Protein AF-A0A0F8XFV9-F1 (afdb_monomer)

Organism: NCBI:txid412755

Radius of gyration: 28.54 Å; Cα contacts (8 Å, |Δi|>4): 605; chains: 1; bounding box: 65×85×70 Å

InterPro domains:
  IPR011545 DEAD/DEAH-box helicase domain [PF00270] (96-246)
  IPR014001 Helicase superfamily 1/2, ATP-binding domain [PS51192] (91-261)
  IPR014001 Helicase superfamily 1/2, ATP-binding domain [SM00487] (78-267)
  IPR027417 P-loop containing nucleoside triphosphate hydrolase [G3DSA:3.40.50.300] (64-262)
  IPR027417 P-loop containing nucleoside triphosphate hydrolase [SSF52540] (88-254)
  IPR050474 Helicase Hel308/SKI2-like [PTHR47961] (89-260)

Mean predicted aligned error: 10.06 Å

pLDDT: mean 88.74, std 10.05, range [51.97, 98.56]

Solvent-accessible surface area (backbone atoms only — not comparable to full-atom values): 20349 Å² total; per-residue (Å²): 112,43,68,57,25,49,50,46,26,64,75,25,45,58,48,80,48,60,75,48,95,94,51,82,65,52,68,53,51,85,32,57,66,62,20,50,52,20,51,50,51,24,54,48,45,55,54,48,55,76,28,22,42,62,71,59,77,62,39,74,84,36,56,56,71,63,40,48,53,50,27,50,57,46,30,76,82,47,44,61,53,52,72,64,56,52,51,39,49,76,73,39,54,53,31,74,48,32,23,33,17,35,18,37,36,86,82,42,44,64,69,56,55,48,52,53,42,50,50,47,36,47,59,57,75,23,22,33,41,36,29,24,80,40,75,75,46,15,56,50,50,26,52,54,47,33,72,75,36,79,91,50,52,57,42,52,51,54,56,73,54,50,76,75,70,57,69,65,92,63,70,49,51,32,36,21,21,30,40,61,32,49,37,50,46,55,67,77,48,34,73,63,34,59,59,32,38,33,40,38,30,43,56,46,60,48,50,55,58,91,47,93,83,36,59,65,12,52,39,35,46,50,19,55,62,50,44,43,68,44,22,57,77,33,23,45,37,37,31,21,58,80,47,84,58,24,60,62,52,6,53,52,51,14,61,68,59,46,16,70,86,67,71,26,43,42,42,55,41,64,56,79,63,54,88,68,90,80,81,51,65,48,85,43,67,57,66,70,61,52,50,52,49,50,50,53,47,50,55,49,59,76,68,54,92,60,92,49,72,52,68,74,59,38,75,70,32,68,44,62,48,27,33,42,29,38,81,45,100,60,95,81,71,90,57,67,90,46,46,46,80,42,78,64,53,100,57,69,42,62,28,35,58,42,78,83,67,42,83,41,75,36,62,70,60,49,51,50,54,51,55,63,73,74,106

Nearest PDB structures (foldseek):
  2zj5-assembly1_A  TM=8.598E-01  e=3.419E-09  Pyrococcus furiosus
  2zj8-assembly1_A  TM=8.642E-01  e=1.985E-08  Pyrococcus furiosus
  2zj2-assembly1_A  TM=8.504E-01  e=4.782E-08  Pyrococcus furiosus
  2p6r-assembly1_A  TM=7.385E-01  e=5.701E-08  Archaeoglobus fulgidus
  2p6u-assembly1_A  TM=5.710E-01  e=7.520E-07  Archaeoglobus fulgidus

Structure (mmCIF, N/CA/C/O backbone):
data_AF-A0A0F8XFV9-F1
#
_entry.id   AF-A0A0F8XFV9-F1
#
l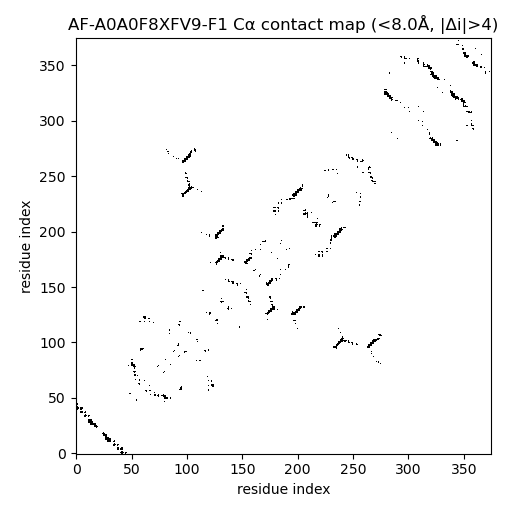oop_
_atom_site.group_PDB
_atom_site.id
_atom_site.type_symbol
_atom_site.label_atom_id
_atom_site.label_alt_id
_atom_site.label_comp_id
_atom_site.label_asym_id
_atom_site.label_entity_id
_atom_site.label_seq_id
_atom_site.pdbx_PDB_ins_code
_atom_site.Cartn_x
_atom_site.Cartn_y
_atom_site.Cartn_z
_atom_site.occupancy
_atom_site.B_iso_or_equiv
_atom_site.auth_seq_id
_atom_site.auth_comp_id
_atom_site.auth_asym_id
_atom_site.auth_atom_id
_atom_site.pdbx_PDB_model_num
ATOM 1 N N . PRO A 1 1 ? -28.429 -18.541 -4.336 1.00 69.19 1 PRO A N 1
ATOM 2 C CA . PRO A 1 1 ? -27.726 -18.817 -5.620 1.00 69.19 1 PRO A CA 1
ATOM 3 C C . PRO A 1 1 ? -27.102 -20.223 -5.708 1.00 69.19 1 PRO A C 1
ATOM 5 O O . PRO A 1 1 ? -27.442 -20.955 -6.628 1.00 69.19 1 PRO A O 1
ATOM 8 N N . ALA A 1 2 ? -26.278 -20.650 -4.738 1.00 77.56 2 ALA A N 1
ATOM 9 C CA . ALA A 1 2 ? -25.612 -21.966 -4.770 1.00 77.56 2 ALA A CA 1
ATOM 10 C C . ALA A 1 2 ? -26.584 -23.160 -4.891 1.00 77.56 2 ALA A C 1
ATOM 12 O O . ALA A 1 2 ? -26.312 -24.110 -5.618 1.00 77.56 2 ALA A O 1
ATOM 13 N N . ALA A 1 3 ? -27.753 -23.090 -4.242 1.00 81.31 3 ALA A N 1
ATOM 14 C CA . ALA A 1 3 ? -28.789 -24.123 -4.335 1.00 81.31 3 ALA A CA 1
ATOM 15 C C . ALA A 1 3 ? -29.339 -24.311 -5.764 1.00 81.31 3 ALA A C 1
ATOM 17 O O . ALA A 1 3 ? -29.614 -25.439 -6.164 1.00 81.31 3 ALA A O 1
ATOM 18 N N . ILE A 1 4 ? -29.442 -23.228 -6.546 1.00 83.75 4 ILE A N 1
ATOM 19 C CA . ILE A 1 4 ? -29.896 -23.269 -7.944 1.00 83.75 4 ILE A CA 1
ATOM 20 C C . ILE A 1 4 ? -28.859 -24.006 -8.793 1.00 83.75 4 ILE A C 1
ATOM 22 O O . ILE A 1 4 ? -29.198 -24.965 -9.482 1.00 83.75 4 ILE A O 1
ATOM 26 N N . PHE A 1 5 ? -27.583 -23.625 -8.683 1.00 86.38 5 PHE A N 1
ATOM 27 C CA . PHE A 1 5 ? -26.496 -24.285 -9.411 1.00 86.38 5 PHE A CA 1
ATOM 28 C C . PHE A 1 5 ? -26.353 -25.757 -9.021 1.00 86.38 5 PHE A C 1
ATOM 30 O O . PHE A 1 5 ? -26.203 -26.612 -9.888 1.00 86.38 5 PHE A O 1
ATOM 37 N N . ARG A 1 6 ? -26.520 -26.089 -7.737 1.00 84.94 6 ARG A N 1
ATOM 38 C CA . ARG A 1 6 ? -26.573 -27.480 -7.272 1.00 84.94 6 ARG A CA 1
ATOM 39 C C . ARG A 1 6 ? -27.735 -28.260 -7.895 1.00 84.94 6 ARG A C 1
ATOM 41 O O . ARG A 1 6 ? -27.560 -29.425 -8.240 1.00 84.94 6 ARG A O 1
ATOM 48 N N . GLY A 1 7 ? -28.907 -27.640 -8.043 1.00 82.81 7 GLY A N 1
ATOM 49 C CA . GLY A 1 7 ? -30.067 -28.235 -8.714 1.00 82.81 7 GLY A CA 1
ATOM 50 C C . GLY A 1 7 ? -29.807 -28.524 -10.195 1.00 82.81 7 GLY A C 1
ATOM 51 O O . GLY A 1 7 ? -30.062 -29.637 -10.659 1.00 82.81 7 GLY A O 1
ATOM 52 N N . VAL A 1 8 ? -29.208 -27.568 -10.911 1.00 83.19 8 VAL A N 1
ATOM 53 C CA . VAL A 1 8 ? -28.798 -27.742 -12.317 1.00 83.19 8 VAL A CA 1
ATOM 54 C C . VAL A 1 8 ? -27.737 -28.837 -12.443 1.00 83.19 8 VAL A C 1
ATOM 56 O O . VAL A 1 8 ? -27.891 -29.741 -13.256 1.00 83.19 8 VAL A O 1
ATOM 59 N N . ALA A 1 9 ? -26.709 -28.826 -11.589 1.00 83.94 9 ALA A N 1
ATOM 60 C CA . ALA A 1 9 ? -25.667 -29.849 -11.588 1.00 83.94 9 ALA A CA 1
ATOM 61 C C . ALA A 1 9 ? -26.219 -31.247 -11.280 1.00 83.94 9 ALA A C 1
ATOM 63 O O . ALA A 1 9 ? -25.714 -32.220 -11.820 1.00 83.94 9 ALA A O 1
ATOM 64 N N . ARG A 1 10 ? -27.243 -31.373 -10.425 1.00 84.00 10 ARG A N 1
ATOM 65 C CA . ARG A 1 10 ? -27.921 -32.657 -10.174 1.00 84.00 10 ARG A CA 1
ATOM 66 C C . ARG A 1 10 ? -28.714 -33.138 -11.387 1.00 84.00 10 ARG A C 1
ATOM 68 O O . ARG A 1 10 ? -28.672 -34.325 -11.673 1.00 84.00 10 ARG A O 1
ATOM 75 N N . SER A 1 11 ? -29.390 -32.226 -12.079 1.00 81.88 11 SER A N 1
ATOM 76 C CA . SER A 1 11 ? -30.239 -32.540 -13.238 1.00 81.88 11 SER A CA 1
ATOM 77 C C . SER A 1 11 ? -29.431 -32.841 -14.504 1.00 81.88 11 SER A C 1
ATOM 79 O O . SER A 1 11 ? -29.886 -33.582 -15.360 1.00 81.88 11 SER A O 1
ATOM 81 N N . ALA A 1 12 ? -28.230 -32.270 -14.618 1.00 80.12 12 ALA A N 1
ATOM 82 C CA . ALA A 1 12 ? -27.309 -32.470 -15.736 1.00 80.12 12 ALA A CA 1
ATOM 83 C C . ALA A 1 12 ? -26.250 -33.556 -15.462 1.00 80.12 12 ALA A C 1
ATOM 85 O O . ALA A 1 12 ? -25.261 -33.635 -16.193 1.00 80.12 12 ALA A O 1
ATOM 86 N N . ARG A 1 13 ? -26.395 -34.343 -14.382 1.00 74.88 13 ARG A N 1
ATOM 87 C CA . ARG A 1 13 ? -25.441 -35.414 -14.057 1.00 74.88 13 ARG A CA 1
ATOM 88 C C . ARG A 1 13 ? -25.299 -36.369 -15.246 1.00 74.88 13 ARG A C 1
ATOM 90 O O . ARG A 1 13 ? -26.282 -36.593 -15.943 1.00 74.88 13 ARG A O 1
ATOM 97 N N . PRO A 1 14 ? -24.100 -36.932 -15.474 1.00 68.00 14 PRO A N 1
ATOM 98 C CA . PRO A 1 14 ? -23.983 -38.080 -16.358 1.00 68.00 14 PRO A CA 1
ATOM 99 C C . PRO A 1 14 ? -24.934 -39.168 -15.864 1.00 68.00 14 PRO A C 1
ATOM 101 O O . PRO A 1 14 ? -24.924 -39.469 -14.668 1.00 68.00 14 PRO A O 1
ATOM 104 N N . ASP A 1 15 ? -25.766 -39.6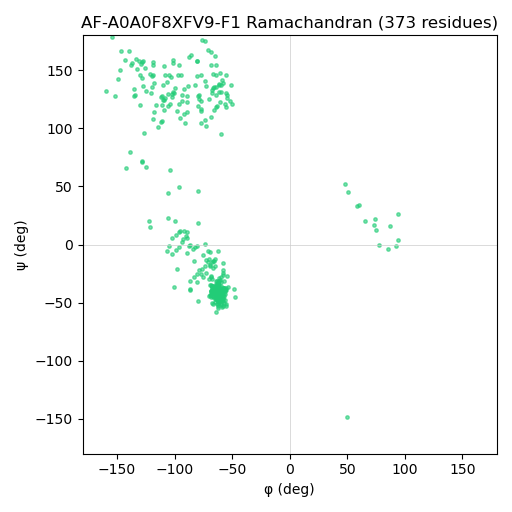92 -16.761 1.00 64.25 15 ASP A N 1
ATOM 105 C CA . ASP A 1 15 ? -26.638 -40.818 -16.445 1.00 64.25 15 ASP A CA 1
ATOM 106 C C . ASP A 1 15 ? -25.769 -42.049 -16.127 1.00 64.25 15 ASP A C 1
ATOM 108 O O . ASP A 1 15 ? -24.613 -42.140 -16.569 1.00 64.25 15 ASP A O 1
ATOM 112 N N . ASP A 1 16 ? -26.303 -42.983 -15.332 1.00 56.09 16 ASP A N 1
ATOM 113 C CA . ASP A 1 16 ? -25.632 -44.254 -15.047 1.00 56.09 16 ASP A CA 1
ATOM 114 C C . ASP A 1 16 ? -25.212 -44.921 -16.367 1.00 56.09 16 ASP A C 1
ATOM 116 O O . ASP A 1 16 ? -25.943 -44.889 -17.360 1.00 56.09 16 ASP A O 1
ATOM 120 N N . ALA A 1 17 ? -23.997 -45.474 -16.400 1.00 57.06 17 ALA A N 1
ATOM 121 C CA . ALA A 1 17 ? -23.392 -45.982 -17.625 1.00 57.06 17 ALA A CA 1
ATOM 122 C C . ALA A 1 17 ? -24.335 -46.959 -18.344 1.00 57.06 17 ALA A C 1
ATOM 124 O O . ALA A 1 17 ? -24.746 -47.971 -17.775 1.00 57.06 17 ALA A O 1
ATOM 125 N N . ILE A 1 18 ? -24.653 -46.676 -19.610 1.00 54.78 18 ILE A N 1
ATOM 126 C CA . ILE A 1 18 ? -25.425 -47.608 -20.429 1.00 54.78 18 ILE A CA 1
ATOM 127 C C . ILE A 1 18 ? -24.523 -48.816 -20.691 1.00 54.78 18 ILE A C 1
ATOM 129 O O . ILE A 1 18 ? -23.522 -48.721 -21.403 1.00 54.78 18 ILE A O 1
ATOM 133 N N . ALA A 1 19 ? -24.858 -49.951 -20.080 1.00 54.22 19 ALA A N 1
ATOM 134 C CA . ALA A 1 19 ? -24.210 -51.219 -20.366 1.00 54.22 19 ALA A CA 1
ATOM 135 C C . ALA A 1 19 ? -24.676 -51.700 -21.746 1.00 54.22 19 ALA A C 1
ATOM 137 O O . ALA A 1 19 ? -25.791 -52.194 -21.902 1.00 54.22 19 ALA A O 1
ATOM 138 N N . ILE A 1 20 ? -23.829 -51.523 -22.756 1.00 59.47 20 ILE A N 1
ATOM 139 C CA . ILE A 1 20 ? -23.999 -52.161 -24.061 1.00 59.47 20 ILE A CA 1
ATOM 140 C C . ILE A 1 20 ? -23.267 -53.504 -23.983 1.00 59.47 20 ILE A C 1
ATOM 142 O O . ILE A 1 20 ? -22.076 -53.530 -23.669 1.00 59.47 20 ILE A O 1
ATOM 146 N N . GLU A 1 21 ? -23.969 -54.616 -24.226 1.00 54.16 21 GLU A N 1
ATOM 147 C CA . GLU A 1 21 ? -23.374 -55.962 -24.217 1.00 54.16 21 GLU A CA 1
ATOM 148 C C . GLU A 1 21 ? -22.112 -56.005 -25.095 1.00 54.16 21 GLU A C 1
ATOM 150 O O . GLU A 1 21 ? -22.151 -55.702 -26.286 1.00 54.16 21 GLU A O 1
ATOM 155 N N . GLY A 1 22 ? -20.974 -56.360 -24.489 1.00 64.56 22 GLY A N 1
ATOM 156 C CA . GLY A 1 22 ? -19.680 -56.468 -25.170 1.00 64.56 22 GLY A CA 1
ATOM 157 C C . GLY A 1 22 ? -18.798 -55.211 -25.161 1.00 64.56 22 GLY A C 1
ATOM 158 O O . GLY A 1 22 ? -17.674 -55.282 -25.655 1.00 64.56 22 GLY A O 1
ATOM 159 N N . LEU A 1 23 ? -19.240 -54.088 -24.580 1.00 61.56 23 LEU A N 1
ATOM 160 C CA . LEU A 1 23 ? -18.431 -52.869 -24.418 1.00 61.56 23 LEU A CA 1
ATOM 161 C C . LEU A 1 23 ? -18.250 -52.505 -22.939 1.00 61.56 23 LEU A C 1
ATOM 163 O O . LEU A 1 23 ? -19.144 -52.694 -22.116 1.00 61.56 23 LEU A O 1
ATOM 167 N N . THR A 1 24 ? -17.087 -51.946 -22.589 1.00 63.59 24 THR A N 1
ATOM 168 C CA . THR A 1 24 ? -16.879 -51.348 -21.263 1.00 63.59 24 THR A CA 1
ATOM 169 C C . THR A 1 24 ? -17.890 -50.216 -21.049 1.00 63.59 24 THR A C 1
ATOM 171 O O . THR A 1 24 ? -18.002 -49.365 -21.937 1.00 63.59 24 THR A O 1
ATOM 174 N N . PRO A 1 25 ? -18.597 -50.168 -19.903 1.00 59.59 25 PRO A N 1
ATOM 175 C CA . PRO A 1 25 ? -19.593 -49.139 -19.636 1.00 59.59 25 PRO A CA 1
ATOM 176 C C . PRO A 1 25 ? -18.970 -47.748 -19.779 1.00 59.59 25 PRO A C 1
ATOM 178 O O . PRO A 1 25 ? -18.030 -47.403 -19.062 1.00 59.59 25 PRO A O 1
ATOM 181 N N . MET A 1 26 ? -19.483 -46.955 -20.716 1.00 58.06 26 MET A N 1
ATOM 182 C CA . MET A 1 26 ? -19.053 -45.575 -20.926 1.00 58.06 26 MET A CA 1
ATOM 183 C C . MET A 1 26 ? -20.127 -44.652 -20.343 1.00 58.06 26 MET A C 1
ATOM 185 O O . MET A 1 26 ? -21.282 -44.741 -20.764 1.00 58.06 26 MET A O 1
ATOM 189 N N . PRO A 1 27 ? -19.797 -43.783 -19.372 1.00 60.28 27 PRO A N 1
ATOM 190 C CA . PRO A 1 27 ? -20.751 -42.807 -18.866 1.00 60.28 27 PRO A CA 1
ATOM 191 C C . PRO A 1 27 ? -21.122 -41.844 -19.997 1.00 60.28 27 PRO A C 1
ATOM 193 O O . PRO A 1 27 ? -20.265 -41.141 -20.537 1.00 60.28 27 PRO A O 1
ATOM 196 N N . ILE A 1 28 ? -22.402 -41.813 -20.365 1.00 59.47 28 ILE A N 1
ATOM 197 C CA . ILE A 1 28 ? -22.919 -40.864 -21.349 1.00 59.47 28 ILE A CA 1
ATOM 198 C C . ILE A 1 28 ? -23.374 -39.635 -20.569 1.00 59.47 28 ILE A C 1
ATOM 200 O O . ILE A 1 28 ? -24.391 -39.635 -19.881 1.00 59.47 28 ILE A O 1
ATOM 204 N N . ALA A 1 29 ? -22.577 -38.570 -20.633 1.00 61.50 29 ALA A N 1
ATOM 205 C CA . ALA A 1 29 ? -22.999 -37.281 -20.115 1.00 61.50 29 ALA A CA 1
ATOM 206 C C . ALA A 1 29 ? -23.973 -36.645 -21.113 1.00 61.50 29 ALA A C 1
ATOM 208 O O . ALA A 1 29 ? -23.545 -36.141 -22.148 1.00 61.50 29 ALA A O 1
ATOM 209 N N . SER A 1 30 ? -25.270 -36.651 -20.798 1.00 67.75 30 SER A N 1
ATOM 210 C CA . SER A 1 30 ? -26.310 -36.019 -21.623 1.00 67.75 30 SER A CA 1
ATOM 211 C C . SER A 1 30 ? -26.122 -34.492 -21.720 1.00 67.75 30 SER A C 1
ATOM 213 O O . SER A 1 30 ? -26.404 -33.890 -22.753 1.00 67.75 30 SER A O 1
ATOM 215 N N . PHE A 1 31 ? -25.567 -33.856 -20.674 1.00 78.62 31 PHE A N 1
ATOM 216 C CA . PHE A 1 31 ? -25.351 -32.400 -20.609 1.00 78.62 31 PHE A CA 1
ATOM 217 C C . PHE A 1 31 ? -24.023 -32.003 -19.921 1.00 78.62 31 PHE A C 1
ATOM 219 O O . PHE A 1 31 ? -24.033 -31.352 -18.870 1.00 78.62 31 PHE A O 1
ATOM 226 N N . PRO A 1 32 ? -22.851 -32.327 -20.501 1.00 80.50 32 PRO A N 1
ATOM 227 C CA . PRO A 1 32 ? -21.555 -32.131 -19.845 1.00 80.50 32 PRO A CA 1
ATOM 228 C C . PRO A 1 32 ? -21.215 -30.649 -19.627 1.00 80.50 32 PRO A C 1
ATOM 230 O O . PRO A 1 32 ? -20.671 -30.287 -18.585 1.00 80.50 32 PRO A O 1
ATOM 233 N N . GLY A 1 33 ? -21.578 -29.774 -20.572 1.00 85.38 33 GLY A N 1
ATOM 234 C CA . GLY A 1 33 ? -21.359 -28.327 -20.468 1.00 85.38 33 GLY A CA 1
ATOM 235 C C . GLY A 1 33 ? -22.144 -27.686 -19.314 1.00 85.38 33 GLY A C 1
ATOM 236 O O . GLY A 1 33 ? -21.525 -27.112 -18.415 1.00 85.38 33 GLY A O 1
ATOM 237 N N . PRO A 1 34 ? -23.487 -27.811 -19.284 1.00 87.56 34 PRO A N 1
ATOM 238 C CA . PRO A 1 34 ? -24.309 -27.319 -18.178 1.00 87.56 34 PRO A CA 1
ATOM 239 C C . PRO A 1 34 ? -23.907 -27.895 -16.819 1.00 87.56 34 PRO A C 1
ATOM 241 O O . PRO A 1 34 ? -23.850 -27.151 -15.841 1.00 87.56 34 PRO A O 1
ATOM 244 N N . PHE A 1 35 ? -23.567 -29.187 -16.755 1.00 85.62 35 PHE A N 1
ATOM 245 C CA . PHE A 1 35 ? -23.057 -29.817 -15.537 1.00 85.62 35 PHE A CA 1
ATOM 246 C C . PHE A 1 35 ? -21.770 -29.151 -15.043 1.00 85.62 35 PHE A C 1
ATOM 248 O O . PHE A 1 35 ? -21.681 -28.746 -13.880 1.00 85.62 35 PHE A O 1
ATOM 255 N N . HIS A 1 36 ? -20.785 -29.003 -15.932 1.00 86.06 36 HIS A N 1
ATOM 256 C CA . HIS A 1 36 ? -19.498 -28.407 -15.599 1.00 86.06 36 HIS A CA 1
ATOM 257 C C . HIS A 1 36 ? -19.654 -26.952 -15.146 1.00 86.06 36 HIS A C 1
ATOM 259 O O . HIS A 1 36 ? -19.175 -26.586 -14.072 1.00 86.06 36 HIS A O 1
ATOM 265 N N . LEU A 1 37 ? -20.398 -26.142 -15.905 1.00 89.81 37 LEU A N 1
ATOM 266 C CA . LEU A 1 37 ? -20.664 -24.747 -15.562 1.00 89.81 37 LEU A CA 1
ATOM 267 C C . LEU A 1 37 ? -21.393 -24.623 -14.219 1.00 89.81 37 LEU A C 1
ATOM 269 O O . LEU A 1 37 ? -21.003 -23.813 -13.383 1.00 89.81 37 LEU A O 1
ATOM 273 N N . ALA A 1 38 ? -22.417 -25.441 -13.976 1.00 88.31 38 ALA A N 1
ATOM 274 C CA . ALA A 1 38 ? -23.154 -25.418 -12.719 1.00 88.31 38 ALA A CA 1
ATOM 275 C C . ALA A 1 38 ? -22.262 -25.781 -11.519 1.00 88.31 38 ALA A C 1
ATOM 277 O O . ALA A 1 38 ? -22.348 -25.134 -10.477 1.00 88.31 38 ALA A O 1
ATOM 278 N N . ARG A 1 39 ? -21.348 -26.749 -11.663 1.00 88.69 39 ARG A N 1
ATOM 279 C CA . ARG A 1 39 ? -20.368 -27.086 -10.611 1.00 88.69 39 ARG A CA 1
ATOM 280 C C . ARG A 1 39 ? -19.340 -25.978 -10.382 1.00 88.69 39 ARG A C 1
ATOM 282 O O . ARG A 1 39 ? -18.979 -25.722 -9.229 1.00 88.69 39 ARG A O 1
ATOM 289 N N . LEU A 1 40 ? -18.900 -25.300 -11.443 1.00 90.31 40 LEU A N 1
ATOM 290 C CA . LEU A 1 40 ? -18.028 -24.130 -11.324 1.00 90.31 40 LEU A CA 1
ATOM 291 C C . LEU A 1 40 ? -18.739 -22.980 -10.606 1.00 90.31 40 LEU A C 1
ATOM 293 O O . LEU A 1 40 ? -18.182 -22.420 -9.668 1.00 90.31 40 LEU A O 1
ATOM 297 N N . LEU A 1 41 ? -19.979 -22.665 -10.988 1.00 90.69 41 LEU A N 1
ATOM 298 C CA . LEU A 1 41 ? -20.768 -21.591 -10.378 1.00 90.69 41 LEU A CA 1
ATOM 299 C C . LEU A 1 41 ? -21.166 -21.904 -8.932 1.00 90.69 41 LEU A C 1
ATOM 301 O O . LEU A 1 41 ? -21.176 -21.000 -8.096 1.00 90.69 41 LEU A O 1
ATOM 305 N N . GLU A 1 42 ? -21.460 -23.166 -8.611 1.00 88.56 42 GLU A N 1
ATOM 306 C CA . GLU A 1 42 ? -21.685 -23.612 -7.233 1.00 88.56 42 GLU A CA 1
ATOM 307 C C . GLU A 1 42 ? -20.443 -23.340 -6.372 1.00 88.56 42 GLU A C 1
ATOM 309 O O . GLU A 1 42 ? -20.541 -22.638 -5.365 1.00 88.56 42 GLU A O 1
ATOM 314 N N . THR A 1 43 ? -19.276 -23.825 -6.810 1.00 87.31 43 THR A N 1
ATOM 315 C CA . THR A 1 43 ? -17.996 -23.630 -6.108 1.00 87.31 43 THR A CA 1
ATOM 316 C C . THR A 1 43 ? -17.638 -22.146 -5.996 1.00 87.31 43 THR A C 1
ATOM 318 O O . THR A 1 43 ? -17.283 -21.673 -4.917 1.00 87.31 43 THR A O 1
ATOM 321 N N . ALA A 1 44 ? -17.787 -21.390 -7.088 1.00 88.00 44 ALA A N 1
ATOM 322 C CA . ALA A 1 44 ? -17.515 -19.958 -7.116 1.00 88.00 44 ALA A CA 1
ATOM 323 C C . ALA A 1 44 ? -18.430 -19.193 -6.155 1.00 88.00 44 ALA A C 1
ATOM 325 O O . ALA A 1 44 ? -17.959 -18.317 -5.442 1.00 88.00 44 ALA A O 1
ATOM 326 N N . THR A 1 45 ? -19.718 -19.542 -6.076 1.00 87.31 45 THR A N 1
ATOM 327 C CA . THR A 1 45 ? -20.650 -18.881 -5.150 1.00 87.31 45 THR A CA 1
ATOM 328 C C . THR A 1 45 ? -20.215 -19.067 -3.699 1.00 87.31 45 THR A C 1
ATOM 330 O O . THR A 1 45 ? -20.216 -18.099 -2.943 1.00 87.31 45 THR A O 1
ATOM 333 N N . SER A 1 46 ? -19.835 -20.285 -3.306 1.00 84.56 46 SER A N 1
ATOM 334 C CA . SER A 1 46 ? -19.345 -20.550 -1.949 1.00 84.56 46 SER A CA 1
ATOM 335 C C . SER A 1 46 ? -18.067 -19.765 -1.647 1.00 84.56 46 SER A C 1
ATOM 337 O O . SER A 1 46 ? -18.016 -19.051 -0.649 1.00 84.56 46 SER A O 1
ATOM 339 N N . ALA A 1 47 ? -17.082 -19.810 -2.548 1.00 86.19 47 ALA A N 1
ATOM 340 C CA . ALA A 1 47 ? -15.816 -19.101 -2.368 1.00 86.19 47 ALA A CA 1
ATOM 341 C C . ALA A 1 47 ? -15.989 -17.570 -2.320 1.00 86.19 47 ALA A C 1
ATOM 343 O O . ALA A 1 47 ? -15.353 -16.893 -1.517 1.00 86.19 47 ALA A O 1
ATOM 344 N N . LEU A 1 48 ? -16.870 -17.010 -3.155 1.00 89.00 48 LEU A N 1
ATOM 345 C CA . LEU A 1 48 ? -17.147 -15.572 -3.183 1.00 89.00 48 LEU A CA 1
ATOM 346 C C . LEU A 1 48 ? -17.859 -15.091 -1.916 1.00 89.00 48 LEU A C 1
ATOM 348 O O . LEU A 1 48 ? -17.592 -13.981 -1.462 1.00 89.00 48 LEU A O 1
ATOM 352 N N . LEU A 1 49 ? -18.737 -15.911 -1.331 1.00 87.75 49 LEU A N 1
ATOM 353 C CA . LEU A 1 49 ? -19.363 -15.593 -0.047 1.00 87.75 49 LEU A CA 1
ATOM 354 C C . LEU A 1 49 ? -18.329 -15.580 1.080 1.00 87.75 49 LEU A C 1
ATOM 356 O O . LEU A 1 49 ? -18.303 -14.634 1.861 1.00 87.75 49 LEU A O 1
ATOM 360 N N . GLU A 1 50 ? -17.441 -16.569 1.143 1.00 87.44 50 GLU A N 1
ATOM 361 C CA . GLU A 1 50 ? -16.354 -16.585 2.133 1.00 87.44 50 GLU A CA 1
ATOM 362 C C . GLU A 1 50 ? -15.389 -15.404 1.968 1.00 87.44 50 GLU A C 1
ATOM 364 O O . GLU A 1 50 ? -14.866 -14.879 2.949 1.00 87.44 50 GLU A O 1
ATOM 369 N N . ALA A 1 51 ? -15.176 -14.956 0.730 1.00 92.25 51 ALA A N 1
ATOM 370 C CA . ALA A 1 51 ? -14.328 -13.814 0.419 1.00 92.25 51 ALA A CA 1
ATOM 371 C C . ALA A 1 51 ? -15.032 -12.455 0.548 1.00 92.25 51 ALA A C 1
ATOM 373 O O . ALA A 1 51 ? -14.393 -11.421 0.337 1.00 92.25 51 ALA A O 1
ATOM 374 N N . ALA A 1 52 ? -16.332 -12.420 0.842 1.00 94.50 52 ALA A N 1
ATOM 375 C CA . ALA A 1 52 ? -17.089 -11.178 0.863 1.00 94.50 52 ALA A CA 1
ATOM 376 C C . ALA A 1 52 ? -16.634 -10.271 2.015 1.00 94.50 52 ALA A C 1
ATOM 378 O O . ALA A 1 52 ? -16.599 -10.682 3.173 1.00 94.50 52 ALA A O 1
ATOM 379 N N . VAL A 1 53 ? -16.353 -9.001 1.712 1.00 94.94 53 VAL A N 1
ATOM 380 C CA . VAL A 1 53 ? -15.874 -8.029 2.713 1.00 94.94 53 VAL A CA 1
ATOM 381 C C . VAL A 1 53 ? -16.883 -7.807 3.848 1.00 94.94 53 VAL A C 1
ATOM 383 O O . VAL A 1 53 ? -16.503 -7.534 4.980 1.00 94.94 53 VAL A O 1
ATOM 386 N N . ILE A 1 54 ? -18.176 -7.976 3.562 1.00 94.62 54 ILE A N 1
ATOM 387 C CA . ILE A 1 54 ? -19.262 -7.850 4.543 1.00 94.62 54 ILE A CA 1
ATOM 388 C C . ILE A 1 54 ? -19.286 -8.975 5.583 1.00 94.62 54 ILE A C 1
ATOM 390 O O . ILE A 1 54 ? -19.922 -8.809 6.616 1.00 94.62 54 ILE A O 1
ATOM 394 N N . ASN A 1 55 ? -18.611 -10.096 5.314 1.00 93.44 55 ASN A N 1
ATOM 395 C CA . ASN A 1 55 ? -18.556 -11.252 6.209 1.00 93.44 55 ASN A CA 1
ATOM 396 C C . ASN A 1 55 ? -17.340 -11.210 7.146 1.00 93.44 55 ASN A C 1
ATOM 398 O O . ASN A 1 55 ? -17.090 -12.165 7.877 1.00 93.44 55 ASN A O 1
ATOM 402 N N . ILE A 1 56 ? -16.561 -10.125 7.118 1.00 94.25 56 ILE A N 1
ATOM 403 C CA . ILE A 1 56 ? -15.454 -9.924 8.049 1.00 94.25 56 ILE A CA 1
ATOM 404 C C . ILE A 1 56 ? -16.034 -9.490 9.390 1.00 94.25 56 ILE A C 1
ATOM 406 O O . ILE A 1 56 ? -16.709 -8.462 9.470 1.00 94.25 56 ILE A O 1
ATOM 410 N N . ASN A 1 57 ? -15.723 -10.243 10.439 1.00 94.44 57 ASN A N 1
ATOM 411 C CA . ASN A 1 57 ? -16.117 -9.889 11.796 1.00 94.44 57 ASN A CA 1
ATOM 412 C C . ASN A 1 57 ? -15.450 -8.572 12.238 1.00 94.44 57 ASN A C 1
ATOM 414 O O . ASN A 1 57 ? -14.315 -8.301 11.831 1.00 94.44 57 ASN A O 1
ATOM 418 N N . PRO A 1 58 ? -16.132 -7.746 13.050 1.00 96.38 58 PRO A N 1
ATOM 419 C CA . PRO A 1 58 ? -15.509 -6.575 13.654 1.00 96.38 58 PRO A CA 1
ATOM 420 C C . PRO A 1 58 ? -14.341 -7.008 14.556 1.00 96.38 58 PRO A C 1
ATOM 422 O O . PRO A 1 58 ? -14.509 -7.978 15.297 1.00 96.38 58 PRO A O 1
ATOM 425 N N . PRO A 1 59 ? -13.192 -6.309 14.511 1.00 96.31 59 PRO A N 1
ATOM 426 C CA . PRO A 1 59 ? -12.106 -6.546 15.457 1.00 96.31 59 PRO A CA 1
ATOM 427 C C . PRO A 1 59 ? -12.477 -6.039 16.857 1.00 96.31 59 PRO A C 1
ATOM 429 O O . PRO A 1 59 ? -13.433 -5.268 17.028 1.00 96.31 59 PRO A O 1
ATOM 432 N N . ASP A 1 60 ? -11.693 -6.429 17.858 1.00 95.06 60 ASP A N 1
ATOM 433 C CA . ASP A 1 60 ? -11.972 -6.093 19.251 1.00 95.06 60 ASP A CA 1
ATOM 434 C C . ASP A 1 60 ? -12.022 -4.573 19.499 1.00 95.06 60 ASP A C 1
ATOM 436 O O . ASP A 1 60 ? -11.209 -3.780 19.012 1.00 95.06 60 ASP A O 1
ATOM 440 N N . GLY A 1 61 ? -13.017 -4.148 20.282 1.00 93.38 61 GLY A N 1
ATOM 441 C CA . GLY A 1 61 ? -13.257 -2.740 20.609 1.00 93.38 61 GLY A CA 1
ATOM 442 C C . GLY A 1 61 ? -13.939 -1.920 19.507 1.00 93.38 61 GLY A C 1
ATOM 443 O O . GLY A 1 61 ? -14.201 -0.737 19.724 1.00 93.38 61 GLY A O 1
ATOM 444 N N . VAL A 1 62 ? -14.263 -2.511 18.351 1.00 96.56 62 VAL A N 1
ATOM 445 C CA . VAL A 1 62 ? -15.031 -1.843 17.289 1.00 96.56 62 VAL A CA 1
ATOM 446 C C . VAL A 1 62 ? -16.536 -2.137 17.421 1.00 96.56 62 VAL A C 1
ATOM 448 O O . VAL A 1 62 ? -16.932 -3.303 17.449 1.00 96.56 62 VAL A O 1
ATOM 451 N N . PRO A 1 63 ? -17.418 -1.114 17.414 1.00 96.00 63 PRO A N 1
ATOM 452 C CA . PRO A 1 63 ? -18.866 -1.323 17.387 1.00 96.00 63 PRO A CA 1
ATOM 453 C C . PRO A 1 63 ? -19.320 -2.081 16.132 1.00 96.00 63 PRO A C 1
ATOM 455 O O . PRO A 1 63 ? -19.082 -1.645 14.999 1.00 96.00 63 PRO A O 1
ATOM 458 N N . ALA A 1 64 ? -19.998 -3.215 16.331 1.00 96.12 64 ALA A N 1
ATOM 459 C CA . ALA A 1 64 ? -20.384 -4.115 15.249 1.00 96.12 64 ALA A CA 1
ATOM 460 C C . ALA A 1 64 ? -21.287 -3.436 14.207 1.00 96.12 64 ALA A C 1
ATOM 462 O O . ALA A 1 64 ? -21.080 -3.603 13.008 1.00 96.12 64 ALA A O 1
ATOM 463 N N . ASP A 1 65 ? -22.267 -2.642 14.628 1.00 96.12 65 ASP A N 1
ATOM 464 C CA . ASP A 1 65 ? -23.176 -1.909 13.741 1.00 96.12 65 ASP A CA 1
ATOM 465 C C . ASP A 1 65 ? -22.416 -0.971 12.786 1.00 96.12 65 ASP A C 1
ATOM 467 O O . ASP A 1 65 ? -22.602 -1.024 11.563 1.00 96.12 65 ASP A O 1
ATOM 471 N N . ARG A 1 66 ? -21.485 -0.173 13.325 1.00 95.56 66 ARG A N 1
ATOM 472 C CA . ARG A 1 66 ? -20.673 0.765 12.537 1.00 95.56 66 ARG A CA 1
ATOM 473 C C . ARG A 1 66 ? -19.682 0.044 11.625 1.00 95.56 66 ARG A C 1
ATOM 475 O O . ARG A 1 66 ? -19.436 0.502 10.502 1.00 95.56 66 ARG A O 1
ATOM 482 N N . TRP A 1 67 ? -19.136 -1.087 12.077 1.00 96.56 67 TRP A N 1
ATOM 483 C CA . TRP A 1 67 ? -18.262 -1.935 11.267 1.00 96.56 67 TRP A CA 1
ATOM 484 C C . TRP A 1 67 ? -18.986 -2.491 10.047 1.00 96.56 67 TRP A C 1
ATOM 486 O O . TRP A 1 67 ? -18.555 -2.246 8.919 1.00 96.56 67 TRP A O 1
ATOM 496 N N . HIS A 1 68 ? -20.122 -3.167 10.243 1.00 95.94 68 HIS A N 1
ATOM 497 C CA . HIS A 1 68 ? -20.883 -3.752 9.138 1.00 95.94 68 HIS A CA 1
ATOM 498 C C . HIS A 1 68 ? -21.372 -2.676 8.161 1.00 95.94 68 HIS A C 1
ATOM 500 O O . HIS A 1 68 ? -21.320 -2.882 6.947 1.00 95.94 68 HIS A O 1
ATOM 506 N N . HIS A 1 69 ? -21.763 -1.494 8.654 1.00 95.00 69 HIS A N 1
ATOM 507 C CA . HIS A 1 69 ? -22.098 -0.360 7.789 1.00 95.00 69 HIS A CA 1
ATOM 508 C C . HIS A 1 69 ? -20.899 0.093 6.934 1.00 95.00 69 HIS A C 1
ATOM 510 O O . HIS A 1 69 ? -21.030 0.317 5.726 1.00 95.00 69 HIS A O 1
ATOM 516 N N . SER A 1 70 ? -19.709 0.179 7.537 1.00 93.88 70 SER A N 1
ATOM 517 C CA . SER A 1 70 ? -18.471 0.524 6.830 1.00 93.88 70 SER A CA 1
ATOM 518 C C . SER A 1 70 ? -18.101 -0.533 5.786 1.00 93.88 70 SER A C 1
ATOM 520 O O . SER A 1 70 ? -17.837 -0.183 4.633 1.00 93.88 70 SER A O 1
ATOM 522 N N . MET A 1 71 ? -18.159 -1.821 6.140 1.00 95.81 71 MET A N 1
ATOM 523 C CA . MET A 1 71 ? -17.886 -2.924 5.212 1.00 95.81 71 MET A CA 1
ATOM 524 C C . MET A 1 71 ? -18.896 -2.963 4.059 1.00 95.81 71 MET A C 1
ATOM 526 O O . MET A 1 71 ? -18.498 -3.151 2.910 1.00 95.81 71 MET A O 1
ATOM 530 N N . ALA A 1 72 ? -20.180 -2.690 4.312 1.00 94.19 72 ALA A N 1
ATOM 531 C CA . ALA A 1 72 ? -21.199 -2.580 3.264 1.00 94.19 72 ALA A CA 1
ATOM 532 C C . ALA A 1 72 ? -20.903 -1.434 2.280 1.00 94.19 72 ALA A C 1
ATOM 534 O O . ALA A 1 72 ? -21.142 -1.561 1.077 1.00 94.19 72 ALA A O 1
ATOM 535 N N . ARG A 1 73 ? -20.337 -0.318 2.759 1.00 91.88 73 ARG A N 1
ATOM 536 C CA . ARG A 1 73 ? -19.887 0.779 1.891 1.00 91.88 73 ARG A CA 1
ATOM 537 C C . ARG A 1 73 ? -18.680 0.375 1.046 1.00 91.88 73 ARG A C 1
ATOM 539 O O . ARG A 1 73 ? -18.675 0.662 -0.151 1.00 91.88 73 ARG A O 1
ATOM 546 N N . ILE A 1 74 ? -17.695 -0.311 1.635 1.00 92.44 74 ILE A N 1
ATOM 547 C CA . ILE A 1 74 ? -16.541 -0.853 0.895 1.00 92.44 74 ILE A CA 1
ATOM 548 C C . ILE A 1 74 ? -17.023 -1.828 -0.184 1.00 92.44 74 ILE A C 1
ATOM 550 O O . ILE A 1 74 ? -16.574 -1.742 -1.329 1.00 92.44 74 ILE A O 1
ATOM 554 N N . ALA A 1 75 ? -17.998 -2.681 0.144 1.00 93.69 75 ALA A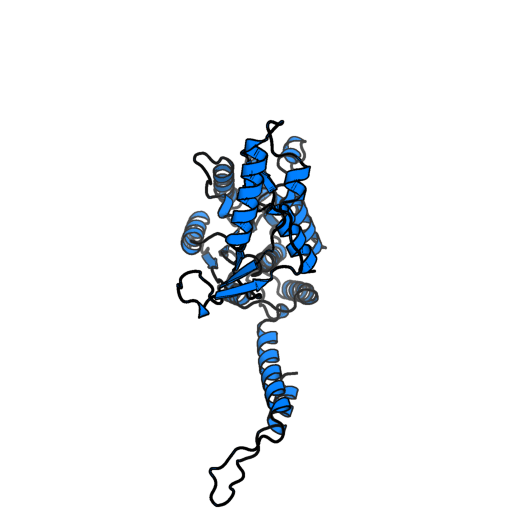 N 1
ATOM 555 C CA . ALA A 1 75 ? -18.529 -3.701 -0.753 1.00 93.69 75 ALA A CA 1
ATOM 556 C C . ALA A 1 75 ? -19.101 -3.141 -2.064 1.00 93.69 75 ALA A C 1
ATOM 558 O O . ALA A 1 75 ? -19.066 -3.831 -3.080 1.00 93.69 75 ALA A O 1
ATOM 559 N N . LYS A 1 76 ? -19.561 -1.880 -2.080 1.00 91.69 76 LYS A N 1
ATOM 560 C CA . LYS A 1 76 ? -20.055 -1.213 -3.299 1.00 91.69 76 LYS A CA 1
ATOM 561 C C . LYS A 1 76 ? -18.984 -1.069 -4.380 1.00 91.69 76 LYS A C 1
ATOM 563 O O . LYS A 1 76 ? -19.307 -1.120 -5.560 1.00 91.69 76 LYS A O 1
ATOM 568 N N . LYS A 1 77 ? -17.725 -0.856 -3.985 1.00 89.19 77 LYS A N 1
ATOM 569 C CA . LYS A 1 77 ? -16.584 -0.754 -4.912 1.00 89.19 77 LYS A CA 1
ATOM 570 C C . LYS A 1 77 ? -15.779 -2.050 -4.964 1.00 89.19 77 LYS A C 1
ATOM 572 O O . LYS A 1 77 ? -15.267 -2.417 -6.015 1.00 89.19 77 LYS A O 1
ATOM 577 N N . ARG A 1 78 ? -15.646 -2.729 -3.823 1.00 90.38 78 ARG A N 1
ATOM 578 C CA . ARG A 1 78 ? -14.784 -3.896 -3.636 1.00 90.38 78 ARG A CA 1
ATOM 579 C C . ARG A 1 78 ? -15.505 -4.952 -2.790 1.00 90.38 78 ARG A C 1
ATOM 581 O O . ARG A 1 78 ? -15.265 -5.033 -1.587 1.00 90.38 78 ARG A O 1
ATOM 588 N N . PRO A 1 79 ? -16.408 -5.742 -3.400 1.00 92.38 79 PRO A N 1
ATOM 589 C CA . PRO A 1 79 ? -17.230 -6.718 -2.681 1.00 92.38 79 PRO A CA 1
ATOM 590 C C . PRO A 1 79 ? -16.427 -7.892 -2.119 1.00 92.38 79 PRO A C 1
ATOM 592 O O . PRO A 1 79 ? -16.822 -8.456 -1.102 1.00 92.38 79 PRO A O 1
ATOM 595 N N . TYR A 1 80 ? -15.300 -8.235 -2.746 1.00 93.38 80 TYR A N 1
ATOM 596 C CA . TYR A 1 80 ? -14.503 -9.407 -2.394 1.00 93.38 80 TYR A CA 1
ATOM 597 C C . TYR A 1 80 ? -13.086 -9.029 -1.968 1.00 93.38 80 TYR A C 1
ATOM 599 O O . TYR A 1 80 ? -12.474 -8.093 -2.498 1.00 93.38 80 TYR A O 1
ATOM 607 N N . LEU A 1 81 ? -12.563 -9.793 -1.019 1.00 94.12 81 LEU A N 1
ATOM 608 C CA . LEU A 1 81 ? -11.171 -9.793 -0.618 1.00 94.12 81 LEU A CA 1
ATOM 609 C C . LEU A 1 81 ? -10.400 -10.909 -1.318 1.00 94.12 81 LEU A C 1
ATOM 611 O O . LEU A 1 81 ? -10.947 -11.932 -1.715 1.00 94.12 81 LEU A O 1
ATOM 615 N N . TRP A 1 82 ? -9.098 -10.700 -1.454 1.00 92.81 82 TRP A N 1
ATOM 616 C CA . TRP A 1 82 ? -8.182 -11.703 -1.959 1.00 92.81 82 TRP A CA 1
ATOM 617 C C . TRP A 1 82 ? -7.704 -12.626 -0.843 1.00 92.81 82 TRP A C 1
ATOM 619 O O . TRP A 1 82 ? -7.828 -12.313 0.343 1.00 92.81 82 TRP A O 1
ATOM 629 N N . THR A 1 83 ? -7.155 -13.774 -1.232 1.00 91.69 83 THR A N 1
ATOM 630 C CA . THR A 1 83 ? -6.718 -14.822 -0.303 1.00 91.69 83 THR A CA 1
ATOM 631 C C . THR A 1 83 ? -5.679 -14.316 0.691 1.00 91.69 83 THR A C 1
ATOM 633 O O . THR A 1 83 ? -5.797 -14.610 1.877 1.00 91.69 83 THR A O 1
ATOM 636 N N . ASN A 1 84 ? -4.735 -13.485 0.243 1.00 93.06 84 ASN A N 1
ATOM 637 C CA . ASN A 1 84 ? -3.729 -12.856 1.099 1.00 93.06 84 ASN A CA 1
ATOM 638 C C . ASN A 1 84 ? -4.351 -11.893 2.131 1.00 93.06 84 ASN A C 1
ATOM 640 O O . ASN A 1 84 ? -3.926 -11.865 3.283 1.00 93.06 84 ASN A O 1
ATOM 644 N N . HIS A 1 85 ? -5.396 -11.139 1.763 1.00 94.94 85 HIS A N 1
ATOM 645 C CA . HIS A 1 85 ? -6.118 -10.281 2.710 1.00 94.94 85 HIS A CA 1
ATOM 646 C C . HIS A 1 85 ? -6.855 -11.114 3.768 1.00 94.94 85 HIS A C 1
ATOM 648 O O . HIS A 1 85 ? -6.796 -10.798 4.952 1.00 94.94 85 HIS A O 1
ATOM 654 N N . LEU A 1 86 ? -7.539 -12.186 3.352 1.00 94.31 86 LEU A N 1
ATOM 655 C CA . LEU A 1 86 ? -8.251 -13.078 4.272 1.00 94.31 86 LEU A CA 1
ATOM 656 C C . LEU A 1 86 ? -7.282 -13.789 5.221 1.00 94.31 86 LEU A C 1
ATOM 658 O O . LEU A 1 86 ? -7.571 -13.897 6.408 1.00 94.31 86 LEU A O 1
ATOM 662 N N . ALA A 1 87 ? -6.134 -14.243 4.715 1.00 94.56 87 ALA A N 1
ATOM 663 C CA . ALA A 1 87 ? -5.080 -14.836 5.531 1.00 94.56 87 ALA A CA 1
ATOM 664 C C . ALA A 1 87 ? -4.556 -13.842 6.578 1.00 94.56 87 ALA A C 1
ATOM 666 O O . ALA A 1 87 ? -4.488 -14.191 7.755 1.00 94.56 87 ALA A O 1
ATOM 667 N N . ALA A 1 88 ? -4.290 -12.591 6.182 1.00 95.88 88 ALA A N 1
ATOM 668 C CA . ALA A 1 88 ? -3.887 -11.533 7.106 1.00 95.88 88 ALA A CA 1
ATOM 669 C C . ALA A 1 88 ? -4.937 -11.296 8.205 1.00 95.88 88 ALA A C 1
ATOM 671 O O . ALA A 1 88 ? -4.604 -11.272 9.388 1.00 95.88 88 ALA A O 1
ATOM 672 N N . ILE A 1 89 ? -6.216 -11.179 7.830 1.00 95.88 89 ILE A N 1
ATOM 673 C CA . ILE A 1 89 ? -7.319 -10.972 8.781 1.00 95.88 89 ILE A CA 1
ATOM 674 C C . ILE A 1 89 ? -7.431 -12.145 9.760 1.00 95.88 89 ILE A C 1
ATOM 676 O O . ILE A 1 89 ? -7.512 -11.915 10.962 1.00 95.88 89 ILE A O 1
ATOM 680 N N . ARG A 1 90 ? -7.376 -13.395 9.277 1.00 94.69 90 ARG A N 1
ATOM 681 C CA . ARG A 1 90 ? -7.383 -14.591 10.143 1.00 94.69 90 ARG A CA 1
ATOM 682 C C . ARG A 1 90 ? -6.180 -14.635 11.087 1.00 94.69 90 ARG A C 1
ATOM 684 O O . ARG A 1 90 ? -6.307 -15.151 12.190 1.00 94.69 90 ARG A O 1
ATOM 691 N N . GLY A 1 91 ? -5.041 -14.087 10.666 1.00 94.50 91 GLY A N 1
ATOM 692 C CA . GLY A 1 91 ? -3.848 -13.909 11.498 1.00 94.50 91 GLY A CA 1
ATOM 693 C C . GLY A 1 91 ? -3.964 -12.792 12.542 1.00 94.50 91 GLY A C 1
ATOM 694 O O . GLY A 1 91 ? -3.013 -12.558 13.281 1.00 94.50 91 GLY A O 1
ATOM 695 N N . GLY A 1 92 ? -5.105 -12.099 12.618 1.00 95.75 92 GLY A N 1
ATOM 696 C CA . GLY A 1 92 ? -5.347 -11.026 13.579 1.00 95.75 92 GLY A CA 1
ATOM 697 C C . GLY A 1 92 ? -4.881 -9.648 13.115 1.00 95.75 92 GLY A C 1
ATOM 698 O O . GLY A 1 92 ? -4.790 -8.746 13.937 1.00 95.75 92 GLY A O 1
ATOM 699 N N . TYR A 1 93 ? -4.614 -9.447 11.817 1.00 97.00 93 TYR A N 1
ATOM 700 C CA . TYR A 1 93 ? -4.147 -8.164 11.265 1.00 97.00 93 TYR A CA 1
ATOM 701 C C . TYR A 1 93 ? -4.981 -6.952 11.719 1.00 97.00 93 TYR A C 1
ATOM 703 O O . TYR A 1 93 ? -4.436 -5.877 11.966 1.00 97.00 93 TYR A O 1
ATOM 711 N N . LEU A 1 94 ? -6.303 -7.115 11.828 1.00 97.31 94 LEU A N 1
ATOM 712 C CA . LEU A 1 94 ? -7.222 -6.038 12.203 1.00 97.31 94 LEU A CA 1
ATOM 713 C C . LEU A 1 94 ? -7.328 -5.815 13.712 1.00 97.31 94 LEU A C 1
ATOM 715 O O . LEU A 1 94 ? -7.826 -4.763 14.110 1.00 97.31 94 LEU A O 1
ATOM 719 N N . GLU A 1 95 ? -6.843 -6.750 14.527 1.00 96.88 95 GLU A N 1
ATOM 720 C CA . GLU A 1 95 ? -6.982 -6.664 15.976 1.00 96.88 95 GLU A CA 1
ATOM 721 C C . GLU A 1 95 ? -6.177 -5.495 16.550 1.00 96.88 95 GLU A C 1
ATOM 723 O O . GLU A 1 95 ? -5.110 -5.149 16.018 1.00 96.88 95 GLU A O 1
ATOM 728 N N . PRO A 1 96 ? -6.675 -4.865 17.625 1.00 95.12 96 PRO A N 1
ATOM 729 C CA . PRO A 1 96 ? -5.929 -3.844 18.344 1.00 95.12 96 PRO A CA 1
ATOM 730 C C . PRO A 1 96 ? -4.618 -4.413 18.903 1.00 95.12 96 PRO A C 1
ATOM 732 O O . PRO A 1 96 ? -4.538 -5.590 19.256 1.00 95.12 96 PRO A O 1
ATOM 735 N N . GLY A 1 97 ? -3.574 -3.585 18.983 1.00 95.31 97 GLY A N 1
ATOM 736 C CA . GLY A 1 97 ? -2.278 -4.016 19.513 1.00 95.31 97 GLY A CA 1
ATOM 737 C C . GLY A 1 97 ? -1.511 -4.937 18.563 1.00 95.31 97 GLY A C 1
ATOM 738 O O . GLY A 1 97 ? -0.594 -5.632 19.000 1.00 95.31 97 GLY A O 1
ATOM 739 N N . THR A 1 98 ? -1.895 -4.980 17.282 1.00 96.81 98 THR A N 1
ATOM 740 C CA . THR A 1 98 ? -1.257 -5.829 16.268 1.00 96.81 98 THR A CA 1
ATOM 741 C C . THR A 1 98 ? -0.565 -4.961 15.219 1.00 96.81 98 THR A C 1
ATOM 743 O O . THR A 1 98 ? -1.206 -4.427 14.308 1.00 96.81 98 THR A O 1
ATOM 746 N N . SER A 1 99 ? 0.757 -4.844 15.353 1.00 97.44 99 SER A N 1
ATOM 747 C CA . SER A 1 99 ? 1.663 -4.255 14.360 1.00 97.44 99 SER A CA 1
ATOM 748 C C . SER A 1 99 ? 1.987 -5.266 13.258 1.00 97.44 99 SER A C 1
ATOM 750 O O . SER A 1 99 ? 1.805 -6.472 13.430 1.00 97.44 99 SER A O 1
ATOM 752 N N . CYS A 1 100 ? 2.399 -4.805 12.080 1.00 97.06 100 CYS A N 1
ATOM 753 C CA . CYS A 1 100 ? 2.563 -5.670 10.914 1.00 97.06 100 CYS A CA 1
ATOM 754 C C . CYS A 1 100 ? 3.667 -5.187 9.974 1.00 97.06 100 CYS A C 1
ATOM 756 O O . CYS A 1 100 ? 3.756 -3.997 9.666 1.00 97.06 100 CYS A O 1
ATOM 758 N N . ALA A 1 101 ? 4.407 -6.139 9.409 1.00 97.19 101 ALA A N 1
ATOM 759 C CA . ALA A 1 101 ? 5.288 -5.918 8.266 1.00 97.19 101 ALA A CA 1
ATOM 760 C C . ALA A 1 101 ? 4.695 -6.594 7.020 1.00 97.19 101 ALA A C 1
ATOM 762 O O . ALA A 1 101 ? 4.551 -7.816 6.977 1.00 97.19 101 ALA A O 1
ATOM 763 N N . VAL A 1 102 ? 4.326 -5.808 6.008 1.00 96.00 102 VAL A N 1
ATOM 764 C CA . VAL A 1 102 ? 3.600 -6.270 4.815 1.00 96.00 102 VAL A CA 1
ATOM 765 C C . VAL A 1 102 ? 4.493 -6.213 3.579 1.00 96.00 102 VAL A C 1
ATOM 767 O O . VAL A 1 102 ? 4.726 -5.147 3.006 1.00 96.00 102 VAL A O 1
ATOM 770 N N . GLY A 1 103 ? 4.923 -7.393 3.137 1.00 94.12 103 GLY A N 1
ATOM 771 C CA . GLY A 1 103 ? 5.762 -7.645 1.963 1.00 94.12 103 GLY A CA 1
ATOM 772 C C . GLY A 1 103 ? 5.000 -7.924 0.663 1.00 94.12 103 GLY A C 1
ATOM 773 O O . GLY A 1 103 ? 5.592 -8.397 -0.304 1.00 94.12 103 GLY A O 1
ATOM 774 N N . PHE A 1 104 ? 3.683 -7.694 0.613 1.00 92.56 104 PHE A N 1
ATOM 775 C CA . PHE A 1 104 ? 2.877 -8.055 -0.560 1.00 92.56 104 PHE A CA 1
ATOM 776 C C . PHE A 1 104 ? 3.383 -7.374 -1.847 1.00 92.56 104 PHE A C 1
ATOM 778 O O . PHE A 1 104 ? 3.665 -6.166 -1.840 1.00 92.56 104 PHE A O 1
ATOM 785 N N . PRO A 1 105 ? 3.417 -8.076 -2.997 1.00 87.88 105 PRO A N 1
ATOM 786 C CA . PRO A 1 105 ? 3.894 -7.494 -4.247 1.00 87.88 105 PRO A CA 1
ATOM 787 C C . PRO A 1 105 ? 3.002 -6.341 -4.739 1.00 87.88 105 PRO A C 1
ATOM 789 O O . PRO A 1 105 ? 1.863 -6.133 -4.304 1.00 87.88 105 PRO A O 1
ATOM 792 N N . THR A 1 106 ? 3.520 -5.513 -5.647 1.00 86.88 106 THR A N 1
ATOM 793 C CA . THR A 1 106 ? 2.723 -4.442 -6.270 1.00 86.88 106 THR A CA 1
ATOM 794 C C . THR A 1 106 ? 1.549 -5.042 -7.042 1.00 86.88 106 THR A C 1
ATOM 796 O O . THR A 1 106 ? 1.711 -6.004 -7.789 1.00 86.88 106 THR A O 1
ATOM 799 N N . GLY A 1 107 ? 0.350 -4.498 -6.819 1.00 85.38 107 GLY A N 1
ATOM 800 C CA . GLY A 1 107 ? -0.897 -5.041 -7.365 1.00 85.38 107 GLY A CA 1
ATOM 801 C C . GLY A 1 107 ? -1.545 -6.157 -6.536 1.00 85.38 107 GLY A C 1
ATOM 802 O O . GLY A 1 107 ? -2.658 -6.549 -6.863 1.00 85.38 107 GLY A O 1
ATOM 803 N N . ALA A 1 108 ? -0.922 -6.622 -5.445 1.00 88.50 108 ALA A N 1
ATOM 804 C CA . ALA A 1 108 ? -1.508 -7.607 -4.522 1.00 88.50 108 ALA A CA 1
ATOM 805 C C . ALA A 1 108 ? -2.330 -6.991 -3.376 1.00 88.50 108 ALA A C 1
ATOM 807 O O . ALA A 1 108 ? -2.752 -7.698 -2.471 1.00 88.50 108 ALA A O 1
ATOM 808 N N . GLY A 1 109 ? -2.615 -5.684 -3.436 1.00 89.50 109 GLY A N 1
ATOM 809 C CA . GLY A 1 109 ? -3.686 -5.092 -2.629 1.00 89.50 109 GLY A CA 1
ATOM 810 C C . GLY A 1 109 ? -3.242 -4.500 -1.293 1.00 89.50 109 GLY A C 1
ATOM 811 O O . GLY A 1 109 ? -4.058 -4.348 -0.394 1.00 89.50 109 GLY A O 1
ATOM 812 N N . LYS A 1 110 ? -1.983 -4.064 -1.163 1.00 92.75 110 LYS A N 1
ATOM 813 C CA . LYS A 1 110 ? -1.496 -3.338 0.030 1.00 92.75 110 LYS A CA 1
ATOM 814 C C . LYS A 1 110 ? -2.433 -2.206 0.478 1.00 92.75 110 LYS A C 1
ATOM 816 O O . LYS A 1 110 ? -2.795 -2.141 1.647 1.00 92.75 110 LYS A O 1
ATOM 821 N N . SER A 1 111 ? -2.918 -1.388 -0.460 1.00 91.75 111 SER A N 1
ATOM 822 C CA . SER A 1 111 ? -3.862 -0.295 -0.174 1.00 91.75 111 SER A CA 1
ATOM 823 C C . SER A 1 111 ? -5.197 -0.789 0.394 1.00 91.75 111 SER A C 1
ATOM 825 O O . SER A 1 111 ? -5.812 -0.114 1.210 1.00 91.75 111 SER A O 1
ATOM 827 N N . THR A 1 112 ? -5.648 -1.982 -0.008 1.00 92.94 112 THR A N 1
ATOM 828 C CA . THR A 1 112 ? -6.850 -2.618 0.545 1.00 92.94 112 THR A CA 1
ATOM 829 C C . THR A 1 112 ? -6.656 -2.968 2.015 1.00 92.94 112 THR A C 1
ATOM 831 O O . THR A 1 112 ? -7.516 -2.647 2.834 1.00 92.94 112 THR A O 1
ATOM 834 N N . THR A 1 113 ? -5.542 -3.623 2.330 1.00 94.62 113 THR A N 1
ATOM 835 C CA . THR A 1 113 ? -5.186 -4.029 3.691 1.00 94.62 113 THR A CA 1
ATOM 836 C C . THR A 1 113 ? -5.036 -2.800 4.590 1.00 94.62 113 THR A C 1
ATOM 838 O O . THR A 1 113 ? -5.673 -2.734 5.640 1.00 94.62 113 THR A O 1
ATOM 841 N N . ALA A 1 114 ? -4.344 -1.763 4.104 1.00 96.38 114 ALA A N 1
ATOM 842 C CA . ALA A 1 114 ? -4.235 -0.471 4.776 1.00 96.38 114 ALA A CA 1
ATOM 843 C C . ALA A 1 114 ? -5.611 0.140 5.091 1.00 96.38 114 ALA A C 1
ATOM 845 O O . ALA A 1 114 ? -5.901 0.428 6.246 1.00 96.38 114 ALA A O 1
ATOM 846 N N . GLN A 1 115 ? -6.500 0.271 4.099 1.00 95.81 115 GLN A N 1
ATOM 847 C CA . GLN A 1 115 ? -7.840 0.841 4.304 1.00 95.81 115 GLN A CA 1
ATOM 848 C C . GLN A 1 115 ? -8.666 0.084 5.353 1.00 95.81 115 GLN A C 1
ATOM 850 O O . GLN A 1 115 ? -9.395 0.716 6.115 1.00 95.81 115 GLN A O 1
ATOM 855 N N . LEU A 1 116 ? -8.566 -1.249 5.414 1.00 96.56 116 LEU A N 1
ATOM 856 C CA . LEU A 1 116 ? -9.274 -2.038 6.428 1.00 96.56 116 LEU A CA 1
ATOM 857 C C . LEU A 1 116 ? -8.742 -1.755 7.842 1.00 96.56 116 LEU A C 1
ATOM 859 O O . LEU A 1 116 ? -9.543 -1.593 8.762 1.00 96.56 116 LEU A O 1
ATOM 863 N N . LYS A 1 117 ? -7.420 -1.623 8.013 1.00 97.88 117 LYS A N 1
ATOM 864 C CA . LYS A 1 117 ? -6.822 -1.252 9.307 1.00 97.88 117 LYS A CA 1
ATOM 865 C C . LYS A 1 117 ? -7.159 0.187 9.705 1.00 97.88 117 LYS A C 1
ATOM 867 O O . LYS A 1 117 ? -7.488 0.424 10.862 1.00 97.88 117 LYS A O 1
ATOM 872 N N . ILE A 1 118 ? -7.170 1.123 8.748 1.00 98.00 118 ILE A N 1
ATOM 873 C CA . ILE A 1 118 ? -7.631 2.508 8.970 1.00 98.00 118 ILE A CA 1
ATOM 874 C C . ILE A 1 118 ? -9.081 2.505 9.465 1.00 98.00 118 ILE A C 1
ATOM 876 O O . ILE A 1 118 ? -9.393 3.166 10.448 1.00 98.00 118 ILE A O 1
ATOM 880 N N . HIS A 1 119 ? -9.963 1.724 8.833 1.00 96.62 119 HIS A N 1
ATOM 881 C CA . HIS A 1 119 ? -11.345 1.574 9.291 1.00 96.62 119 HIS A CA 1
ATOM 882 C C . HIS A 1 119 ? -11.435 1.068 10.735 1.00 96.62 119 HIS A C 1
ATOM 884 O O . HIS A 1 119 ? -12.215 1.614 11.512 1.00 96.62 119 HIS A O 1
ATOM 890 N N . ALA A 1 120 ? -10.641 0.057 11.098 1.00 97.25 120 ALA A N 1
ATOM 891 C CA . ALA A 1 120 ? -10.609 -0.470 12.461 1.00 97.25 120 ALA A CA 1
ATOM 892 C C . ALA A 1 120 ? -10.149 0.590 13.481 1.00 97.25 120 ALA A C 1
ATOM 894 O O . ALA A 1 120 ? -10.767 0.725 14.535 1.00 97.25 120 ALA A O 1
ATOM 895 N N . ALA A 1 121 ? -9.121 1.380 13.154 1.00 97.81 121 ALA A N 1
ATOM 896 C CA . ALA A 1 121 ? -8.625 2.453 14.018 1.00 97.81 121 ALA A CA 1
ATOM 897 C C . ALA A 1 121 ? -9.647 3.591 14.187 1.00 97.81 121 ALA A C 1
ATOM 899 O O . ALA A 1 121 ? -10.015 3.930 15.312 1.00 97.81 121 ALA A O 1
ATOM 900 N N . LEU A 1 122 ? -10.185 4.119 13.082 1.00 97.56 122 LEU A N 1
ATOM 901 C CA . LEU A 1 122 ? -11.152 5.223 13.117 1.00 97.56 122 LEU A CA 1
ATOM 902 C C . LEU A 1 122 ? -12.435 4.852 13.869 1.00 97.56 122 LEU A C 1
ATOM 904 O O . LEU A 1 122 ? -12.996 5.672 14.589 1.00 97.56 122 LEU A O 1
ATOM 908 N N . LEU A 1 123 ? -12.908 3.608 13.740 1.00 96.75 123 LEU A N 1
ATOM 909 C CA . LEU A 1 123 ? -14.110 3.151 14.445 1.00 96.75 123 LEU A CA 1
ATOM 910 C C . LEU A 1 123 ? -13.897 2.939 15.952 1.00 96.75 123 LEU A C 1
ATOM 912 O O . LEU A 1 123 ? -14.883 2.843 16.685 1.00 96.75 123 LEU A O 1
ATOM 916 N N . ARG A 1 124 ? -12.640 2.919 16.410 1.00 96.31 124 ARG A N 1
ATOM 917 C CA . ARG A 1 124 ? -12.250 3.004 17.827 1.00 96.31 124 ARG A CA 1
ATOM 918 C C . ARG A 1 124 ? -12.039 4.452 18.293 1.00 96.31 124 ARG A C 1
ATOM 920 O O . ARG A 1 124 ? -11.616 4.658 19.424 1.00 96.31 124 ARG A O 1
ATOM 927 N N . ASN A 1 125 ? -12.363 5.435 17.448 1.00 95.75 125 ASN A N 1
ATOM 928 C CA . ASN A 1 125 ? -12.121 6.866 17.654 1.00 95.75 125 ASN A CA 1
ATOM 929 C C . ASN A 1 125 ? -10.630 7.212 17.811 1.00 95.75 125 ASN A C 1
ATOM 931 O O . ASN A 1 125 ? -10.283 8.111 18.568 1.00 95.75 125 ASN A O 1
ATOM 935 N N . LEU A 1 126 ? -9.753 6.486 17.112 1.00 97.12 126 LEU A N 1
ATOM 936 C CA . LEU A 1 126 ? -8.317 6.759 17.086 1.00 97.12 126 LEU A CA 1
ATOM 937 C C . LEU A 1 126 ? -7.932 7.451 15.780 1.00 97.12 126 LEU A C 1
ATOM 939 O O . LEU A 1 126 ? -8.456 7.107 14.715 1.00 97.12 126 LEU A O 1
ATOM 943 N N . LYS A 1 127 ? -6.976 8.378 15.857 1.00 97.31 127 LYS A N 1
ATOM 944 C CA . LYS A 1 127 ? -6.429 9.080 14.690 1.00 97.31 127 LYS A CA 1
ATOM 945 C C . LYS A 1 127 ? -5.386 8.219 13.977 1.00 97.31 127 LYS A C 1
ATOM 947 O O . LYS A 1 127 ? -4.798 7.301 14.561 1.00 97.31 127 LYS A O 1
ATOM 952 N N . VAL A 1 128 ? -5.159 8.511 12.699 1.00 98.38 128 VAL A N 1
ATOM 953 C CA . VAL A 1 128 ? -4.251 7.758 11.828 1.00 98.38 128 VAL A CA 1
ATOM 954 C C . VAL A 1 128 ? -3.215 8.682 11.207 1.00 98.38 128 VAL A C 1
ATOM 956 O O . VAL A 1 128 ? -3.559 9.692 10.595 1.00 98.38 128 VAL A O 1
ATOM 959 N N . VAL A 1 129 ? -1.947 8.283 11.272 1.00 98.12 129 VAL A N 1
ATOM 960 C CA . VAL A 1 129 ? -0.869 8.909 10.499 1.00 98.12 129 VAL A CA 1
ATOM 961 C C . VAL A 1 129 ? -0.469 7.976 9.360 1.00 98.12 129 VAL A C 1
ATOM 963 O O . VAL A 1 129 ? -0.226 6.787 9.561 1.00 98.12 129 VAL A O 1
ATOM 966 N N . PHE A 1 130 ? -0.411 8.509 8.143 1.00 98.44 130 PHE A N 1
ATOM 967 C CA . PHE A 1 130 ? 0.002 7.787 6.946 1.00 98.44 130 PHE A CA 1
ATOM 968 C C . PHE A 1 130 ? 1.258 8.439 6.363 1.00 98.44 130 PHE A C 1
ATOM 970 O O . PHE A 1 130 ? 1.217 9.567 5.871 1.00 98.44 130 PHE A O 1
ATOM 977 N N . LEU A 1 131 ? 2.374 7.719 6.381 1.00 97.81 131 LEU A N 1
ATOM 978 C CA . LEU A 1 131 ? 3.629 8.166 5.798 1.00 97.81 131 LEU A CA 1
ATOM 979 C C . LEU A 1 131 ? 3.693 7.742 4.334 1.00 97.81 131 LEU A C 1
ATOM 981 O O . LEU A 1 131 ? 3.755 6.552 4.021 1.00 97.81 131 LEU A O 1
ATOM 985 N N . ALA A 1 132 ? 3.677 8.728 3.444 1.00 96.06 132 ALA A N 1
ATOM 986 C CA . ALA A 1 132 ? 3.928 8.546 2.024 1.00 96.06 132 ALA A CA 1
ATOM 987 C C . ALA A 1 132 ? 5.410 8.822 1.724 1.00 96.06 132 ALA A C 1
ATOM 989 O O . ALA A 1 132 ? 6.011 9.711 2.330 1.00 96.06 132 ALA A O 1
ATOM 990 N N . PRO A 1 133 ? 6.023 8.117 0.760 1.00 92.19 133 PRO A N 1
ATOM 991 C CA . PRO A 1 133 ? 7.458 8.226 0.540 1.00 92.19 133 PRO A CA 1
ATOM 992 C C . PRO A 1 133 ? 7.873 9.602 0.008 1.00 92.19 133 PRO A C 1
ATOM 994 O O . PRO A 1 133 ? 8.948 10.073 0.351 1.00 92.19 133 PRO A O 1
ATOM 997 N N . THR A 1 134 ? 7.079 10.253 -0.845 1.00 90.81 134 THR A N 1
ATOM 998 C CA . THR A 1 134 ? 7.440 11.532 -1.486 1.00 90.81 134 THR A CA 1
ATOM 999 C C . THR A 1 134 ? 6.325 12.561 -1.348 1.00 90.81 134 THR A C 1
ATOM 1001 O O . THR A 1 134 ? 5.158 12.193 -1.236 1.00 90.81 134 THR A O 1
ATOM 1004 N N . HIS A 1 135 ? 6.654 13.853 -1.452 1.00 89.12 135 HIS A N 1
ATOM 1005 C CA . HIS A 1 135 ? 5.657 14.934 -1.428 1.00 89.12 135 HIS A CA 1
ATOM 1006 C C . HIS A 1 135 ? 4.568 14.779 -2.497 1.00 89.12 135 HIS A C 1
ATOM 1008 O O . HIS A 1 135 ? 3.394 14.990 -2.215 1.00 89.12 135 HIS A O 1
ATOM 1014 N N . ALA A 1 136 ? 4.927 14.340 -3.708 1.00 88.94 136 ALA A N 1
ATOM 1015 C CA . ALA A 1 136 ? 3.944 14.078 -4.760 1.00 88.94 136 ALA A CA 1
ATOM 1016 C C . ALA A 1 136 ? 2.953 12.968 -4.363 1.00 88.94 136 ALA A C 1
ATOM 1018 O O . ALA A 1 136 ? 1.763 13.041 -4.680 1.00 88.94 136 ALA A O 1
ATOM 1019 N N . LEU A 1 137 ? 3.437 11.952 -3.642 1.00 92.94 137 LEU A N 1
ATOM 1020 C CA . LEU A 1 137 ? 2.606 10.852 -3.168 1.00 92.94 137 LEU A CA 1
ATOM 1021 C C . LEU A 1 137 ? 1.781 11.221 -1.931 1.00 92.94 137 LEU A C 1
ATOM 1023 O O . LEU A 1 137 ? 0.729 10.615 -1.744 1.00 92.94 137 LEU A O 1
ATOM 1027 N N . VAL A 1 138 ? 2.170 12.233 -1.146 1.00 94.62 138 VAL A N 1
ATOM 1028 C CA . VAL A 1 138 ? 1.329 12.775 -0.060 1.00 94.62 138 VAL A CA 1
ATOM 1029 C C . VAL A 1 138 ? -0.009 13.262 -0.616 1.00 94.62 138 VAL A C 1
ATOM 1031 O O . VAL A 1 138 ? -1.062 12.796 -0.180 1.00 94.62 138 VAL A O 1
ATOM 1034 N N . ASP A 1 139 ? 0.007 14.127 -1.633 1.00 91.75 139 ASP A N 1
ATOM 1035 C CA . ASP A 1 139 ? -1.228 14.687 -2.203 1.00 91.75 139 ASP A CA 1
ATOM 1036 C C . ASP A 1 139 ? -2.075 13.637 -2.915 1.00 91.75 139 ASP A C 1
ATOM 1038 O O . ASP A 1 139 ? -3.308 13.688 -2.889 1.00 91.75 139 ASP A O 1
ATOM 1042 N N . GLN A 1 140 ? -1.427 12.689 -3.594 1.00 94.06 140 GLN A N 1
ATOM 1043 C CA . GLN A 1 140 ? -2.121 11.565 -4.213 1.00 94.06 140 GLN A CA 1
ATOM 1044 C C . GLN A 1 140 ? -2.819 10.709 -3.149 1.00 94.06 140 GLN A C 1
ATOM 1046 O O . GLN A 1 140 ? -4.027 10.500 -3.228 1.00 94.06 140 GLN A O 1
ATOM 1051 N N . THR A 1 14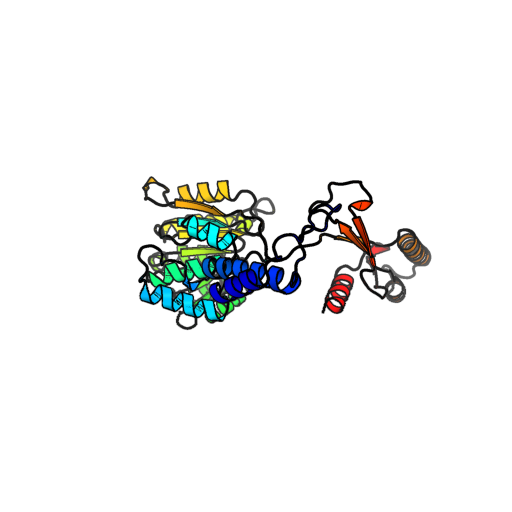1 ? -2.090 10.306 -2.111 1.00 96.06 141 THR A N 1
ATOM 1052 C CA . THR A 1 141 ? -2.603 9.444 -1.042 1.00 96.06 141 THR A CA 1
ATOM 1053 C C . THR A 1 141 ? -3.704 10.137 -0.245 1.00 96.06 141 THR A C 1
ATOM 1055 O O . THR A 1 141 ? -4.740 9.536 0.028 1.00 96.06 141 THR A O 1
ATOM 1058 N N . ALA A 1 142 ? -3.546 11.424 0.072 1.00 95.38 142 ALA A N 1
ATOM 1059 C CA . ALA A 1 142 ? -4.575 12.200 0.756 1.00 95.38 142 ALA A CA 1
ATOM 1060 C C . ALA A 1 142 ? -5.861 12.305 -0.079 1.00 95.38 142 ALA A C 1
ATOM 1062 O O . ALA A 1 142 ? -6.958 12.190 0.465 1.00 95.38 142 ALA A O 1
ATOM 1063 N N . ARG A 1 143 ? -5.762 12.487 -1.405 1.00 95.31 143 ARG A N 1
ATOM 1064 C CA . ARG A 1 143 ? -6.935 12.462 -2.300 1.00 95.31 143 ARG A CA 1
ATOM 1065 C C . ARG A 1 143 ? -7.610 11.091 -2.318 1.00 95.31 143 ARG A C 1
ATOM 1067 O O . ARG A 1 143 ? -8.833 11.026 -2.185 1.00 95.31 143 ARG A O 1
ATOM 1074 N N . ASP A 1 144 ? -6.833 10.019 -2.418 1.00 94.75 144 ASP A N 1
ATOM 1075 C CA . ASP A 1 144 ? -7.358 8.650 -2.438 1.00 94.75 144 ASP A CA 1
ATOM 1076 C C . ASP A 1 144 ? -8.047 8.288 -1.112 1.00 94.75 144 ASP A C 1
ATOM 1078 O O . ASP A 1 144 ? -9.137 7.707 -1.105 1.00 94.75 144 ASP A O 1
ATOM 1082 N N . LEU A 1 145 ? -7.463 8.695 0.020 1.00 96.38 145 LEU A N 1
ATOM 1083 C CA . LEU A 1 145 ? -8.045 8.495 1.347 1.00 96.38 145 LEU A CA 1
ATOM 1084 C C . LEU A 1 145 ? -9.303 9.348 1.555 1.00 96.38 145 LEU A C 1
ATOM 1086 O O . LEU A 1 145 ? -10.294 8.810 2.039 1.00 96.38 145 LEU A O 1
ATOM 1090 N N . ARG A 1 146 ? -9.359 10.607 1.099 1.00 96.00 146 ARG A N 1
ATOM 1091 C CA . ARG A 1 146 ? -10.616 11.396 1.109 1.00 96.00 146 ARG A CA 1
ATOM 1092 C C . ARG A 1 146 ? -11.738 10.697 0.346 1.00 96.00 146 ARG A C 1
ATOM 1094 O O . ARG A 1 146 ? -12.875 10.651 0.807 1.00 96.00 146 ARG A O 1
ATOM 1101 N N . ALA A 1 147 ? -11.422 10.111 -0.808 1.00 93.31 147 ALA A N 1
ATOM 1102 C CA . ALA A 1 147 ? -12.400 9.383 -1.612 1.00 93.31 147 ALA A CA 1
ATOM 1103 C C . ALA A 1 147 ? -12.854 8.060 -0.961 1.00 93.31 147 ALA A C 1
ATOM 1105 O O . ALA A 1 147 ? -13.982 7.610 -1.196 1.00 93.31 147 ALA A O 1
ATOM 1106 N N . ALA A 1 148 ? -11.991 7.418 -0.169 1.00 92.25 148 ALA A N 1
ATOM 1107 C CA . ALA A 1 148 ? -12.315 6.209 0.589 1.00 92.25 148 ALA A CA 1
ATOM 1108 C C . ALA A 1 148 ? -13.075 6.511 1.899 1.00 92.25 148 ALA A C 1
ATOM 1110 O O . ALA A 1 148 ? -13.952 5.738 2.301 1.00 92.25 148 ALA A O 1
ATOM 1111 N N . PHE A 1 149 ? -12.791 7.657 2.521 1.00 94.38 149 PHE A N 1
ATOM 1112 C CA . PHE A 1 149 ? -13.310 8.098 3.815 1.00 94.38 149 PHE A CA 1
ATOM 1113 C C . PHE A 1 149 ? -13.984 9.486 3.711 1.00 94.38 149 PHE A C 1
ATOM 1115 O O . PHE A 1 149 ? -13.510 10.451 4.298 1.00 94.38 149 PHE A O 1
ATOM 1122 N N . PRO A 1 150 ? -15.119 9.615 2.994 1.00 89.81 150 PRO A N 1
ATOM 1123 C CA . PRO A 1 150 ? -15.748 10.914 2.707 1.00 89.81 150 PRO A CA 1
ATOM 1124 C C . PRO A 1 150 ? -16.285 11.680 3.927 1.00 89.81 150 PRO A C 1
ATOM 1126 O O . PRO A 1 150 ? -16.516 12.876 3.828 1.00 89.81 150 PRO A O 1
ATOM 1129 N N . ASN A 1 151 ? -16.492 11.005 5.061 1.00 90.12 151 ASN A N 1
ATOM 1130 C CA . ASN A 1 151 ? -17.017 11.606 6.296 1.00 90.12 151 ASN A CA 1
ATOM 1131 C C . ASN A 1 151 ? -15.915 11.773 7.356 1.00 90.12 151 ASN A C 1
ATOM 1133 O O . ASN A 1 151 ? -16.203 11.761 8.547 1.00 90.12 151 ASN A O 1
ATOM 1137 N N . THR A 1 152 ? -14.659 11.818 6.924 1.00 93.69 152 THR A N 1
ATOM 1138 C CA . THR A 1 152 ? -13.478 11.810 7.786 1.00 93.69 152 THR A CA 1
ATOM 1139 C C . THR A 1 152 ? -12.606 12.993 7.398 1.00 93.69 152 THR A C 1
ATOM 1141 O O . THR A 1 152 ? -12.426 13.270 6.207 1.00 93.69 152 THR A O 1
ATOM 1144 N N . ASN A 1 153 ? -12.075 13.706 8.385 1.00 94.38 153 ASN A N 1
ATOM 1145 C CA . ASN A 1 153 ? -11.159 14.806 8.135 1.00 94.38 153 ASN A CA 1
ATOM 1146 C C . ASN A 1 153 ? -9.800 14.238 7.699 1.00 94.38 153 ASN A C 1
ATOM 1148 O O . ASN A 1 153 ? -9.067 13.665 8.501 1.00 94.38 153 ASN A O 1
ATOM 1152 N N . VAL A 1 154 ? -9.476 14.370 6.411 1.00 95.25 154 VAL A N 1
ATOM 1153 C CA . VAL A 1 154 ? -8.212 13.891 5.840 1.00 95.25 154 VAL A CA 1
ATOM 1154 C C . VAL A 1 154 ? -7.397 15.071 5.323 1.00 95.25 154 VAL A C 1
ATOM 1156 O O . VAL A 1 154 ? -7.812 15.771 4.386 1.00 95.25 154 VAL A O 1
ATOM 1159 N N . LYS A 1 155 ? -6.191 15.250 5.863 1.00 92.81 155 LYS A N 1
ATOM 1160 C CA . LYS A 1 155 ? -5.245 16.285 5.426 1.00 92.81 155 LYS A CA 1
ATOM 1161 C C . LYS A 1 155 ? -3.965 15.642 4.893 1.00 92.81 155 LYS A C 1
ATOM 1163 O O . LYS A 1 155 ? -3.488 14.661 5.446 1.00 92.81 155 LYS A O 1
ATOM 1168 N N . GLY A 1 156 ? -3.437 16.189 3.802 1.00 89.81 156 GLY A N 1
ATOM 1169 C CA . GLY A 1 156 ? -2.059 15.950 3.376 1.00 89.81 156 GLY A CA 1
ATOM 1170 C C . GLY A 1 156 ? -1.228 17.145 3.818 1.00 89.81 156 GLY A C 1
ATOM 1171 O O . GLY A 1 156 ? -1.713 18.264 3.664 1.00 89.81 156 GLY A O 1
ATOM 1172 N N . GLN A 1 157 ? -0.057 16.913 4.402 1.00 82.69 157 GLN A N 1
ATOM 1173 C CA . GLN A 1 157 ? 0.811 17.971 4.907 1.00 82.69 157 GLN A CA 1
ATOM 1174 C C . GLN A 1 157 ? 2.264 17.720 4.512 1.00 82.69 157 GLN A C 1
ATOM 1176 O O . GLN A 1 157 ? 2.782 16.602 4.629 1.00 82.69 157 GLN A O 1
ATOM 1181 N N . ARG A 1 158 ? 2.923 18.769 4.024 1.00 79.44 158 ARG A N 1
ATOM 1182 C CA . ARG A 1 158 ? 4.339 18.743 3.627 1.00 79.44 158 ARG A CA 1
ATOM 1183 C C . ARG A 1 158 ? 5.208 19.379 4.709 1.00 79.44 158 ARG A C 1
ATOM 1185 O O . ARG A 1 158 ? 4.725 20.199 5.474 1.00 79.44 158 ARG A O 1
ATOM 1192 N N . ALA A 1 159 ? 6.494 19.022 4.751 1.00 70.38 159 ALA A N 1
ATOM 1193 C CA . ALA A 1 159 ? 7.446 19.566 5.726 1.00 70.38 159 ALA A CA 1
ATOM 1194 C C . ALA A 1 159 ? 7.519 21.108 5.679 1.00 70.38 159 ALA A C 1
ATOM 1196 O O . ALA A 1 159 ? 7.481 21.756 6.717 1.00 70.38 159 ALA A O 1
ATOM 1197 N N . GLU A 1 160 ? 7.530 21.679 4.472 1.00 67.25 160 GLU A N 1
ATOM 1198 C CA . GLU A 1 160 ? 7.585 23.127 4.212 1.00 67.25 160 GLU A CA 1
ATOM 1199 C C . GLU A 1 160 ? 6.384 23.887 4.813 1.00 67.25 160 GLU A C 1
ATOM 1201 O O . GLU A 1 160 ? 6.522 25.019 5.259 1.00 67.25 160 GLU A O 1
ATOM 1206 N N . GLU A 1 161 ? 5.213 23.249 4.910 1.00 64.25 161 GLU A N 1
ATOM 1207 C CA . GLU A 1 161 ? 3.992 23.869 5.451 1.00 64.25 161 GLU A CA 1
ATOM 1208 C C . GLU A 1 161 ? 4.044 24.038 6.980 1.00 64.25 161 GLU A C 1
ATOM 1210 O O . GLU A 1 161 ? 3.295 24.837 7.546 1.00 64.25 161 GLU A O 1
ATOM 1215 N N . PHE A 1 162 ? 4.926 23.305 7.672 1.00 64.38 162 PHE A N 1
ATOM 1216 C CA . PHE A 1 162 ? 5.111 23.468 9.114 1.00 64.38 162 PHE A CA 1
ATOM 1217 C C . PHE A 1 162 ? 5.930 24.719 9.467 1.00 64.38 162 PHE A C 1
ATOM 1219 O O . PHE A 1 162 ? 5.748 25.267 10.554 1.00 64.38 162 PHE A O 1
ATOM 1226 N N . GLU A 1 163 ? 6.789 25.200 8.561 1.00 55.66 163 GLU A N 1
ATOM 1227 C CA . GLU A 1 163 ? 7.590 26.417 8.772 1.00 55.66 163 GLU A CA 1
ATOM 1228 C C . GLU A 1 163 ? 6.736 27.696 8.690 1.00 55.66 163 GLU A C 1
ATOM 1230 O O . GLU A 1 163 ? 7.056 28.698 9.327 1.00 55.66 163 GLU A O 1
ATOM 1235 N N . GLU A 1 164 ? 5.595 27.653 7.994 1.00 55.66 164 GLU A N 1
ATOM 1236 C CA . GLU A 1 164 ? 4.658 28.780 7.848 1.00 55.66 164 GLU A CA 1
ATOM 1237 C C . GLU A 1 164 ? 3.725 28.978 9.067 1.00 55.66 164 GLU A C 1
ATOM 1239 O O . GLU A 1 164 ? 2.689 29.636 8.973 1.00 55.66 164 GLU A O 1
ATOM 1244 N N . GLY A 1 165 ? 4.067 28.415 10.233 1.00 51.97 165 GLY A N 1
ATOM 1245 C CA . GLY A 1 165 ? 3.316 28.604 11.482 1.00 51.97 165 GLY A CA 1
ATOM 1246 C C . GLY A 1 165 ? 1.991 27.837 11.562 1.00 51.97 165 GLY A C 1
ATOM 1247 O O . GLY A 1 165 ? 1.200 28.085 12.468 1.00 51.97 165 GLY A O 1
ATOM 1248 N N . THR A 1 166 ? 1.739 26.889 10.652 1.00 55.03 166 THR A N 1
ATOM 1249 C CA . THR A 1 166 ? 0.514 26.065 10.638 1.00 55.03 166 THR A CA 1
ATOM 1250 C C . THR A 1 166 ? 0.697 24.708 11.321 1.00 55.03 166 THR A C 1
ATOM 1252 O O . THR A 1 166 ? 0.333 23.653 10.788 1.00 55.03 166 THR A O 1
ATOM 1255 N N . LEU A 1 167 ? 1.245 24.715 12.538 1.00 55.84 167 LEU A N 1
ATOM 1256 C CA . LEU A 1 167 ? 1.073 23.564 13.422 1.00 55.84 167 LEU A CA 1
ATOM 1257 C C . LEU A 1 167 ? -0.424 23.453 13.712 1.00 55.84 167 LEU A C 1
ATOM 1259 O O . LEU A 1 167 ? -1.059 24.399 14.167 1.00 55.84 167 LEU A O 1
ATOM 1263 N N . LEU A 1 168 ? -1.009 22.324 13.327 1.00 60.44 168 LEU A N 1
ATOM 1264 C CA . LEU A 1 168 ? -2.414 22.059 13.585 1.00 60.44 168 LEU A CA 1
ATOM 1265 C C . LEU A 1 168 ? -2.587 21.952 15.102 1.00 60.44 168 LEU A C 1
ATOM 1267 O O . LEU A 1 168 ? -2.049 21.021 15.691 1.00 60.44 168 LEU A O 1
ATOM 1271 N N . GLU A 1 169 ? -3.344 22.872 15.707 1.00 61.56 169 GLU A N 1
ATOM 1272 C CA . GLU A 1 169 ? -3.730 22.790 17.128 1.00 61.56 169 GLU A CA 1
ATOM 1273 C C . GLU A 1 169 ? -4.415 21.449 17.446 1.00 61.56 169 GLU A C 1
ATOM 1275 O O . GLU A 1 169 ? -4.316 20.940 18.557 1.00 61.56 169 GLU A O 1
ATOM 1280 N N . GLU A 1 170 ? -5.061 20.841 16.443 1.00 74.12 170 GLU A N 1
ATOM 1281 C CA . GLU A 1 170 ? -5.615 19.497 16.522 1.00 74.12 170 GLU A CA 1
ATOM 1282 C C . GLU A 1 170 ? -5.300 18.673 15.258 1.00 74.12 170 GLU A C 1
ATOM 1284 O O . GLU A 1 170 ? -5.595 19.086 14.131 1.00 74.12 170 GLU A O 1
ATOM 1289 N N . LEU A 1 171 ? -4.743 17.467 15.434 1.00 85.44 171 LEU A N 1
ATOM 1290 C CA . LEU A 1 171 ? -4.539 16.527 14.327 1.00 85.44 171 LEU A CA 1
ATOM 1291 C C . LEU A 1 171 ? -5.882 16.128 13.681 1.00 85.44 171 LEU A C 1
ATOM 1293 O O . LEU A 1 171 ? -6.837 15.828 14.402 1.00 85.44 171 LEU A O 1
ATOM 1297 N N . PRO A 1 172 ? -5.962 16.042 12.341 1.00 92.62 172 PRO A N 1
ATOM 1298 C CA . PRO A 1 172 ? -7.130 15.504 11.651 1.00 92.62 172 PRO A CA 1
ATOM 1299 C C . PRO A 1 172 ? -7.260 13.994 11.906 1.00 92.62 172 PRO A C 1
ATOM 1301 O O . PRO A 1 172 ? -6.303 13.341 12.323 1.00 92.62 172 PRO A O 1
ATOM 1304 N N . ASP A 1 173 ? -8.423 13.419 11.594 1.00 96.31 173 ASP A N 1
ATOM 1305 C CA . ASP A 1 173 ? -8.673 11.978 11.747 1.00 96.31 173 ASP A CA 1
ATOM 1306 C C . ASP A 1 173 ? -7.651 11.123 10.980 1.00 96.31 173 ASP A C 1
ATOM 1308 O O . ASP A 1 173 ? -7.211 10.076 11.459 1.00 96.31 173 ASP A O 1
ATOM 1312 N N . ILE A 1 174 ? -7.275 11.570 9.775 1.00 97.75 174 ILE A N 1
ATOM 1313 C CA . ILE A 1 174 ? -6.194 10.985 8.982 1.00 97.75 174 ILE A CA 1
ATOM 1314 C C . ILE A 1 174 ? -5.244 12.090 8.524 1.00 97.75 174 ILE A C 1
ATOM 1316 O O . ILE A 1 174 ? -5.626 12.979 7.755 1.00 97.75 174 ILE A O 1
ATOM 1320 N N . LEU A 1 175 ? -3.980 11.986 8.922 1.00 96.19 175 LEU A N 1
ATOM 1321 C CA . LEU A 1 175 ? -2.919 12.876 8.472 1.00 96.19 175 LEU A CA 1
ATOM 1322 C C . LEU A 1 175 ? -1.938 12.131 7.569 1.00 96.19 175 LEU A C 1
ATOM 1324 O O . LEU A 1 175 ? -1.314 11.156 7.979 1.00 96.19 175 LEU A O 1
ATOM 1328 N N . VAL A 1 176 ? -1.794 12.601 6.334 1.00 97.31 176 VAL A N 1
ATOM 1329 C CA . VAL A 1 176 ? -0.836 12.073 5.361 1.00 97.31 176 VAL A CA 1
ATOM 1330 C C . VAL A 1 176 ? 0.363 13.006 5.283 1.00 97.31 176 VAL A C 1
ATOM 1332 O O . VAL A 1 176 ? 0.187 14.197 5.043 1.00 97.31 176 VAL A O 1
ATOM 1335 N N . MET A 1 177 ? 1.576 12.491 5.439 1.00 95.44 177 MET A N 1
ATOM 1336 C CA . MET A 1 177 ? 2.798 13.302 5.368 1.00 95.44 177 MET A CA 1
ATOM 1337 C C . MET A 1 177 ? 4.011 12.461 4.960 1.00 95.44 177 MET A C 1
ATOM 1339 O O . MET A 1 177 ? 3.879 11.259 4.744 1.00 95.44 177 MET A O 1
ATOM 1343 N N . THR A 1 178 ? 5.188 13.070 4.819 1.00 95.94 178 THR A N 1
ATOM 1344 C CA . THR A 1 178 ? 6.440 12.317 4.626 1.00 95.94 178 THR A CA 1
ATOM 1345 C C . THR A 1 178 ? 7.069 11.931 5.973 1.00 95.94 178 THR A C 1
ATOM 1347 O O . THR A 1 178 ? 6.725 12.533 6.996 1.00 95.94 178 THR A O 1
ATOM 1350 N N . PRO A 1 179 ? 7.990 10.947 6.024 1.00 95.62 179 PRO A N 1
ATOM 1351 C CA . PRO A 1 179 ? 8.678 10.588 7.266 1.00 95.62 179 PRO A CA 1
ATOM 1352 C C . PRO A 1 179 ? 9.423 11.765 7.909 1.00 95.62 179 PRO A C 1
ATOM 1354 O O . PRO A 1 179 ? 9.401 11.918 9.124 1.00 95.62 179 PRO A O 1
ATOM 1357 N N . GLU A 1 180 ? 10.031 12.637 7.106 1.00 93.69 180 GLU A N 1
ATOM 1358 C CA . GLU A 1 180 ? 10.773 13.810 7.578 1.00 93.69 180 GLU A CA 1
ATOM 1359 C C . GLU A 1 180 ? 9.834 14.844 8.214 1.00 93.69 180 GLU A C 1
ATOM 1361 O O . GLU A 1 180 ? 10.125 15.384 9.281 1.00 93.69 180 GLU A O 1
ATOM 1366 N N . ALA A 1 181 ? 8.668 15.068 7.598 1.00 92.00 181 ALA A N 1
ATOM 1367 C CA . ALA A 1 181 ? 7.621 15.923 8.147 1.00 92.00 181 ALA A CA 1
ATOM 1368 C C . ALA A 1 181 ? 7.078 15.374 9.478 1.00 92.00 181 ALA A C 1
ATOM 1370 O O . ALA A 1 181 ? 6.884 16.131 10.426 1.00 92.00 181 ALA A O 1
ATOM 1371 N N . CYS A 1 182 ? 6.894 14.054 9.580 1.00 94.38 182 CYS A N 1
ATOM 1372 C CA . CYS A 1 182 ? 6.448 13.403 10.814 1.00 94.38 182 CYS A CA 1
ATOM 1373 C C . CYS A 1 182 ? 7.501 13.477 11.916 1.00 94.38 182 CYS A C 1
ATOM 1375 O O . CYS A 1 182 ? 7.179 13.738 13.079 1.00 94.38 182 CYS A O 1
ATOM 1377 N N . LEU A 1 183 ? 8.768 13.276 11.556 1.00 94.06 183 LEU A N 1
ATOM 1378 C CA . LEU A 1 183 ? 9.882 13.436 12.477 1.00 94.06 183 LEU A CA 1
ATOM 1379 C C . LEU A 1 183 ? 9.910 14.862 13.033 1.00 94.06 183 LEU A C 1
ATOM 1381 O O . LEU A 1 183 ? 9.999 15.025 14.245 1.00 94.06 183 LEU A O 1
ATOM 1385 N N . TYR A 1 184 ? 9.770 15.876 12.181 1.00 91.44 184 TYR A N 1
ATOM 1386 C CA . TYR A 1 184 ? 9.711 17.273 12.607 1.00 91.44 184 TYR A CA 1
ATOM 1387 C C . TYR A 1 184 ? 8.497 17.559 13.508 1.00 91.44 184 TYR A C 1
ATOM 1389 O O . TYR A 1 184 ? 8.663 18.028 14.634 1.00 91.44 184 TYR A O 1
ATOM 1397 N N . ALA A 1 185 ? 7.287 17.202 13.066 1.00 89.81 185 ALA A N 1
ATOM 1398 C CA . ALA A 1 185 ? 6.048 17.455 13.804 1.00 89.81 185 ALA A CA 1
ATOM 1399 C C . ALA A 1 185 ? 6.054 16.810 15.201 1.00 89.81 185 ALA A C 1
ATOM 1401 O O . ALA A 1 185 ? 5.720 17.462 16.184 1.00 89.81 185 ALA A O 1
ATOM 1402 N N . SER A 1 186 ? 6.520 15.562 15.309 1.00 90.81 186 SER A N 1
ATOM 1403 C CA . SER A 1 186 ? 6.624 14.840 16.590 1.00 90.81 186 SER A CA 1
ATOM 1404 C C . SER A 1 186 ? 7.714 15.372 17.536 1.00 90.81 186 SER A C 1
ATOM 1406 O O . SER A 1 186 ? 7.769 14.979 18.709 1.00 90.81 186 SER A O 1
ATOM 1408 N N . HIS A 1 187 ? 8.617 16.229 17.048 1.00 89.56 187 HIS A N 1
ATOM 1409 C CA . HIS A 1 187 ? 9.569 16.955 17.890 1.00 89.56 187 HIS A CA 1
ATOM 1410 C C . HIS A 1 187 ? 8.983 18.254 18.425 1.00 89.56 187 HIS A C 1
ATOM 1412 O O . HIS A 1 187 ? 9.247 18.577 19.581 1.00 89.56 187 HIS A O 1
ATOM 1418 N N . ILE A 1 188 ? 8.219 18.973 17.604 1.00 87.25 188 ILE A N 1
ATOM 1419 C CA . ILE A 1 188 ? 7.664 20.267 17.996 1.00 87.25 188 ILE A CA 1
ATOM 1420 C C . ILE A 1 188 ? 6.426 20.110 18.873 1.00 87.25 188 ILE A C 1
ATOM 1422 O O . ILE A 1 188 ? 6.371 20.727 19.930 1.00 87.25 188 ILE A O 1
ATOM 1426 N N . GLU A 1 189 ? 5.478 19.267 18.467 1.00 85.94 189 GLU A N 1
ATOM 1427 C CA . GLU A 1 189 ? 4.186 19.105 19.140 1.00 85.94 189 GLU A CA 1
ATOM 1428 C C . GLU A 1 189 ? 3.931 17.616 19.436 1.00 85.94 189 GLU A C 1
ATOM 1430 O O . GLU A 1 189 ? 3.146 16.958 18.747 1.00 85.94 189 GLU A O 1
ATOM 1435 N N . PRO A 1 190 ? 4.651 17.020 20.409 1.00 89.25 190 PRO A N 1
ATOM 1436 C CA . PRO A 1 190 ? 4.505 15.602 20.732 1.00 89.25 190 PRO A CA 1
ATOM 1437 C C . PRO A 1 190 ? 3.109 15.264 21.272 1.00 89.25 190 PRO A C 1
ATOM 1439 O O . PRO A 1 190 ? 2.593 14.192 20.958 1.00 89.25 190 PRO A O 1
ATOM 1442 N N . ASP A 1 191 ? 2.488 16.175 22.027 1.00 88.94 191 ASP A N 1
ATOM 1443 C CA . ASP A 1 191 ? 1.191 15.950 22.677 1.00 88.94 191 ASP A CA 1
ATOM 1444 C C . ASP A 1 191 ? 0.049 15.838 21.658 1.00 88.94 191 ASP A C 1
ATOM 1446 O O . ASP A 1 191 ? -0.905 15.089 21.872 1.00 88.94 191 ASP A O 1
ATOM 1450 N N . GLY A 1 192 ? 0.191 16.473 20.489 1.00 87.50 192 GLY A N 1
ATOM 1451 C CA . GLY A 1 192 ? -0.755 16.333 19.382 1.00 87.50 192 GLY A CA 1
ATOM 1452 C C . GLY A 1 192 ? -0.935 14.885 18.908 1.00 87.50 192 GLY A C 1
ATOM 1453 O O . GLY A 1 192 ? -1.992 14.550 18.379 1.00 87.50 192 GLY A O 1
ATOM 1454 N N . PHE A 1 193 ? 0.054 14.007 19.128 1.00 92.31 193 PHE A N 1
ATOM 1455 C CA . PHE A 1 193 ? 0.021 12.599 18.715 1.00 92.31 193 PHE A CA 1
ATOM 1456 C C . PHE A 1 193 ? -0.628 11.653 19.740 1.00 92.31 193 PHE A C 1
ATOM 1458 O O . PHE A 1 193 ? -0.737 10.459 19.453 1.00 92.31 193 PHE A O 1
ATOM 1465 N N . ALA A 1 194 ? -1.083 12.146 20.897 1.00 90.31 194 ALA A N 1
ATOM 1466 C CA . ALA A 1 194 ? -1.599 11.305 21.984 1.00 90.31 194 ALA A CA 1
ATOM 1467 C C . ALA A 1 194 ? -2.781 10.403 21.568 1.00 90.31 194 ALA A C 1
ATOM 1469 O O . ALA A 1 194 ? -2.842 9.243 21.973 1.00 90.31 194 ALA A O 1
ATOM 1470 N N . ASP A 1 195 ? -3.673 10.902 20.705 1.00 93.06 195 ASP A N 1
ATOM 1471 C CA . ASP A 1 195 ? -4.857 10.169 20.222 1.00 93.06 195 ASP A CA 1
ATOM 1472 C C . ASP A 1 195 ? -4.592 9.332 18.955 1.00 93.06 195 ASP A C 1
ATOM 1474 O O . ASP A 1 195 ? -5.515 8.769 18.349 1.00 93.06 195 ASP A O 1
ATOM 1478 N N . VAL A 1 196 ? -3.338 9.262 18.496 1.00 97.06 196 VAL A N 1
ATOM 1479 C CA . VAL A 1 196 ? -2.978 8.483 17.310 1.00 97.06 196 VAL A CA 1
ATOM 1480 C C . VAL A 1 196 ? -2.862 7.010 17.686 1.00 97.06 196 VAL A C 1
ATOM 1482 O O . VAL A 1 196 ? -2.027 6.615 18.493 1.00 97.06 196 VAL A O 1
ATOM 1485 N N . GLY A 1 197 ? -3.687 6.174 17.055 1.00 97.38 197 GLY A N 1
ATOM 1486 C CA . GLY A 1 197 ? -3.718 4.729 17.301 1.00 97.38 197 GLY A CA 1
ATOM 1487 C C . GLY A 1 197 ? -3.113 3.877 16.189 1.00 97.38 197 GLY A C 1
ATOM 1488 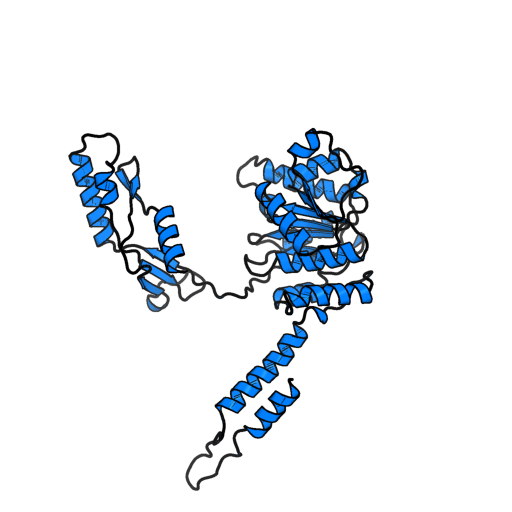O O . GLY A 1 197 ? -3.038 2.656 16.330 1.00 97.38 197 GLY A O 1
ATOM 1489 N N . LEU A 1 198 ? -2.720 4.487 15.069 1.00 98.56 198 LEU A N 1
ATOM 1490 C CA . LEU A 1 198 ? -2.199 3.769 13.910 1.00 98.56 198 LEU A CA 1
ATOM 1491 C C . LEU A 1 198 ? -1.222 4.635 13.111 1.00 98.56 198 LEU A C 1
ATOM 1493 O O . LEU A 1 198 ? -1.575 5.728 12.664 1.00 98.56 198 LEU A O 1
ATOM 1497 N N . LEU A 1 199 ? -0.035 4.087 12.853 1.00 98.56 199 LEU A N 1
ATOM 1498 C CA . LEU A 1 199 ? 0.888 4.566 11.830 1.00 98.56 199 LEU A CA 1
ATOM 1499 C C . LEU A 1 199 ? 0.915 3.577 10.671 1.00 98.56 199 LEU A C 1
ATOM 1501 O O . LEU A 1 199 ? 1.211 2.396 10.860 1.00 98.56 199 LEU A O 1
ATOM 1505 N N . ILE A 1 200 ? 0.677 4.061 9.458 1.00 98.50 200 ILE A N 1
ATOM 1506 C CA . ILE A 1 200 ? 0.954 3.303 8.239 1.00 98.50 200 ILE A CA 1
ATOM 1507 C C . ILE A 1 200 ? 2.144 3.944 7.548 1.00 98.50 200 ILE A C 1
ATOM 1509 O O . ILE A 1 200 ? 2.091 5.126 7.233 1.00 98.50 200 ILE A O 1
ATOM 1513 N N . PHE A 1 201 ? 3.193 3.176 7.277 1.00 97.69 201 PHE A N 1
ATOM 1514 C CA . PHE A 1 201 ? 4.336 3.644 6.505 1.00 97.69 201 PHE A CA 1
ATOM 1515 C C . PHE A 1 201 ? 4.380 2.928 5.161 1.00 97.69 201 PHE A C 1
ATOM 1517 O O . PHE A 1 201 ? 4.744 1.753 5.085 1.00 97.69 201 PHE A O 1
ATOM 1524 N N . ASP A 1 202 ? 3.998 3.643 4.104 1.00 95.69 202 ASP A N 1
ATOM 1525 C CA . ASP A 1 202 ? 4.085 3.146 2.739 1.00 95.69 202 ASP A CA 1
ATOM 1526 C C . ASP A 1 202 ? 5.495 3.284 2.163 1.00 95.69 202 ASP A C 1
ATOM 1528 O O . ASP A 1 202 ? 6.228 4.231 2.450 1.00 95.69 202 ASP A O 1
ATOM 1532 N N . GLU A 1 203 ? 5.875 2.309 1.343 1.00 93.12 203 GLU A N 1
ATOM 1533 C CA . GLU A 1 203 ? 7.233 2.146 0.826 1.00 93.12 203 GLU A CA 1
ATOM 1534 C C . GLU A 1 203 ? 8.311 2.175 1.925 1.00 93.12 203 GLU A C 1
ATOM 1536 O O . GLU A 1 203 ? 9.382 2.766 1.779 1.00 93.12 203 GLU A O 1
ATOM 1541 N N . CYS A 1 204 ? 8.068 1.462 3.026 1.00 92.50 204 CYS A N 1
ATOM 1542 C CA . CYS A 1 204 ? 8.950 1.445 4.197 1.00 92.50 204 CYS A CA 1
ATOM 1543 C C . CYS A 1 204 ? 10.361 0.887 3.921 1.00 92.50 204 CYS A C 1
ATOM 1545 O O . CYS A 1 204 ? 11.217 0.942 4.794 1.00 92.50 204 CYS A O 1
ATOM 1547 N N . HIS A 1 205 ? 10.643 0.376 2.714 1.00 91.44 205 HIS A N 1
ATOM 1548 C CA . HIS A 1 205 ? 12.014 0.084 2.283 1.00 91.44 205 HIS A CA 1
ATOM 1549 C C . HIS A 1 205 ? 12.914 1.330 2.322 1.00 91.44 205 HIS A C 1
ATOM 1551 O O . HIS A 1 205 ? 14.132 1.192 2.281 1.00 91.44 205 HIS A O 1
ATOM 1557 N N . LEU A 1 206 ? 12.331 2.532 2.408 1.00 90.81 206 LEU A N 1
ATOM 1558 C CA . LEU A 1 206 ? 13.054 3.779 2.632 1.00 90.81 206 LEU A CA 1
ATOM 1559 C C . LEU A 1 206 ? 13.884 3.793 3.917 1.00 90.81 206 LEU A C 1
ATOM 1561 O O . LEU A 1 206 ? 14.829 4.563 3.964 1.00 90.81 206 LEU A O 1
ATOM 1565 N N . ILE A 1 207 ? 13.594 2.954 4.919 1.00 90.56 207 ILE A N 1
ATOM 1566 C CA . ILE A 1 207 ? 14.436 2.844 6.126 1.00 90.56 207 ILE A CA 1
ATOM 1567 C C . ILE A 1 207 ? 15.818 2.239 5.832 1.00 90.56 207 ILE A C 1
ATOM 1569 O O . ILE A 1 207 ? 16.714 2.320 6.667 1.00 90.56 207 ILE A O 1
ATOM 1573 N N . HIS A 1 208 ? 15.994 1.611 4.664 1.00 87.94 208 HIS A N 1
ATOM 1574 C CA . HIS A 1 208 ? 17.264 1.036 4.249 1.00 87.94 208 HIS A CA 1
ATOM 1575 C C . HIS A 1 208 ? 18.057 2.039 3.395 1.00 87.94 208 HIS A C 1
ATOM 1577 O O . HIS A 1 208 ? 17.551 2.480 2.356 1.00 87.94 208 HIS A O 1
ATOM 1583 N N . PRO A 1 209 ? 19.296 2.390 3.785 1.00 85.81 209 PRO A N 1
ATOM 1584 C CA . PRO A 1 209 ? 20.110 3.339 3.036 1.00 85.81 209 PRO A CA 1
ATOM 1585 C C . PRO A 1 209 ? 20.498 2.771 1.667 1.00 85.81 209 PRO A C 1
ATOM 1587 O O . PRO A 1 209 ? 20.927 1.623 1.560 1.00 85.81 209 PRO A O 1
ATOM 1590 N N . LYS A 1 210 ? 20.383 3.576 0.602 1.00 83.75 210 LYS A N 1
ATOM 1591 C CA . LYS A 1 210 ? 20.871 3.175 -0.738 1.00 83.75 210 LYS A CA 1
ATOM 1592 C C . LYS A 1 210 ? 22.376 3.374 -0.904 1.00 83.75 210 LYS A C 1
ATOM 1594 O O . LYS A 1 210 ? 22.998 2.728 -1.744 1.00 83.75 210 LYS A O 1
ATOM 1599 N N . THR A 1 211 ? 22.933 4.298 -0.133 1.00 82.69 211 THR A N 1
ATOM 1600 C CA . THR A 1 211 ? 24.348 4.667 -0.087 1.00 82.69 211 THR A CA 1
ATOM 1601 C C . THR A 1 211 ? 24.728 4.974 1.355 1.00 82.69 211 THR A C 1
ATOM 1603 O O . THR A 1 211 ? 23.861 5.328 2.157 1.00 82.69 211 THR A O 1
ATOM 1606 N N . ASP A 1 212 ? 26.015 4.908 1.683 1.00 78.94 212 ASP A N 1
ATOM 1607 C CA . ASP A 1 212 ? 26.491 5.331 3.000 1.00 78.94 212 ASP A CA 1
ATOM 1608 C C . ASP A 1 212 ? 26.070 6.781 3.286 1.00 78.94 212 ASP A C 1
ATOM 1610 O O . ASP A 1 212 ? 26.241 7.672 2.451 1.00 78.94 212 ASP A O 1
ATOM 1614 N N . GLY A 1 213 ? 25.477 7.007 4.460 1.00 77.69 213 GLY A N 1
ATOM 1615 C CA . GLY A 1 213 ? 24.994 8.327 4.871 1.00 77.69 213 GLY A CA 1
ATOM 1616 C C . GLY A 1 213 ? 23.710 8.800 4.179 1.00 77.69 213 GLY A C 1
ATOM 1617 O O . GLY A 1 213 ? 23.469 10.006 4.139 1.00 77.69 213 GLY A O 1
ATOM 1618 N N . ASP A 1 214 ? 22.884 7.896 3.636 1.00 89.50 214 ASP A N 1
ATOM 1619 C CA . ASP A 1 214 ? 21.557 8.240 3.104 1.00 89.50 214 ASP A CA 1
ATOM 1620 C C . ASP A 1 214 ? 20.669 8.850 4.204 1.00 89.50 214 ASP A C 1
ATOM 1622 O O . ASP A 1 214 ? 20.026 8.154 4.996 1.00 89.50 214 ASP A O 1
ATOM 1626 N N . ARG A 1 215 ? 20.652 10.186 4.251 1.00 89.00 215 ARG A N 1
ATOM 1627 C CA . ARG A 1 215 ? 19.918 10.977 5.242 1.00 89.00 215 ARG A CA 1
ATOM 1628 C C . ARG A 1 215 ? 18.444 10.591 5.303 1.00 89.00 215 ARG A C 1
ATOM 1630 O O . ARG A 1 215 ? 17.879 10.554 6.387 1.00 89.00 215 ARG A O 1
ATOM 1637 N N . ARG A 1 216 ? 17.836 10.256 4.165 1.00 90.06 216 ARG A N 1
ATOM 1638 C CA . ARG A 1 216 ? 16.415 9.911 4.102 1.00 90.06 216 ARG A CA 1
ATOM 1639 C C . ARG A 1 216 ? 16.109 8.617 4.848 1.00 90.06 216 ARG A C 1
ATOM 1641 O O . ARG A 1 216 ? 15.092 8.535 5.528 1.00 90.06 216 ARG A O 1
ATOM 1648 N N . ALA A 1 217 ? 16.998 7.632 4.756 1.00 92.50 217 ALA A N 1
ATOM 1649 C CA . ALA A 1 217 ? 16.858 6.388 5.503 1.00 92.50 217 ALA A CA 1
ATOM 1650 C C . ALA A 1 217 ? 17.025 6.597 7.010 1.00 92.50 217 ALA A C 1
ATOM 1652 O O . ALA A 1 217 ? 16.253 6.057 7.804 1.00 92.50 217 ALA A O 1
ATOM 1653 N N . ILE A 1 218 ? 17.984 7.441 7.395 1.00 93.00 218 ILE A N 1
ATOM 1654 C CA . ILE A 1 218 ? 18.209 7.820 8.793 1.00 93.00 218 ILE A CA 1
ATOM 1655 C C . ILE A 1 218 ? 16.984 8.554 9.353 1.00 93.00 218 ILE A C 1
ATOM 1657 O O . ILE A 1 218 ? 16.459 8.145 10.387 1.00 93.00 218 ILE A O 1
ATOM 1661 N N . ASP A 1 219 ? 16.490 9.580 8.657 1.00 93.44 219 ASP A N 1
ATOM 1662 C CA . ASP A 1 219 ? 15.323 10.363 9.075 1.00 93.44 219 ASP A CA 1
ATOM 1663 C C . ASP A 1 219 ? 14.069 9.473 9.172 1.00 93.44 219 ASP A C 1
ATOM 1665 O O . ASP A 1 219 ? 13.315 9.565 10.140 1.00 93.44 219 ASP A O 1
ATOM 1669 N N . ALA A 1 220 ? 13.878 8.535 8.236 1.00 94.81 220 ALA A N 1
ATOM 1670 C CA . ALA A 1 220 ? 12.775 7.574 8.278 1.00 94.81 220 ALA A CA 1
ATOM 1671 C C . ALA A 1 220 ? 12.849 6.626 9.489 1.00 94.81 220 ALA A C 1
ATOM 1673 O O . ALA A 1 220 ? 11.833 6.351 10.134 1.00 94.81 220 ALA A O 1
ATOM 1674 N N . MET A 1 221 ? 14.044 6.136 9.826 1.00 94.75 221 MET A N 1
ATOM 1675 C CA . MET A 1 221 ? 14.251 5.272 10.990 1.00 94.75 221 MET A CA 1
ATOM 1676 C C . MET A 1 221 ? 14.071 6.042 12.306 1.00 94.75 221 MET A C 1
ATOM 1678 O O . MET A 1 221 ? 13.394 5.562 13.218 1.00 94.75 221 MET A O 1
ATOM 1682 N N . LEU A 1 222 ? 14.614 7.259 12.393 1.00 95.00 222 LEU A N 1
ATOM 1683 C CA . LEU A 1 222 ? 14.418 8.146 13.541 1.00 95.00 222 LEU A CA 1
ATOM 1684 C C . LEU A 1 222 ? 12.944 8.516 13.717 1.00 95.00 222 LEU A C 1
ATOM 1686 O O . LEU A 1 222 ? 12.466 8.546 14.850 1.00 95.00 222 LEU A O 1
ATOM 1690 N N . CYS A 1 223 ? 12.217 8.738 12.618 1.00 96.06 223 CYS A N 1
ATOM 1691 C CA . CYS A 1 223 ? 10.776 8.973 12.636 1.00 96.06 223 CYS A CA 1
ATOM 1692 C C . CYS A 1 223 ? 10.045 7.828 13.338 1.00 96.06 223 CYS A C 1
ATOM 1694 O O . CYS A 1 223 ? 9.276 8.086 14.258 1.00 96.06 223 CYS A O 1
ATOM 1696 N N . LEU A 1 224 ? 10.304 6.571 12.957 1.00 96.00 224 LEU A N 1
ATOM 1697 C CA . LEU A 1 224 ? 9.660 5.408 13.579 1.00 96.00 224 LEU A CA 1
ATOM 1698 C C . LEU A 1 224 ? 9.965 5.307 15.078 1.00 96.00 224 LEU A C 1
ATOM 1700 O O . LEU A 1 224 ? 9.047 5.152 15.881 1.00 96.00 224 LEU A O 1
ATOM 1704 N N . ILE A 1 225 ? 11.236 5.444 15.462 1.00 94.69 225 ILE A N 1
ATOM 1705 C CA . ILE A 1 225 ? 11.662 5.356 16.869 1.00 94.69 225 ILE A CA 1
ATOM 1706 C C . ILE A 1 225 ? 11.067 6.497 17.704 1.00 94.69 225 ILE A C 1
ATOM 1708 O O . ILE A 1 225 ? 10.692 6.300 18.859 1.00 94.69 225 ILE A O 1
ATOM 1712 N N . ARG A 1 226 ? 10.998 7.713 17.151 1.00 95.31 226 ARG A N 1
ATOM 1713 C CA . ARG A 1 226 ? 10.378 8.858 17.827 1.00 95.31 226 ARG A CA 1
ATOM 1714 C C . ARG A 1 226 ? 8.871 8.664 17.943 1.00 95.31 226 ARG A C 1
ATOM 1716 O O . ARG A 1 226 ? 8.318 8.924 19.010 1.00 95.31 226 ARG A O 1
ATOM 1723 N N . PHE A 1 227 ? 8.232 8.187 16.880 1.00 96.06 227 PHE A N 1
ATOM 1724 C CA . PHE A 1 227 ? 6.794 7.974 16.830 1.00 96.06 227 PHE A CA 1
ATOM 1725 C C . PHE A 1 227 ? 6.323 7.026 17.938 1.00 96.06 227 PHE A C 1
ATOM 1727 O O . PHE A 1 227 ? 5.381 7.353 18.653 1.00 96.06 227 PHE A O 1
ATOM 1734 N N . THR A 1 228 ? 7.026 5.913 18.178 1.00 94.62 228 THR A N 1
ATOM 1735 C CA . THR A 1 228 ? 6.660 4.979 19.263 1.00 94.62 228 THR A CA 1
ATOM 1736 C C . THR A 1 228 ? 6.826 5.544 20.669 1.00 94.62 228 THR A C 1
ATOM 1738 O O . THR A 1 228 ? 6.303 4.972 21.622 1.00 94.62 228 THR A O 1
ATOM 1741 N N . ARG A 1 229 ? 7.529 6.670 20.829 1.00 93.50 229 ARG A N 1
ATOM 1742 C CA . ARG A 1 229 ? 7.618 7.381 22.110 1.00 93.50 229 ARG A CA 1
ATOM 1743 C C . ARG A 1 229 ? 6.468 8.361 22.311 1.00 93.50 229 ARG A C 1
ATOM 1745 O O . ARG A 1 229 ? 6.006 8.489 23.437 1.00 93.50 229 ARG A O 1
ATOM 1752 N N . VAL A 1 230 ? 6.035 9.049 21.252 1.00 94.62 230 VAL A N 1
ATOM 1753 C CA . VAL A 1 230 ? 4.939 10.036 21.329 1.00 94.62 230 VAL A CA 1
ATOM 1754 C C . VAL A 1 230 ? 3.555 9.386 21.241 1.00 94.62 230 VAL A C 1
ATOM 1756 O O . VAL A 1 230 ? 2.613 9.888 21.836 1.00 94.62 230 VAL A O 1
ATOM 1759 N N . ALA A 1 231 ? 3.444 8.239 20.566 1.00 95.44 231 ALA A N 1
ATOM 1760 C CA . ALA A 1 231 ? 2.221 7.447 20.445 1.00 95.44 231 ALA A CA 1
ATOM 1761 C C . ALA A 1 231 ? 2.494 5.975 20.834 1.00 95.44 231 ALA A C 1
ATOM 1763 O O . ALA A 1 231 ? 2.531 5.092 19.973 1.00 95.44 231 ALA A O 1
ATOM 1764 N N . PRO A 1 232 ? 2.728 5.681 22.130 1.00 93.12 232 PRO A N 1
ATOM 1765 C CA . PRO A 1 232 ? 3.184 4.363 22.591 1.00 93.12 232 PRO A CA 1
ATOM 1766 C C . PRO A 1 232 ? 2.167 3.232 22.406 1.00 93.12 232 PRO A C 1
ATOM 1768 O O . PRO A 1 232 ? 2.553 2.063 22.391 1.00 93.12 232 PRO A O 1
ATOM 1771 N N . GLU A 1 233 ? 0.885 3.566 22.260 1.00 93.56 233 GLU A N 1
ATOM 1772 C CA . GLU A 1 233 ? -0.199 2.595 22.079 1.00 93.56 233 GLU A CA 1
ATOM 1773 C C . GLU A 1 233 ? -0.577 2.375 20.605 1.00 93.56 233 GLU A C 1
ATOM 1775 O O . GLU A 1 233 ? -1.427 1.529 20.304 1.00 93.56 233 GLU A O 1
ATOM 1780 N N . ALA A 1 234 ? 0.067 3.092 19.678 1.00 96.81 234 ALA A N 1
ATOM 1781 C CA . ALA A 1 234 ? -0.226 3.007 18.257 1.00 96.81 234 ALA A CA 1
ATOM 1782 C C . ALA A 1 234 ? 0.271 1.699 17.626 1.00 96.81 234 ALA A C 1
ATOM 1784 O O . ALA A 1 234 ? 1.404 1.256 17.834 1.00 96.81 234 ALA A O 1
ATOM 1785 N N . ASP A 1 235 ? -0.571 1.100 16.786 1.00 97.50 235 ASP A N 1
ATOM 1786 C CA . ASP A 1 235 ? -0.167 -0.003 15.916 1.00 97.50 235 ASP A CA 1
ATOM 1787 C C . ASP A 1 235 ? 0.696 0.532 14.767 1.00 97.50 235 ASP A C 1
ATOM 1789 O O . ASP A 1 235 ? 0.407 1.586 14.194 1.00 97.50 235 ASP A O 1
ATOM 1793 N N . LEU A 1 236 ? 1.740 -0.208 14.394 1.00 98.19 236 LEU A N 1
ATOM 1794 C CA . LEU A 1 236 ? 2.612 0.149 13.277 1.00 98.19 236 LEU A CA 1
ATOM 1795 C C . LEU A 1 236 ? 2.396 -0.816 12.115 1.00 98.19 236 LEU A C 1
ATOM 1797 O O . LEU A 1 236 ? 2.560 -2.024 12.269 1.00 98.19 236 LEU A O 1
ATOM 1801 N N . VAL A 1 237 ? 2.071 -0.294 10.936 1.00 98.19 237 VAL A N 1
ATOM 1802 C CA . VAL A 1 237 ? 1.938 -1.081 9.706 1.00 98.19 237 VAL A CA 1
ATOM 1803 C C . VAL A 1 237 ? 2.954 -0.591 8.686 1.00 98.19 237 VAL A C 1
ATOM 1805 O O . VAL A 1 237 ? 2.800 0.480 8.103 1.00 98.19 237 VAL A O 1
ATOM 1808 N N . LEU A 1 238 ? 3.980 -1.399 8.437 1.00 97.56 238 LEU A N 1
ATOM 1809 C CA . LEU A 1 238 ? 5.005 -1.116 7.439 1.00 97.56 238 LEU A CA 1
ATOM 1810 C C . LEU A 1 238 ? 4.658 -1.824 6.127 1.00 97.56 238 LEU A C 1
ATOM 1812 O O . LEU A 1 238 ? 4.524 -3.046 6.099 1.00 97.56 238 LEU A O 1
ATOM 1816 N N . LEU A 1 239 ? 4.494 -1.073 5.040 1.00 96.06 239 LEU A N 1
ATOM 1817 C CA . LEU A 1 239 ? 4.125 -1.595 3.725 1.00 96.06 239 LEU A CA 1
ATOM 1818 C C . LEU A 1 239 ? 5.301 -1.448 2.757 1.00 96.06 239 LEU A C 1
ATOM 1820 O O . LEU A 1 239 ? 5.815 -0.350 2.556 1.00 96.06 239 LEU A O 1
ATOM 1824 N N . SER A 1 240 ? 5.711 -2.531 2.097 1.00 93.44 240 SER A N 1
ATOM 1825 C CA . SER A 1 240 ? 6.698 -2.450 1.016 1.00 93.44 240 SER A CA 1
ATOM 1826 C C . SER A 1 240 ? 6.640 -3.666 0.103 1.00 93.44 240 SER A C 1
ATOM 1828 O O . SER A 1 240 ? 6.689 -4.804 0.555 1.00 93.44 240 SER A O 1
ATOM 1830 N N . ALA A 1 241 ? 6.612 -3.437 -1.212 1.00 86.62 241 ALA A N 1
ATOM 1831 C CA . ALA A 1 241 ? 6.728 -4.524 -2.189 1.00 86.62 241 ALA A CA 1
ATOM 1832 C C . ALA A 1 241 ? 8.141 -5.132 -2.265 1.00 86.62 241 ALA A C 1
ATOM 1834 O O . ALA A 1 241 ? 8.329 -6.168 -2.900 1.00 86.62 241 ALA A O 1
ATOM 1835 N N . MET A 1 242 ? 9.140 -4.449 -1.699 1.00 79.88 242 MET A N 1
ATOM 1836 C CA . MET A 1 242 ? 10.559 -4.800 -1.821 1.00 79.88 242 MET A CA 1
ATOM 1837 C C . MET A 1 242 ? 11.133 -5.445 -0.555 1.00 79.88 242 MET A C 1
ATOM 1839 O O . MET A 1 242 ? 12.306 -5.814 -0.538 1.00 79.88 242 MET A O 1
ATOM 1843 N N . MET A 1 243 ? 10.325 -5.596 0.497 1.00 83.94 243 MET A N 1
ATOM 1844 C CA . MET A 1 243 ? 10.757 -6.211 1.749 1.00 83.94 243 MET A CA 1
ATOM 1845 C C . MET A 1 243 ? 10.817 -7.733 1.602 1.00 83.94 243 MET A C 1
ATOM 1847 O O . MET A 1 243 ? 9.800 -8.382 1.374 1.00 83.94 243 MET A O 1
ATOM 1851 N N . LYS A 1 244 ? 12.020 -8.299 1.738 1.00 83.62 244 LYS A N 1
ATOM 1852 C CA . LYS A 1 244 ? 12.245 -9.757 1.733 1.00 83.62 244 LYS A CA 1
ATOM 1853 C C . LYS A 1 244 ? 12.363 -10.347 3.139 1.00 83.62 244 LYS A C 1
ATOM 1855 O O . LYS A 1 244 ? 12.180 -11.544 3.306 1.00 83.62 244 LYS A O 1
ATOM 1860 N N . ASN A 1 245 ? 12.677 -9.514 4.125 1.00 90.94 245 ASN A N 1
ATOM 1861 C CA . ASN A 1 245 ? 12.899 -9.867 5.525 1.00 90.94 245 ASN A CA 1
ATOM 1862 C C . ASN A 1 245 ? 11.715 -9.430 6.409 1.00 90.94 245 ASN A C 1
ATOM 1864 O O . ASN A 1 245 ? 11.894 -8.862 7.479 1.00 90.94 245 ASN A O 1
ATOM 1868 N N . THR A 1 246 ? 10.485 -9.676 5.955 1.00 93.12 246 THR A N 1
ATOM 1869 C CA . THR A 1 246 ? 9.252 -9.324 6.686 1.00 93.12 246 THR A CA 1
ATOM 1870 C C . THR A 1 246 ? 9.206 -9.902 8.098 1.00 93.12 246 THR A C 1
ATOM 1872 O O . THR A 1 246 ? 8.735 -9.220 8.999 1.00 93.12 246 THR A O 1
ATOM 1875 N N . ALA A 1 247 ? 9.707 -11.126 8.299 1.00 94.75 247 ALA A N 1
ATOM 1876 C CA . ALA A 1 247 ? 9.785 -11.771 9.610 1.00 94.75 247 ALA A CA 1
ATOM 1877 C C . ALA A 1 247 ? 10.664 -10.984 10.594 1.00 94.75 247 ALA A C 1
ATOM 1879 O O . ALA A 1 247 ? 10.204 -10.653 11.678 1.00 94.75 247 ALA A O 1
ATOM 1880 N N . GLU A 1 248 ? 11.876 -10.612 10.176 1.00 95.25 248 GLU A N 1
ATOM 1881 C CA . GLU A 1 248 ? 12.818 -9.820 10.979 1.00 95.25 248 GLU A CA 1
ATOM 1882 C C . GLU A 1 248 ? 12.248 -8.432 11.304 1.00 95.25 248 GLU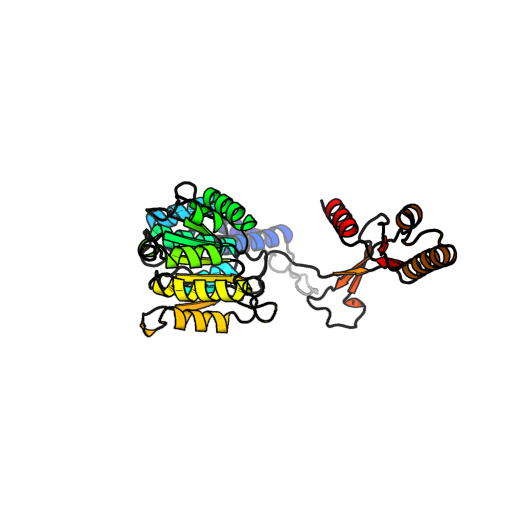 A C 1
ATOM 1884 O O . GLU A 1 248 ? 12.299 -7.975 12.442 1.00 95.25 248 GLU A O 1
ATOM 1889 N N . ILE A 1 249 ? 11.636 -7.768 10.318 1.00 95.12 249 ILE A N 1
ATOM 1890 C CA . ILE A 1 249 ? 11.010 -6.460 10.541 1.00 95.12 249 ILE A CA 1
ATOM 1891 C C . ILE A 1 249 ? 9.806 -6.580 11.483 1.00 95.12 249 ILE A C 1
ATOM 1893 O O . ILE A 1 249 ? 9.611 -5.713 12.332 1.00 95.12 249 ILE A O 1
ATOM 1897 N N . ALA A 1 250 ? 8.998 -7.636 11.363 1.00 95.50 250 ALA A N 1
ATOM 1898 C CA . ALA A 1 250 ? 7.891 -7.874 12.281 1.00 95.50 250 ALA A CA 1
ATOM 1899 C C . ALA A 1 250 ? 8.398 -8.119 13.710 1.00 95.50 250 ALA A C 1
ATOM 1901 O O . ALA A 1 250 ? 7.870 -7.513 14.639 1.00 95.50 250 ALA A O 1
ATOM 1902 N N . GLU A 1 251 ? 9.432 -8.935 13.893 1.00 95.06 251 GLU A N 1
ATOM 1903 C CA . GLU A 1 251 ? 10.060 -9.163 15.198 1.00 95.06 251 GLU A CA 1
ATOM 1904 C C . GLU A 1 251 ? 10.553 -7.846 15.819 1.00 95.06 251 GLU A C 1
ATOM 1906 O O . GLU A 1 251 ? 10.132 -7.491 16.922 1.00 95.06 251 GLU A O 1
ATOM 1911 N N . TRP A 1 252 ? 11.305 -7.048 15.055 1.00 94.50 252 TRP A N 1
ATOM 1912 C CA . TRP A 1 252 ? 11.778 -5.730 15.485 1.00 94.50 252 TRP A CA 1
ATOM 1913 C C . TRP A 1 252 ? 10.638 -4.763 15.851 1.00 94.50 252 TRP A C 1
ATOM 1915 O O . TRP A 1 252 ? 10.713 -4.058 16.856 1.00 94.50 252 TRP A O 1
ATOM 1925 N N . LEU A 1 253 ? 9.540 -4.739 15.084 1.00 95.00 253 LEU A N 1
ATOM 1926 C CA . LEU A 1 253 ? 8.345 -3.954 15.430 1.00 95.00 253 LEU A CA 1
ATOM 1927 C C . LEU A 1 253 ? 7.699 -4.426 16.740 1.00 95.00 253 LEU A C 1
ATOM 1929 O O . LEU A 1 253 ? 7.160 -3.610 17.494 1.00 95.00 253 LEU A O 1
ATOM 1933 N N . GLY A 1 254 ? 7.734 -5.733 17.004 1.00 93.44 254 GLY A N 1
ATOM 1934 C CA . GLY A 1 254 ? 7.285 -6.315 18.264 1.00 93.44 254 GLY A CA 1
ATOM 1935 C C . GLY A 1 254 ? 8.090 -5.754 19.430 1.00 93.44 254 GLY A C 1
ATOM 1936 O O . GLY A 1 254 ? 7.505 -5.182 20.349 1.00 93.44 254 GLY A O 1
ATOM 1937 N N . GLU A 1 255 ? 9.419 -5.812 19.348 1.00 92.62 255 GLU A N 1
ATOM 1938 C CA . GLU A 1 255 ? 10.318 -5.233 20.355 1.00 92.62 255 GLU A CA 1
ATOM 1939 C C . GLU A 1 255 ? 10.085 -3.726 20.537 1.00 92.62 255 GLU A C 1
ATOM 1941 O O . GLU A 1 255 ? 9.920 -3.246 21.661 1.00 92.62 255 GLU A O 1
ATOM 1946 N N . LEU A 1 256 ? 9.990 -2.982 19.431 1.00 91.75 256 LEU A N 1
ATOM 1947 C CA . LEU A 1 256 ? 9.836 -1.527 19.438 1.00 91.75 256 LEU A CA 1
ATOM 1948 C C . LEU A 1 256 ? 8.513 -1.067 20.073 1.00 91.75 256 LEU A C 1
ATOM 1950 O O . LEU A 1 256 ? 8.458 0.011 20.666 1.00 91.75 256 LEU A O 1
ATOM 1954 N N . THR A 1 257 ? 7.452 -1.867 19.958 1.00 91.06 257 THR A N 1
ATOM 1955 C CA . THR A 1 257 ? 6.128 -1.550 20.522 1.00 91.06 257 THR A CA 1
ATOM 1956 C C . THR A 1 257 ? 5.897 -2.145 21.915 1.00 91.06 257 THR A C 1
ATOM 1958 O O . THR A 1 257 ? 4.843 -1.926 22.506 1.00 91.06 257 THR A O 1
ATOM 1961 N N . GLY A 1 258 ? 6.884 -2.839 22.492 1.00 81.38 258 GLY A N 1
ATOM 1962 C CA . GLY A 1 258 ? 6.815 -3.423 23.838 1.00 81.38 258 GLY A CA 1
ATOM 1963 C C . GLY A 1 258 ? 6.355 -4.884 23.894 1.00 81.38 258 GLY A C 1
ATOM 1964 O O . GLY A 1 258 ? 6.233 -5.426 24.992 1.00 81.38 258 GLY A O 1
ATOM 1965 N N . GLY A 1 259 ? 6.136 -5.517 22.738 1.00 81.88 259 GLY A N 1
ATOM 1966 C CA . GLY A 1 259 ? 5.962 -6.962 22.562 1.00 81.88 259 GLY A CA 1
ATOM 1967 C C . GLY A 1 259 ? 4.950 -7.626 23.498 1.00 81.88 259 GLY A C 1
ATOM 1968 O O . GLY A 1 259 ? 3.975 -7.013 23.944 1.00 81.88 259 GLY A O 1
ATOM 1969 N N . GLU A 1 260 ? 5.215 -8.893 23.833 1.00 71.81 260 GLU A N 1
ATOM 1970 C CA . GLU A 1 260 ? 4.370 -9.690 24.733 1.00 71.81 260 GLU A CA 1
ATOM 1971 C C . GLU A 1 260 ? 4.243 -9.074 26.133 1.00 71.81 260 GLU A C 1
ATOM 1973 O O . GLU A 1 260 ? 3.200 -9.224 26.767 1.00 71.81 260 GLU A O 1
ATOM 1978 N N . LEU A 1 261 ? 5.248 -8.317 26.597 1.00 78.12 261 LEU A N 1
ATOM 1979 C CA . LEU A 1 261 ? 5.211 -7.637 27.899 1.00 78.12 261 LEU A CA 1
ATOM 1980 C C . LEU A 1 261 ? 4.045 -6.645 28.004 1.00 78.12 261 LEU A C 1
ATOM 1982 O O . LEU A 1 261 ? 3.485 -6.471 29.085 1.00 78.12 261 LEU A O 1
ATOM 1986 N N . LYS A 1 262 ? 3.662 -6.015 26.887 1.00 84.12 262 LYS A N 1
ATOM 1987 C CA . LYS A 1 262 ? 2.478 -5.147 26.787 1.00 84.12 262 LYS A CA 1
ATOM 1988 C C . LYS A 1 262 ? 1.258 -5.850 26.176 1.00 84.12 262 LYS A C 1
ATOM 1990 O O . LYS A 1 262 ? 0.272 -5.191 25.861 1.00 84.12 262 LYS A O 1
ATOM 1995 N N . GLY A 1 263 ? 1.319 -7.167 25.963 1.00 85.12 263 GLY A N 1
ATOM 1996 C CA . GLY A 1 263 ? 0.275 -7.924 25.264 1.00 85.12 263 GLY A CA 1
ATOM 1997 C C . GLY A 1 263 ? 0.124 -7.548 23.785 1.00 85.12 263 GLY A C 1
ATOM 1998 O O . GLY A 1 263 ? -0.929 -7.789 23.196 1.00 85.12 263 GLY A O 1
ATOM 1999 N N . ARG A 1 264 ? 1.151 -6.939 23.181 1.00 92.00 264 ARG A N 1
ATOM 2000 C CA . ARG A 1 264 ? 1.145 -6.488 21.786 1.00 92.00 264 ARG A CA 1
ATOM 2001 C C . ARG A 1 264 ? 1.807 -7.529 20.896 1.00 92.00 264 ARG A C 1
ATOM 2003 O O . ARG A 1 264 ? 2.748 -8.213 21.297 1.00 92.00 264 ARG A O 1
ATOM 2010 N N . ARG A 1 265 ? 1.311 -7.651 19.670 1.00 93.81 265 ARG A N 1
ATOM 2011 C CA . ARG A 1 265 ? 1.797 -8.617 18.682 1.00 93.81 265 ARG A CA 1
ATOM 2012 C C . ARG A 1 265 ? 2.330 -7.901 17.460 1.00 93.81 265 ARG A C 1
ATOM 2014 O O . ARG A 1 265 ? 1.894 -6.802 17.121 1.00 93.81 265 ARG A O 1
ATOM 2021 N N . SER A 1 266 ? 3.232 -8.574 16.765 1.00 95.50 266 SER A N 1
ATOM 2022 C CA . SER A 1 266 ? 3.679 -8.152 15.452 1.00 95.50 266 SER A CA 1
ATOM 2023 C C . SER A 1 266 ? 3.707 -9.341 14.505 1.00 95.50 266 SER A C 1
ATOM 2025 O O . SER A 1 266 ? 4.246 -10.388 14.859 1.00 95.50 266 SER A O 1
ATOM 2027 N N . ILE A 1 267 ? 3.081 -9.207 13.334 1.00 96.06 267 ILE A N 1
ATOM 2028 C CA . ILE A 1 267 ? 2.944 -10.311 12.375 1.00 96.06 267 ILE A CA 1
ATOM 2029 C C . ILE A 1 267 ? 3.608 -9.988 11.027 1.00 96.06 267 ILE A C 1
ATOM 2031 O O . ILE A 1 267 ? 3.427 -8.886 10.490 1.00 96.06 267 ILE A O 1
ATOM 2035 N N . PRO A 1 268 ? 4.357 -10.938 10.441 1.00 96.62 268 PRO A N 1
ATOM 2036 C CA . PRO A 1 268 ? 4.837 -10.821 9.074 1.00 96.62 268 PRO A CA 1
ATOM 2037 C C . PRO A 1 268 ? 3.754 -11.250 8.081 1.00 96.62 268 PRO A C 1
ATOM 2039 O O . PRO A 1 268 ? 3.081 -12.262 8.269 1.00 96.62 268 PRO A O 1
ATOM 2042 N N . LEU A 1 269 ? 3.599 -10.486 7.002 1.00 94.88 269 LEU A N 1
ATOM 2043 C CA . LEU A 1 269 ? 2.675 -10.772 5.907 1.00 94.88 269 LEU A CA 1
ATOM 2044 C C . LEU A 1 269 ? 3.434 -10.744 4.576 1.00 94.88 269 LEU A C 1
ATOM 2046 O O . LEU A 1 269 ? 3.630 -9.681 3.989 1.00 94.88 269 LEU A O 1
ATOM 2050 N N . ASP A 1 270 ? 3.861 -11.907 4.091 1.00 90.50 270 ASP A N 1
ATOM 2051 C CA . ASP A 1 270 ? 4.801 -12.072 2.970 1.00 90.50 270 ASP A CA 1
ATOM 2052 C C . ASP A 1 270 ? 4.249 -12.887 1.790 1.00 90.50 270 ASP A C 1
ATOM 2054 O O . ASP A 1 270 ? 4.995 -13.293 0.898 1.00 90.50 270 ASP A O 1
ATOM 2058 N N . ASP A 1 271 ? 2.929 -13.086 1.746 1.00 86.56 271 ASP A N 1
ATOM 2059 C CA . ASP A 1 271 ? 2.269 -13.812 0.662 1.00 86.56 271 ASP A CA 1
ATOM 2060 C C . ASP A 1 271 ? 2.580 -13.178 -0.711 1.00 86.56 271 ASP A C 1
ATOM 2062 O O . ASP A 1 271 ? 2.281 -12.009 -0.984 1.00 86.56 271 ASP A O 1
ATOM 2066 N N . VAL A 1 272 ? 3.183 -13.984 -1.590 1.00 83.19 272 VAL A N 1
ATOM 2067 C CA . VAL A 1 272 ? 3.610 -13.606 -2.947 1.00 83.19 272 VAL A CA 1
ATOM 2068 C C . VAL A 1 272 ? 2.445 -13.631 -3.948 1.00 83.19 272 VAL A C 1
ATOM 2070 O O . VAL A 1 272 ? 2.627 -13.340 -5.139 1.00 83.19 272 VAL A O 1
ATOM 2073 N N . TRP A 1 273 ? 1.245 -14.003 -3.498 1.00 86.62 273 TRP A N 1
ATOM 2074 C CA . TRP A 1 273 ? 0.047 -14.058 -4.321 1.00 86.62 273 TRP A CA 1
ATOM 2075 C C . TRP A 1 273 ? -0.291 -12.691 -4.936 1.00 86.62 273 TRP A C 1
ATOM 2077 O O . TRP A 1 273 ? -0.174 -11.638 -4.312 1.00 86.62 273 TRP A O 1
ATOM 2087 N N . LYS A 1 274 ? -0.749 -12.712 -6.190 1.00 83.50 274 LYS A N 1
ATOM 2088 C CA . LYS A 1 274 ? -1.261 -11.546 -6.917 1.00 83.50 274 LYS A CA 1
ATOM 2089 C C . LYS A 1 274 ? -2.371 -11.983 -7.879 1.00 83.50 274 LYS A C 1
ATOM 2091 O O . LYS A 1 274 ? -2.305 -13.099 -8.400 1.00 83.50 274 LYS A O 1
ATOM 2096 N N . PRO A 1 275 ? -3.352 -11.115 -8.176 1.00 82.19 275 PRO A N 1
ATOM 2097 C CA . PRO A 1 275 ? -4.476 -11.472 -9.045 1.00 82.19 275 PRO A CA 1
ATOM 2098 C C . PRO A 1 275 ? -4.052 -11.698 -10.502 1.00 82.19 275 PRO A C 1
ATOM 2100 O O . PRO A 1 275 ? -4.672 -12.478 -11.220 1.00 82.19 275 PRO A O 1
ATOM 2103 N N . THR A 1 276 ? -3.003 -11.011 -10.959 1.00 80.12 276 THR A N 1
ATOM 2104 C CA . THR A 1 276 ? -2.560 -11.043 -12.352 1.00 80.12 276 THR A CA 1
ATOM 2105 C C . THR A 1 276 ? -1.361 -11.962 -12.533 1.00 80.12 276 THR A C 1
ATOM 2107 O O . THR A 1 276 ? -0.338 -11.854 -11.854 1.00 80.12 276 THR A O 1
ATOM 2110 N N . ARG A 1 277 ? -1.441 -12.859 -13.518 1.00 74.31 277 ARG A N 1
ATOM 2111 C CA . ARG A 1 277 ? -0.263 -13.599 -13.980 1.00 74.31 277 ARG A CA 1
ATOM 2112 C C . ARG A 1 277 ? 0.638 -12.608 -14.717 1.00 74.31 277 ARG A C 1
ATOM 2114 O O . ARG A 1 277 ? 0.186 -11.927 -15.627 1.00 74.31 277 ARG A O 1
ATOM 2121 N N . GLN A 1 278 ? 1.897 -12.509 -14.304 1.00 74.12 278 GLN A N 1
ATOM 2122 C CA . GLN A 1 278 ? 2.887 -11.679 -14.990 1.00 74.12 278 GLN A CA 1
ATOM 2123 C C . GLN A 1 278 ? 3.784 -12.574 -15.830 1.00 74.12 278 GLN A C 1
ATOM 2125 O O . GLN A 1 278 ? 4.334 -13.549 -15.316 1.00 74.12 278 GLN A O 1
ATOM 2130 N N . LEU A 1 279 ? 3.948 -12.207 -17.095 1.00 77.38 279 LEU A N 1
ATOM 2131 C CA . LEU A 1 279 ? 4.966 -12.762 -17.972 1.00 77.38 279 LEU A CA 1
ATOM 2132 C C . LEU A 1 279 ? 6.211 -11.876 -17.879 1.00 77.38 279 LEU A C 1
ATOM 2134 O O . LEU A 1 279 ? 6.102 -10.650 -17.901 1.00 77.38 279 LEU A O 1
ATOM 2138 N N . ARG A 1 280 ? 7.389 -12.484 -17.739 1.00 80.88 280 ARG A N 1
ATOM 2139 C CA . ARG A 1 280 ? 8.663 -11.755 -17.730 1.00 80.88 280 ARG A CA 1
ATOM 2140 C C . ARG A 1 280 ? 9.319 -11.909 -19.092 1.00 80.88 280 ARG A C 1
ATOM 2142 O O . ARG A 1 280 ? 9.438 -13.022 -19.597 1.00 80.88 280 ARG A O 1
ATOM 2149 N N . GLY A 1 281 ? 9.752 -10.793 -19.659 1.00 88.56 281 GLY A N 1
ATOM 2150 C CA . GLY A 1 281 ? 10.439 -10.762 -20.938 1.00 88.56 281 GLY A CA 1
ATOM 2151 C C . GLY A 1 281 ? 11.487 -9.662 -20.989 1.00 88.56 281 GLY A C 1
ATOM 2152 O O . GLY A 1 281 ? 11.509 -8.776 -20.132 1.00 88.56 281 GLY A O 1
ATOM 2153 N N . CYS A 1 282 ? 12.351 -9.731 -21.991 1.00 90.56 282 CYS A N 1
ATOM 2154 C CA . CYS A 1 282 ? 13.244 -8.646 -22.367 1.00 90.56 282 CYS A CA 1
ATOM 2155 C C . CYS A 1 282 ? 12.985 -8.253 -23.821 1.00 90.56 282 CYS A C 1
ATOM 2157 O O . CYS A 1 282 ? 12.631 -9.091 -24.654 1.00 90.56 282 CYS A O 1
ATOM 2159 N N . VAL A 1 283 ? 13.150 -6.962 -24.113 1.00 92.94 283 VAL A N 1
ATOM 2160 C CA . VAL A 1 283 ? 13.153 -6.493 -25.498 1.00 92.94 283 VAL A CA 1
ATOM 2161 C C . VAL A 1 283 ? 14.520 -6.800 -26.086 1.00 92.94 283 VAL A C 1
ATOM 2163 O O . VAL A 1 283 ? 15.545 -6.413 -25.521 1.00 92.94 283 VAL A O 1
ATOM 2166 N N . VAL A 1 284 ? 14.523 -7.515 -27.201 1.00 93.94 284 VAL A N 1
ATOM 2167 C CA . VAL A 1 284 ? 15.723 -7.932 -27.920 1.00 93.94 284 VAL A CA 1
ATOM 2168 C C . VAL A 1 284 ? 15.615 -7.523 -29.383 1.00 93.94 284 VAL A C 1
ATOM 2170 O O . VAL A 1 284 ? 14.526 -7.314 -29.913 1.00 93.94 284 VAL A O 1
ATOM 2173 N N . TYR A 1 285 ? 16.765 -7.421 -30.035 1.00 94.12 285 TYR A N 1
ATOM 2174 C CA . TYR A 1 285 ? 16.884 -7.099 -31.451 1.00 94.12 285 TYR A CA 1
ATOM 2175 C C . TYR A 1 285 ? 17.718 -8.176 -32.131 1.00 94.12 285 TYR A C 1
ATOM 2177 O O . TYR A 1 285 ? 18.569 -8.804 -31.494 1.00 94.12 285 TYR A O 1
ATOM 2185 N N . GLN A 1 286 ? 17.478 -8.398 -33.420 1.00 93.75 286 GLN A N 1
ATOM 2186 C CA . GLN A 1 286 ? 18.271 -9.352 -34.186 1.00 93.75 286 GLN A CA 1
ATOM 2187 C C . GLN A 1 286 ? 19.717 -8.857 -34.310 1.00 93.75 286 GLN A C 1
ATOM 2189 O O . GLN A 1 286 ? 19.965 -7.683 -34.588 1.00 93.75 286 GLN A O 1
ATOM 2194 N N . ALA A 1 287 ? 20.684 -9.757 -34.112 1.00 95.00 287 ALA A N 1
ATOM 2195 C CA . ALA A 1 287 ? 22.103 -9.395 -34.097 1.00 95.00 287 ALA A CA 1
ATOM 2196 C C . ALA A 1 287 ? 22.557 -8.752 -35.420 1.00 95.00 287 ALA A C 1
ATOM 2198 O O . ALA A 1 287 ? 23.241 -7.734 -35.405 1.00 95.00 287 ALA A O 1
ATOM 2199 N N . ASN A 1 288 ? 22.096 -9.282 -36.557 1.00 95.81 288 ASN A N 1
ATOM 2200 C CA . ASN A 1 288 ? 22.405 -8.751 -37.888 1.00 95.81 288 ASN A CA 1
ATOM 2201 C C . ASN A 1 288 ? 21.877 -7.317 -38.111 1.00 95.81 288 ASN A C 1
ATOM 2203 O O . ASN A 1 288 ? 22.528 -6.510 -38.774 1.00 95.81 288 ASN A O 1
ATOM 2207 N N . GLU A 1 289 ? 20.714 -6.976 -37.551 1.00 93.94 289 GLU A N 1
ATOM 2208 C CA . GLU A 1 289 ? 20.131 -5.634 -37.619 1.00 93.94 289 GLU A CA 1
ATOM 2209 C C . GLU A 1 289 ? 20.982 -4.650 -36.804 1.00 93.94 289 GLU A C 1
ATOM 2211 O O . GLU A 1 289 ? 21.357 -3.588 -37.302 1.00 93.94 289 GLU A O 1
ATOM 2216 N N . ILE A 1 290 ? 21.389 -5.047 -35.596 1.00 95.81 290 ILE A N 1
ATOM 2217 C CA . ILE A 1 290 ? 22.273 -4.253 -34.733 1.00 95.81 290 ILE A CA 1
ATOM 2218 C C . ILE A 1 290 ? 23.660 -4.056 -35.357 1.00 95.81 290 ILE A C 1
ATOM 2220 O O . ILE A 1 290 ? 24.197 -2.946 -35.321 1.00 95.81 290 ILE A O 1
ATOM 2224 N N . GLU A 1 291 ? 24.243 -5.091 -35.961 1.00 96.50 291 GLU A N 1
ATOM 2225 C CA . GLU A 1 291 ? 25.521 -4.997 -36.677 1.00 96.50 291 GLU A CA 1
ATOM 2226 C C . GLU A 1 291 ? 25.448 -3.996 -37.835 1.00 96.50 291 GLU A C 1
ATOM 2228 O O . GLU A 1 291 ? 26.305 -3.115 -37.942 1.00 96.50 291 GLU A O 1
ATOM 2233 N N . ARG A 1 292 ? 24.382 -4.055 -38.644 1.00 96.50 292 ARG A N 1
ATOM 2234 C CA . ARG A 1 292 ? 24.150 -3.108 -39.744 1.00 96.50 292 ARG A CA 1
ATOM 2235 C C . ARG A 1 292 ? 24.045 -1.664 -39.247 1.00 96.50 292 ARG A C 1
ATOM 2237 O O . ARG A 1 292 ? 24.628 -0.759 -39.849 1.00 96.50 292 ARG A O 1
ATOM 2244 N N . LEU A 1 293 ? 23.316 -1.430 -38.156 1.00 96.25 293 LEU A N 1
ATOM 2245 C CA . LEU A 1 293 ? 23.178 -0.093 -37.570 1.00 96.25 293 LEU A CA 1
ATOM 2246 C C . LEU A 1 293 ? 24.507 0.424 -37.004 1.00 96.25 293 LEU A C 1
ATOM 2248 O O . LEU A 1 293 ? 24.858 1.585 -37.218 1.00 96.25 293 LEU A O 1
ATOM 2252 N N . ASN A 1 294 ? 25.285 -0.433 -36.341 1.00 96.19 294 ASN A N 1
ATOM 2253 C CA . ASN A 1 294 ? 26.617 -0.071 -35.855 1.00 96.19 294 ASN A CA 1
ATOM 2254 C C . ASN A 1 294 ? 27.587 0.239 -37.001 1.00 96.19 294 ASN A C 1
ATOM 2256 O O . ASN A 1 294 ? 28.344 1.206 -36.905 1.00 96.19 294 ASN A O 1
ATOM 2260 N N . GLN A 1 295 ? 27.539 -0.517 -38.103 1.00 95.56 295 GLN A N 1
ATOM 2261 C CA . GLN A 1 295 ? 28.339 -0.224 -39.293 1.00 95.56 295 GLN A CA 1
ATOM 2262 C C . GLN A 1 295 ? 28.008 1.168 -39.846 1.00 95.56 295 GLN A C 1
ATOM 2264 O O . GLN A 1 295 ? 28.916 1.962 -40.094 1.00 95.56 295 GLN A O 1
ATOM 2269 N N . LYS A 1 296 ? 26.718 1.503 -39.950 1.00 94.25 296 LYS A N 1
ATOM 2270 C CA . LYS A 1 296 ? 26.246 2.819 -40.404 1.00 94.25 296 LYS A CA 1
ATOM 2271 C C . LYS A 1 296 ? 26.738 3.963 -39.513 1.00 94.25 296 LYS A C 1
ATOM 2273 O O . LYS A 1 296 ? 27.197 4.990 -40.014 1.00 94.25 296 LYS A O 1
ATOM 2278 N N . ILE A 1 297 ? 26.689 3.784 -38.191 1.00 94.75 297 ILE A N 1
ATOM 2279 C CA . ILE A 1 297 ? 27.243 4.757 -37.236 1.00 94.75 297 ILE A CA 1
ATOM 2280 C C . ILE A 1 297 ? 28.762 4.876 -37.413 1.00 94.75 297 ILE A C 1
ATOM 2282 O O . ILE A 1 297 ? 29.288 5.988 -37.415 1.00 94.75 297 ILE A O 1
ATOM 2286 N N . GLY A 1 298 ? 29.463 3.755 -37.602 1.00 94.50 298 GLY A N 1
ATOM 2287 C CA . GLY A 1 298 ? 30.908 3.724 -37.821 1.00 94.50 298 GLY A CA 1
ATOM 2288 C C . GLY A 1 298 ? 31.341 4.447 -39.099 1.00 94.50 298 GLY A C 1
ATOM 2289 O O . GLY A 1 298 ? 32.299 5.219 -39.076 1.00 94.50 298 GLY A O 1
ATOM 2290 N N . GLU A 1 299 ? 30.620 4.258 -40.203 1.00 93.62 299 GLU A N 1
ATOM 2291 C CA . GLU A 1 299 ? 30.851 4.973 -41.465 1.00 93.62 299 GLU A CA 1
ATOM 2292 C C . GLU A 1 299 ? 30.615 6.481 -41.310 1.00 93.62 299 GLU A C 1
ATOM 2294 O O . GLU A 1 299 ? 31.460 7.289 -41.708 1.00 93.62 299 GLU A O 1
ATOM 2299 N N . ALA A 1 300 ? 29.523 6.873 -40.649 1.00 92.75 300 ALA A N 1
ATOM 2300 C CA . ALA A 1 300 ? 29.242 8.276 -40.355 1.00 92.75 300 ALA A CA 1
ATOM 2301 C C . ALA A 1 300 ? 30.280 8.903 -39.407 1.00 92.75 300 ALA A C 1
ATOM 2303 O O . ALA A 1 300 ? 30.614 10.078 -39.551 1.00 92.75 300 ALA A O 1
ATOM 2304 N N . TRP A 1 301 ? 30.819 8.130 -38.460 1.00 92.56 301 TRP A N 1
ATOM 2305 C CA . TRP A 1 301 ? 31.868 8.586 -37.548 1.00 92.56 301 TRP A CA 1
ATOM 2306 C C . TRP A 1 301 ? 33.196 8.829 -38.269 1.00 92.56 301 TRP A C 1
ATOM 2308 O O . TRP A 1 301 ? 33.865 9.825 -37.987 1.00 92.56 301 TRP A O 1
ATOM 2318 N N . ARG A 1 302 ? 33.571 7.958 -39.218 1.00 93.31 302 ARG A N 1
ATOM 2319 C CA . ARG A 1 302 ? 34.784 8.135 -40.043 1.00 93.31 302 ARG A CA 1
ATOM 2320 C C . ARG A 1 302 ? 34.714 9.409 -40.886 1.00 93.31 302 ARG A C 1
ATOM 2322 O O . ARG A 1 302 ? 35.722 10.088 -41.035 1.00 93.31 302 ARG A O 1
ATOM 2329 N N . ASN A 1 303 ? 33.520 9.757 -41.363 1.00 91.31 303 ASN A N 1
ATOM 2330 C CA . ASN A 1 303 ? 33.267 10.931 -42.201 1.00 91.31 303 ASN A CA 1
ATOM 2331 C C . ASN A 1 303 ? 32.688 12.125 -41.414 1.00 91.31 303 ASN A C 1
ATOM 2333 O O . ASN A 1 303 ? 32.045 13.001 -41.996 1.00 91.31 303 ASN A O 1
ATOM 2337 N N . LYS A 1 304 ? 32.849 12.157 -40.083 1.00 88.25 304 LYS A N 1
ATOM 2338 C CA . LYS A 1 304 ? 32.160 13.141 -39.240 1.00 88.25 304 LYS A CA 1
ATOM 2339 C C . LYS A 1 304 ? 32.663 14.566 -39.487 1.00 88.25 304 LYS A C 1
ATOM 2341 O O . LYS A 1 304 ? 33.855 14.849 -39.434 1.00 88.25 304 LYS A O 1
ATOM 2346 N N . THR A 1 305 ? 31.719 15.485 -39.643 1.00 87.12 305 THR A N 1
ATOM 2347 C CA . THR A 1 305 ? 31.956 16.940 -39.670 1.00 87.12 305 THR A CA 1
ATOM 2348 C C . THR A 1 305 ? 31.574 17.619 -38.353 1.00 87.12 305 THR A C 1
ATOM 2350 O O . THR A 1 305 ? 31.851 18.796 -38.147 1.00 87.12 305 THR A O 1
ATOM 2353 N N . THR A 1 306 ? 30.932 16.882 -37.443 1.00 89.38 306 THR A N 1
ATOM 2354 C CA . THR A 1 306 ? 30.383 17.386 -36.180 1.00 89.38 306 THR A CA 1
ATOM 2355 C C . THR A 1 306 ? 30.854 16.540 -34.998 1.00 89.38 306 THR A C 1
ATOM 2357 O O . THR A 1 306 ? 31.241 15.380 -35.144 1.00 89.38 306 THR A O 1
ATOM 2360 N N . LYS A 1 307 ? 30.837 17.132 -33.795 1.00 90.69 307 LYS A N 1
ATOM 2361 C CA . LYS A 1 307 ? 31.274 16.467 -32.554 1.00 90.69 307 LYS A CA 1
ATOM 2362 C C . LYS A 1 307 ? 30.359 15.297 -32.156 1.00 90.69 307 LYS A C 1
ATOM 2364 O O . LYS A 1 307 ? 30.845 14.285 -31.653 1.00 90.69 307 LYS A O 1
ATOM 2369 N N . PHE A 1 308 ? 29.055 15.426 -32.392 1.00 93.62 308 PHE A N 1
ATOM 2370 C CA . PHE A 1 308 ? 28.025 14.469 -31.976 1.00 93.62 308 PHE A CA 1
ATOM 2371 C C . PHE A 1 308 ? 27.282 13.885 -33.184 1.00 93.62 308 PHE A C 1
ATOM 2373 O O . PHE A 1 308 ? 27.240 14.546 -34.221 1.00 93.62 308 PHE A O 1
ATOM 2380 N N . PRO A 1 309 ? 26.657 12.697 -33.060 1.00 91.69 309 PRO A N 1
ATOM 2381 C CA . PRO A 1 309 ? 25.886 12.110 -34.151 1.00 91.69 309 PRO A CA 1
ATOM 2382 C C . PRO A 1 309 ? 24.801 13.074 -34.666 1.00 91.69 309 PRO A C 1
ATOM 2384 O O . PRO A 1 309 ? 23.991 13.552 -33.859 1.00 91.69 309 PRO A O 1
ATOM 2387 N N . PRO A 1 310 ? 24.750 13.365 -35.980 1.00 92.56 310 PRO A N 1
ATOM 2388 C CA . PRO A 1 310 ? 23.791 14.312 -36.536 1.00 92.56 310 PRO A CA 1
ATOM 2389 C C . PRO A 1 310 ? 22.356 13.778 -36.452 1.00 92.56 310 PRO A C 1
ATOM 2391 O O . PRO A 1 310 ? 22.118 12.570 -36.474 1.00 92.56 310 PRO A O 1
ATOM 2394 N N . VAL A 1 311 ? 21.376 14.687 -36.416 1.00 90.06 311 VAL A N 1
ATOM 2395 C CA . VAL A 1 311 ? 19.945 14.333 -36.326 1.00 90.06 311 VAL A CA 1
ATOM 2396 C C . VAL A 1 311 ? 19.505 13.445 -37.494 1.00 90.06 311 VAL A C 1
ATOM 2398 O O . VAL A 1 311 ? 18.746 12.506 -37.284 1.00 90.06 311 VAL A O 1
ATOM 2401 N N . GLY A 1 312 ? 20.020 13.697 -38.703 1.00 89.94 312 GLY A N 1
ATOM 2402 C CA . GLY A 1 312 ? 19.734 12.871 -39.879 1.00 89.94 312 GLY A CA 1
ATOM 2403 C C . GLY A 1 312 ? 20.165 11.413 -39.706 1.00 89.94 312 GLY A C 1
ATOM 2404 O O . GLY A 1 312 ? 19.399 10.522 -40.044 1.00 89.94 312 GLY A O 1
ATOM 2405 N N . LEU A 1 313 ? 21.332 11.169 -39.093 1.00 91.25 313 LEU A N 1
ATOM 2406 C CA . LEU A 1 313 ? 21.781 9.812 -38.771 1.00 91.25 313 LEU A CA 1
ATOM 2407 C C . LEU A 1 313 ? 20.852 9.167 -37.742 1.00 91.25 313 LEU A C 1
ATOM 2409 O O . LEU A 1 313 ? 20.425 8.040 -37.945 1.00 91.25 313 LEU A O 1
ATOM 2413 N N . LYS A 1 314 ? 20.508 9.885 -36.663 1.00 90.75 314 LYS A N 1
ATOM 2414 C CA . LYS A 1 314 ? 19.629 9.362 -35.602 1.00 90.75 314 LYS A CA 1
ATOM 2415 C C . LYS A 1 314 ? 18.242 8.971 -36.120 1.00 90.75 314 LYS A C 1
ATOM 2417 O O . LYS A 1 314 ? 17.699 7.979 -35.662 1.00 90.75 314 LYS A O 1
ATOM 2422 N N . ARG A 1 315 ? 17.700 9.717 -37.089 1.00 91.44 315 ARG A N 1
ATOM 2423 C CA . ARG A 1 315 ? 16.406 9.441 -37.741 1.00 91.44 315 ARG A CA 1
ATOM 2424 C C . ARG A 1 315 ? 16.399 8.206 -38.636 1.00 91.44 315 ARG A C 1
ATOM 2426 O O . ARG A 1 315 ? 15.349 7.866 -39.148 1.00 91.44 315 ARG A O 1
ATOM 2433 N N . ASP A 1 316 ? 17.549 7.583 -38.856 1.00 92.12 316 ASP A N 1
ATOM 2434 C CA . ASP A 1 316 ? 17.717 6.489 -39.808 1.00 92.12 316 ASP A CA 1
ATOM 2435 C C . ASP A 1 316 ? 18.260 5.219 -39.110 1.00 92.12 316 ASP A C 1
ATOM 2437 O O . ASP A 1 316 ? 18.851 4.331 -39.733 1.00 92.12 316 ASP A O 1
ATOM 2441 N N . LEU A 1 317 ? 18.099 5.149 -37.781 1.00 94.50 317 LEU A N 1
ATOM 2442 C CA . LEU A 1 317 ? 18.472 4.015 -36.930 1.00 94.50 317 LEU A CA 1
ATOM 2443 C C . LEU A 1 317 ? 17.229 3.224 -36.516 1.00 94.50 317 LEU A C 1
ATOM 2445 O O . LEU A 1 317 ? 16.872 3.176 -35.343 1.00 94.50 317 LEU A O 1
ATOM 2449 N N . HIS A 1 318 ? 16.554 2.621 -37.489 1.00 94.00 318 HIS A N 1
ATOM 2450 C CA . HIS A 1 318 ? 15.355 1.823 -37.244 1.00 94.00 318 HIS A CA 1
ATOM 2451 C C . HIS A 1 318 ? 15.697 0.363 -36.950 1.00 94.00 318 HIS A C 1
ATOM 2453 O O . HIS A 1 318 ? 16.533 -0.223 -37.641 1.00 94.00 318 HIS A O 1
ATOM 2459 N N . ALA A 1 319 ? 15.035 -0.214 -35.947 1.00 94.31 319 ALA A N 1
ATOM 2460 C CA . ALA A 1 319 ? 15.140 -1.632 -35.630 1.00 94.31 319 ALA A CA 1
ATOM 2461 C C . ALA A 1 319 ? 13.778 -2.246 -35.295 1.00 94.31 319 ALA A C 1
ATOM 2463 O O . ALA A 1 319 ? 12.865 -1.555 -34.833 1.00 94.31 319 ALA A O 1
ATOM 2464 N N . SER A 1 320 ? 13.655 -3.552 -35.507 1.00 94.25 320 SER A N 1
ATOM 2465 C CA . SER A 1 320 ? 12.421 -4.307 -35.284 1.00 94.25 320 SER A CA 1
ATOM 2466 C C . SER A 1 320 ? 12.461 -4.931 -33.882 1.00 94.25 320 SER A C 1
ATOM 2468 O O . SER A 1 320 ? 13.264 -5.838 -33.645 1.00 94.25 320 SER A O 1
ATOM 2470 N N . PRO A 1 321 ? 11.656 -4.452 -32.916 1.00 94.38 321 PRO A N 1
ATOM 2471 C CA . PRO A 1 321 ? 11.753 -4.924 -31.544 1.00 94.38 321 PRO A CA 1
ATOM 2472 C C . PRO A 1 321 ? 11.063 -6.281 -31.389 1.00 94.38 321 PRO A C 1
ATOM 2474 O O . PRO A 1 321 ? 9.890 -6.456 -31.727 1.00 94.38 321 PRO A O 1
ATOM 2477 N N . LEU A 1 322 ? 11.786 -7.239 -30.815 1.00 94.06 322 LEU A N 1
ATOM 2478 C CA . LEU A 1 322 ? 11.268 -8.557 -30.466 1.00 94.06 322 LEU A CA 1
ATOM 2479 C C . LEU A 1 322 ? 11.138 -8.683 -28.948 1.00 94.06 322 LEU A C 1
ATOM 2481 O O . LEU A 1 322 ? 11.950 -8.154 -28.189 1.00 94.06 322 LEU A O 1
ATOM 2485 N N . GLY A 1 323 ? 10.124 -9.409 -28.494 1.00 93.12 323 GLY A N 1
ATOM 2486 C CA . GLY A 1 323 ? 9.962 -9.802 -27.102 1.00 93.12 323 GLY A CA 1
ATOM 2487 C C . GLY A 1 323 ? 10.474 -11.220 -26.902 1.00 93.12 323 GLY A C 1
ATOM 2488 O O . GLY A 1 323 ? 9.901 -12.165 -27.445 1.00 93.12 323 GLY A O 1
ATOM 2489 N N . LEU A 1 324 ? 11.538 -11.378 -26.117 1.00 92.69 324 LEU A N 1
ATOM 2490 C CA . LEU A 1 324 ? 11.955 -12.683 -25.615 1.00 92.69 324 LEU A CA 1
ATOM 2491 C C . LEU A 1 324 ? 11.294 -12.900 -24.256 1.00 92.69 324 LEU A C 1
ATOM 2493 O O . LEU A 1 324 ? 11.615 -12.206 -23.293 1.00 92.69 324 LEU A O 1
ATOM 2497 N N . PHE A 1 325 ? 10.372 -13.849 -24.174 1.00 91.31 325 PHE A N 1
ATOM 2498 C CA . PHE A 1 325 ? 9.586 -14.135 -22.979 1.00 91.31 325 PHE A CA 1
ATOM 2499 C C . PHE A 1 325 ? 9.986 -15.468 -22.363 1.00 91.31 325 PHE A C 1
ATOM 2501 O O . PHE A 1 325 ? 10.136 -16.462 -23.072 1.00 91.31 325 PHE A O 1
ATOM 2508 N N . SER A 1 326 ? 10.102 -15.506 -21.036 1.00 88.12 326 SER A N 1
ATOM 2509 C CA . SER A 1 326 ? 10.226 -16.763 -20.302 1.00 88.12 326 SER A CA 1
ATOM 2510 C C . SER A 1 326 ? 8.843 -17.291 -19.940 1.00 88.12 326 SER A C 1
ATOM 2512 O O . SER A 1 326 ? 8.044 -16.590 -19.317 1.00 88.12 326 SER A O 1
ATOM 2514 N N . LEU A 1 327 ? 8.573 -18.549 -20.287 1.00 82.25 327 LEU A N 1
ATOM 2515 C CA . LEU A 1 327 ? 7.363 -19.267 -19.872 1.00 82.25 327 LEU A CA 1
ATOM 2516 C C . LEU A 1 327 ? 7.435 -19.714 -18.401 1.00 82.25 327 LEU A C 1
ATOM 2518 O O . LEU A 1 327 ? 6.442 -20.167 -17.827 1.00 82.25 327 LEU A O 1
ATOM 2522 N N . LYS A 1 328 ? 8.607 -19.565 -17.775 1.00 76.62 328 LYS A N 1
ATOM 2523 C CA . LYS A 1 328 ? 8.854 -19.811 -16.353 1.00 76.62 328 LYS A CA 1
ATOM 2524 C C . LYS A 1 328 ? 8.900 -18.492 -15.584 1.00 76.62 328 LYS A C 1
ATOM 2526 O O . LYS A 1 328 ? 9.151 -17.424 -16.131 1.00 76.62 328 LYS A O 1
ATOM 2531 N N . GLN A 1 329 ? 8.674 -18.554 -14.271 1.00 65.81 329 GLN A N 1
ATOM 2532 C CA . GLN A 1 329 ? 8.742 -17.354 -13.425 1.00 65.81 329 GLN A CA 1
ATOM 2533 C C . GLN A 1 329 ? 10.173 -16.806 -13.255 1.00 65.81 329 GLN A C 1
ATOM 2535 O O . GLN A 1 329 ? 10.356 -15.642 -12.876 1.00 65.81 329 GLN A O 1
ATOM 2540 N N . THR A 1 330 ? 11.190 -17.624 -13.536 1.00 70.56 330 THR A N 1
ATOM 2541 C CA . THR A 1 330 ? 12.612 -17.291 -13.403 1.00 70.56 330 THR A CA 1
ATOM 2542 C C . THR A 1 330 ? 13.382 -17.633 -14.680 1.00 70.56 330 THR A C 1
ATOM 2544 O O . THR A 1 330 ? 13.114 -18.639 -15.334 1.00 70.56 330 THR A O 1
ATOM 2547 N N . TRP A 1 331 ? 14.392 -16.819 -14.998 1.00 77.00 331 TRP A N 1
ATOM 2548 C CA . TRP A 1 331 ? 15.337 -17.019 -16.108 1.00 77.00 331 TRP A CA 1
ATOM 2549 C C . TRP A 1 331 ? 16.431 -18.036 -15.744 1.00 77.00 331 TRP A C 1
ATOM 2551 O O . TRP A 1 331 ? 17.618 -17.776 -15.898 1.00 77.00 331 TRP A O 1
ATOM 2561 N N . ALA A 1 332 ? 16.039 -19.168 -15.157 1.00 78.44 332 ALA A N 1
ATOM 2562 C CA . ALA A 1 332 ? 16.971 -20.153 -14.601 1.00 78.44 332 ALA A CA 1
ATOM 2563 C C . ALA A 1 332 ? 17.242 -21.343 -15.540 1.00 78.44 332 ALA A C 1
ATOM 2565 O O . ALA A 1 332 ? 18.039 -22.217 -15.215 1.00 78.44 332 ALA A O 1
ATOM 2566 N N . SER A 1 333 ? 16.557 -21.415 -16.684 1.00 84.00 333 SER A N 1
ATOM 2567 C CA . SER A 1 333 ? 16.677 -22.535 -17.621 1.00 84.00 333 SER A CA 1
ATOM 2568 C C . SER A 1 333 ? 17.494 -22.164 -18.852 1.00 84.00 333 SER A C 1
ATOM 2570 O O . SER A 1 333 ? 17.387 -21.054 -19.353 1.00 84.00 333 SER A O 1
ATOM 2572 N N . MET A 1 334 ? 18.245 -23.117 -19.396 1.00 86.56 334 MET A N 1
ATOM 2573 C CA . MET A 1 334 ? 18.916 -22.980 -20.698 1.00 86.56 334 MET A CA 1
ATOM 2574 C C . MET A 1 334 ? 18.180 -23.735 -21.817 1.00 86.56 334 MET A C 1
ATOM 2576 O O . MET A 1 334 ? 18.673 -23.821 -22.939 1.00 86.56 334 MET A O 1
ATOM 2580 N N . LYS A 1 335 ? 17.006 -24.316 -21.533 1.00 89.69 335 LYS A N 1
ATOM 2581 C CA . LYS A 1 335 ? 16.218 -25.053 -22.530 1.00 89.69 335 LYS A CA 1
ATOM 2582 C C . LYS A 1 335 ? 15.439 -24.079 -23.409 1.00 89.69 335 LYS A C 1
ATOM 2584 O O . LYS A 1 335 ? 14.686 -23.262 -22.891 1.00 89.69 335 LYS A O 1
ATOM 2589 N N . ARG A 1 336 ? 15.578 -24.208 -24.732 1.00 86.88 336 ARG A N 1
ATOM 2590 C CA . ARG A 1 336 ? 14.899 -23.353 -25.722 1.00 86.88 336 ARG A CA 1
ATOM 2591 C C . ARG A 1 336 ? 13.377 -23.342 -25.555 1.00 86.88 336 ARG A C 1
ATOM 2593 O O . ARG A 1 336 ? 12.785 -22.277 -25.647 1.00 86.88 336 ARG A O 1
ATOM 2600 N N . ASP A 1 337 ? 12.779 -24.490 -25.249 1.00 90.25 337 ASP A N 1
ATOM 2601 C CA . ASP A 1 337 ? 11.321 -24.651 -25.127 1.00 90.25 337 ASP A CA 1
ATOM 2602 C C . ASP A 1 337 ? 10.711 -23.872 -23.948 1.00 90.25 337 ASP A C 1
ATOM 2604 O O . ASP A 1 337 ? 9.500 -23.682 -23.891 1.00 90.25 337 ASP A O 1
ATOM 2608 N N . ASP A 1 338 ? 11.537 -23.390 -23.012 1.00 89.25 338 ASP A N 1
ATOM 2609 C CA . ASP A 1 338 ? 11.089 -22.537 -21.907 1.00 89.25 338 ASP A CA 1
ATOM 2610 C C . ASP A 1 338 ? 10.955 -21.056 -22.309 1.00 89.25 338 ASP A C 1
ATOM 2612 O O . ASP A 1 338 ? 10.558 -20.227 -21.481 1.00 89.25 338 ASP A O 1
ATO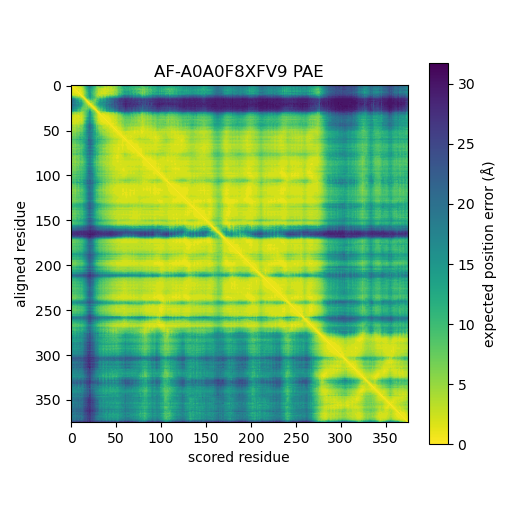M 2616 N N . TYR A 1 339 ? 11.292 -20.713 -23.555 1.00 90.88 339 TYR A N 1
ATOM 2617 C CA . TYR A 1 339 ? 11.319 -19.346 -24.056 1.00 90.88 339 TYR A CA 1
ATOM 2618 C C . TYR A 1 339 ? 10.535 -19.200 -25.357 1.00 90.88 339 TYR A C 1
ATOM 2620 O O . TYR A 1 339 ? 10.581 -20.054 -26.240 1.00 90.88 339 TYR A O 1
ATOM 2628 N N . ALA A 1 340 ? 9.858 -18.065 -25.498 1.00 91.94 340 ALA A N 1
ATOM 2629 C CA . ALA A 1 340 ? 9.177 -17.674 -26.723 1.00 91.94 340 ALA A CA 1
ATOM 2630 C C . ALA A 1 340 ? 9.755 -16.351 -27.225 1.00 91.94 340 ALA A C 1
ATOM 2632 O O . ALA A 1 340 ? 9.871 -15.395 -26.461 1.00 91.94 340 ALA A O 1
ATOM 2633 N N . LEU A 1 341 ? 10.109 -16.298 -28.507 1.00 92.31 341 LEU A N 1
ATOM 2634 C CA . LEU A 1 341 ? 10.506 -15.070 -29.187 1.00 92.31 341 LEU A CA 1
ATOM 2635 C C . LEU A 1 341 ? 9.353 -14.639 -30.091 1.00 92.31 341 LEU A C 1
ATOM 2637 O O . LEU A 1 341 ? 8.968 -15.393 -30.984 1.00 92.31 341 LEU A O 1
ATOM 2641 N N . LEU A 1 342 ? 8.801 -13.456 -29.848 1.00 92.38 342 LEU A N 1
ATOM 2642 C CA . LEU A 1 342 ? 7.634 -12.933 -30.560 1.00 92.38 342 LEU A CA 1
ATOM 2643 C C . LEU A 1 342 ? 7.912 -11.517 -31.064 1.00 92.38 342 LEU A C 1
ATOM 2645 O O . LEU A 1 342 ? 8.731 -10.805 -30.482 1.00 92.38 342 LEU A O 1
ATOM 2649 N N . SER A 1 343 ? 7.216 -11.096 -32.123 1.00 91.12 343 SER A N 1
ATOM 2650 C CA . SER A 1 343 ? 7.218 -9.680 -32.501 1.00 91.12 343 SER A CA 1
ATOM 2651 C C . SER A 1 343 ? 6.565 -8.873 -31.389 1.00 91.12 343 SER A C 1
ATOM 2653 O O . SER A 1 343 ? 5.481 -9.237 -30.932 1.00 91.12 343 SER A O 1
ATOM 2655 N N . LEU A 1 344 ? 7.239 -7.822 -30.916 1.00 89.31 344 LEU A N 1
ATOM 2656 C CA . LEU A 1 344 ? 6.685 -6.970 -29.864 1.00 89.31 344 LEU A CA 1
ATOM 2657 C C . LEU A 1 344 ? 5.801 -5.862 -30.442 1.00 89.31 344 LEU A C 1
ATOM 2659 O O . LEU A 1 344 ? 4.850 -5.444 -29.794 1.00 89.31 344 LEU A O 1
ATOM 2663 N N . LEU A 1 345 ? 6.135 -5.397 -31.646 1.00 90.94 345 LEU A N 1
ATOM 2664 C CA . LEU A 1 345 ? 5.406 -4.391 -32.410 1.00 90.94 345 LEU A CA 1
ATOM 2665 C C . LEU A 1 345 ? 5.333 -4.826 -33.877 1.00 90.94 345 LEU A C 1
ATOM 2667 O O . LEU A 1 345 ? 6.197 -5.569 -34.348 1.00 90.94 345 LEU A O 1
ATOM 2671 N N . ASP A 1 346 ? 4.335 -4.326 -34.602 1.00 89.12 346 ASP A N 1
ATOM 2672 C CA . ASP A 1 346 ? 4.169 -4.582 -36.042 1.00 89.12 346 ASP A CA 1
ATOM 2673 C C . ASP A 1 346 ? 4.962 -3.588 -36.913 1.00 89.12 346 ASP A C 1
ATOM 2675 O O . ASP A 1 346 ? 4.957 -3.663 -38.142 1.00 89.12 346 ASP A O 1
ATOM 2679 N N . HIS A 1 347 ? 5.663 -2.642 -36.281 1.00 91.25 347 HIS A N 1
ATOM 2680 C CA . HIS A 1 347 ? 6.451 -1.598 -36.928 1.00 91.25 347 HIS A CA 1
ATOM 2681 C C . HIS A 1 347 ? 7.835 -1.450 -36.291 1.00 91.25 347 HIS A C 1
ATOM 2683 O O . HIS A 1 347 ? 8.077 -1.842 -35.148 1.00 91.25 347 HIS A O 1
ATOM 2689 N N . GLN A 1 348 ? 8.758 -0.850 -37.044 1.00 92.06 348 GLN A N 1
ATOM 2690 C CA . GLN A 1 348 ? 10.104 -0.551 -36.560 1.00 92.06 348 GLN A CA 1
ATOM 2691 C C . GLN A 1 348 ? 10.108 0.665 -35.636 1.00 92.06 348 GLN A C 1
ATOM 2693 O O . GLN A 1 348 ? 9.390 1.640 -35.862 1.00 92.06 348 GLN A O 1
ATOM 2698 N N . VAL A 1 349 ? 10.981 0.635 -34.634 1.00 92.19 349 VAL A N 1
ATOM 2699 C CA . VAL A 1 349 ? 11.194 1.743 -33.697 1.00 92.19 349 VAL A CA 1
ATOM 2700 C C . VAL A 1 349 ? 12.537 2.409 -33.942 1.00 92.19 349 VAL A C 1
ATOM 2702 O O . VAL A 1 349 ? 13.481 1.785 -34.432 1.00 92.19 349 VAL A O 1
ATOM 2705 N N . LEU A 1 350 ? 12.626 3.687 -33.585 1.00 93.00 350 LEU A N 1
ATOM 2706 C CA . LEU A 1 350 ? 13.875 4.432 -33.624 1.00 93.00 350 LEU A CA 1
ATOM 2707 C C . LEU A 1 350 ? 14.751 4.061 -32.431 1.00 93.00 350 LEU A C 1
ATOM 2709 O O . LEU A 1 350 ? 14.448 4.385 -31.281 1.00 93.00 350 LEU A O 1
ATOM 2713 N N . LEU A 1 351 ? 15.890 3.444 -32.723 1.00 93.81 351 LEU A N 1
ATOM 2714 C CA . LEU A 1 351 ? 17.034 3.457 -31.824 1.00 93.81 351 LEU A CA 1
ATOM 2715 C C . LEU A 1 351 ? 17.721 4.823 -31.912 1.00 93.81 351 LEU A C 1
ATOM 2717 O O . LEU A 1 351 ? 17.355 5.690 -32.706 1.00 93.81 351 LEU A O 1
ATOM 2721 N N . THR A 1 352 ? 18.738 5.050 -31.089 1.00 93.44 352 THR A N 1
ATOM 2722 C CA . THR A 1 352 ? 19.483 6.309 -31.156 1.00 93.44 352 THR A CA 1
ATOM 2723 C C . THR A 1 352 ? 20.975 6.090 -30.986 1.00 93.44 352 THR A C 1
ATOM 2725 O O . THR A 1 352 ? 21.424 5.011 -30.616 1.00 93.44 352 THR A O 1
ATOM 2728 N N . ALA A 1 353 ? 21.762 7.115 -31.298 1.00 93.88 353 ALA A N 1
ATOM 2729 C CA . ALA A 1 353 ? 23.195 7.135 -31.046 1.00 93.88 353 ALA A CA 1
ATOM 2730 C C . ALA A 1 353 ? 23.493 8.154 -29.942 1.00 93.88 353 ALA A C 1
ATOM 2732 O O . ALA A 1 353 ? 23.075 9.318 -30.021 1.00 93.88 353 ALA A O 1
ATOM 2733 N N . ASN A 1 354 ? 24.213 7.722 -28.907 1.00 93.12 354 ASN A N 1
ATOM 2734 C CA . ASN A 1 354 ? 24.617 8.595 -27.807 1.00 93.12 354 ASN A CA 1
ATOM 2735 C C . ASN A 1 354 ? 25.752 9.553 -28.230 1.00 93.12 354 ASN A C 1
ATOM 2737 O O . ASN A 1 354 ? 26.306 9.469 -29.326 1.00 93.12 354 ASN A O 1
ATOM 2741 N N . ASN A 1 355 ? 26.144 10.463 -27.338 1.00 93.12 355 ASN A N 1
ATOM 2742 C CA . ASN A 1 355 ? 27.218 11.429 -27.609 1.00 93.12 355 ASN A CA 1
ATOM 2743 C C . ASN A 1 355 ? 28.605 10.781 -27.803 1.00 93.12 355 ASN A C 1
ATOM 2745 O O . ASN A 1 355 ? 29.518 11.438 -28.297 1.00 93.12 355 ASN A O 1
ATOM 2749 N N . TYR A 1 356 ? 28.745 9.499 -27.460 1.00 93.19 356 TYR A N 1
ATOM 2750 C CA . TYR A 1 356 ? 29.936 8.676 -27.671 1.00 93.19 356 TYR A CA 1
ATOM 2751 C C . TYR A 1 356 ? 29.866 7.856 -28.967 1.00 93.19 356 TYR A C 1
ATOM 2753 O O . TYR A 1 356 ? 30.697 6.977 -29.172 1.00 93.19 356 TYR A O 1
ATOM 2761 N N . TRP A 1 357 ? 28.901 8.145 -29.851 1.00 93.31 357 TRP A N 1
ATOM 2762 C CA . TRP A 1 357 ? 28.704 7.441 -31.122 1.00 93.31 357 TRP A CA 1
ATOM 2763 C C . TRP A 1 357 ? 28.457 5.936 -30.951 1.00 93.31 357 TRP A C 1
ATOM 2765 O O . TRP A 1 357 ? 28.839 5.131 -31.794 1.00 93.31 357 TRP A O 1
ATOM 2775 N N . SER A 1 358 ? 27.803 5.549 -29.856 1.00 94.00 358 SER A N 1
ATOM 2776 C CA . SER A 1 358 ? 27.356 4.176 -29.619 1.00 94.00 358 SER A CA 1
ATOM 2777 C C . SER A 1 358 ? 25.845 4.077 -29.788 1.00 94.00 358 SER A C 1
ATOM 2779 O O . SER A 1 358 ? 25.113 4.970 -29.348 1.00 94.00 358 SER A O 1
ATOM 2781 N N . LEU A 1 359 ? 25.388 2.987 -30.404 1.00 94.69 359 LEU A N 1
ATOM 2782 C CA . LEU A 1 359 ? 23.971 2.667 -30.524 1.00 94.69 359 LEU A CA 1
ATOM 2783 C C . LEU A 1 359 ? 23.368 2.432 -29.133 1.00 94.69 359 LEU A C 1
ATOM 2785 O O . LEU A 1 359 ? 23.949 1.742 -28.296 1.00 94.69 359 LEU A O 1
ATOM 2789 N N . THR A 1 360 ? 22.195 2.997 -28.885 1.00 93.12 360 THR A N 1
ATOM 2790 C CA . THR A 1 360 ? 21.437 2.813 -27.651 1.00 93.12 360 THR A CA 1
ATOM 2791 C C . THR A 1 360 ? 19.976 2.502 -27.973 1.00 93.12 360 THR A C 1
ATOM 2793 O O . THR A 1 360 ? 19.453 2.942 -29.000 1.00 93.12 360 THR A O 1
ATOM 2796 N N . PRO A 1 361 ? 19.285 1.750 -27.097 1.00 87.25 361 PRO A N 1
ATOM 2797 C CA . PRO A 1 361 ? 17.959 1.209 -27.391 1.00 87.25 361 PRO A CA 1
ATOM 2798 C C . PRO A 1 361 ? 16.836 2.254 -27.426 1.00 87.25 361 PRO A C 1
ATOM 2800 O O . PRO A 1 361 ? 15.702 1.887 -27.704 1.00 87.25 361 PRO A O 1
ATOM 2803 N N . ASN A 1 362 ? 17.125 3.519 -27.090 1.00 91.25 362 ASN A N 1
ATOM 2804 C CA . ASN A 1 362 ? 16.131 4.589 -26.970 1.00 91.25 362 ASN A CA 1
ATOM 2805 C C . ASN A 1 362 ? 14.906 4.166 -26.129 1.00 91.25 362 ASN A C 1
ATOM 2807 O O . ASN A 1 362 ? 13.753 4.249 -26.548 1.00 91.25 362 ASN A O 1
ATOM 2811 N N . SER A 1 363 ? 15.182 3.644 -24.929 1.00 88.19 363 SER A N 1
ATOM 2812 C CA . SER A 1 363 ? 14.210 2.912 -24.108 1.00 88.19 363 SER A CA 1
ATOM 2813 C C . SER A 1 363 ? 12.941 3.699 -23.779 1.00 88.19 363 SER A C 1
ATOM 2815 O O . SER A 1 363 ? 11.884 3.089 -23.662 1.00 88.19 363 SER A O 1
ATOM 2817 N N . GLY A 1 364 ? 13.021 5.027 -23.652 1.00 88.31 364 GLY A N 1
ATOM 2818 C CA . GLY A 1 364 ? 11.852 5.877 -23.410 1.00 88.31 364 GLY A CA 1
ATOM 2819 C C . GLY A 1 364 ? 10.878 5.912 -24.591 1.00 88.31 364 GLY A C 1
ATOM 2820 O O . GLY A 1 364 ? 9.673 5.769 -24.397 1.00 88.31 364 GLY A O 1
ATOM 2821 N N . GLU A 1 365 ? 11.390 6.045 -25.817 1.00 89.06 365 GLU A N 1
ATOM 2822 C CA . GLU A 1 365 ? 10.568 6.058 -27.033 1.00 89.06 365 GLU A CA 1
ATOM 2823 C C . GLU A 1 365 ? 9.981 4.672 -27.312 1.00 89.06 365 GLU A C 1
ATOM 2825 O O . GLU A 1 365 ? 8.777 4.536 -27.532 1.00 89.06 365 GLU A O 1
ATOM 2830 N N . LEU A 1 366 ? 10.799 3.623 -27.185 1.00 90.19 366 LEU A N 1
ATOM 2831 C CA . LEU A 1 366 ?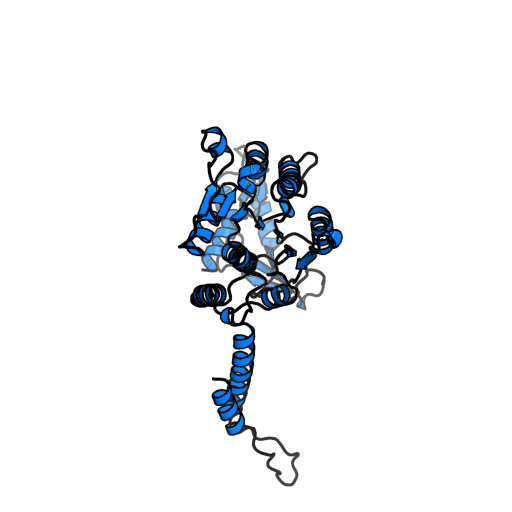 10.338 2.238 -27.269 1.00 90.19 366 LEU A CA 1
ATOM 2832 C C . LEU A 1 366 ? 9.219 1.946 -26.254 1.00 90.19 366 LEU A C 1
ATOM 2834 O O . LEU A 1 366 ? 8.196 1.373 -26.622 1.00 90.19 366 LEU A O 1
A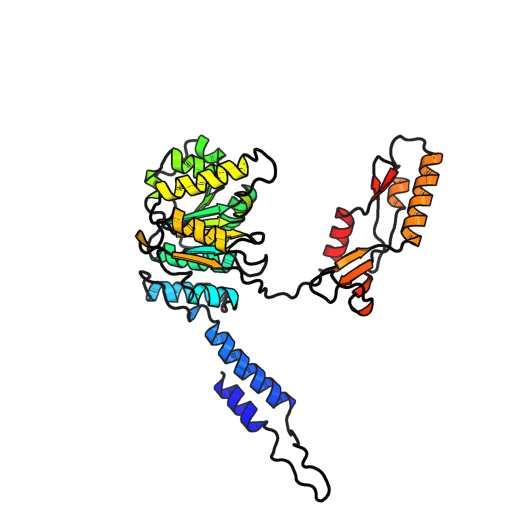TOM 2838 N N . ALA A 1 367 ? 9.390 2.345 -24.988 1.00 89.12 367 ALA A N 1
ATOM 2839 C CA . ALA A 1 367 ? 8.374 2.143 -23.956 1.00 89.12 367 ALA A CA 1
ATOM 2840 C C . ALA A 1 367 ? 7.057 2.858 -24.297 1.00 89.12 367 ALA A C 1
ATOM 2842 O O . ALA A 1 367 ? 5.987 2.297 -24.066 1.00 89.12 367 ALA A O 1
ATOM 2843 N N . SER A 1 368 ? 7.134 4.051 -24.895 1.00 90.44 368 SER A N 1
ATOM 2844 C CA . SER A 1 368 ? 5.964 4.791 -25.382 1.00 90.44 368 SER A CA 1
ATOM 2845 C C . SER A 1 368 ? 5.223 4.029 -26.487 1.00 90.44 368 SER A C 1
ATOM 2847 O O . SER A 1 368 ? 4.009 3.845 -26.401 1.00 90.44 368 SER A O 1
ATOM 2849 N N . HIS A 1 369 ? 5.942 3.504 -27.487 1.00 90.44 369 HIS A N 1
ATOM 2850 C CA . HIS A 1 369 ? 5.335 2.703 -28.557 1.00 90.44 369 HIS A CA 1
ATOM 2851 C C . HIS A 1 369 ? 4.681 1.419 -28.039 1.00 90.44 369 HIS A C 1
ATOM 2853 O O . HIS A 1 369 ? 3.568 1.096 -28.453 1.00 90.44 369 HIS A O 1
ATOM 2859 N N . ILE A 1 370 ? 5.341 0.713 -27.116 1.00 88.81 370 ILE A N 1
ATOM 2860 C CA . ILE A 1 370 ? 4.776 -0.486 -26.484 1.00 88.81 370 ILE A CA 1
ATOM 2861 C C . ILE A 1 370 ? 3.479 -0.128 -25.751 1.00 88.81 370 ILE A C 1
ATOM 2863 O O . ILE A 1 370 ? 2.460 -0.784 -25.963 1.00 88.81 370 ILE A O 1
ATOM 2867 N N . ALA A 1 371 ? 3.487 0.932 -24.937 1.00 87.56 371 ALA A N 1
ATOM 2868 C CA . ALA A 1 371 ? 2.303 1.371 -24.200 1.00 87.56 371 ALA A CA 1
ATOM 2869 C C . ALA A 1 371 ? 1.139 1.749 -25.134 1.00 87.56 371 ALA A C 1
ATOM 2871 O O . ALA A 1 371 ? -0.000 1.362 -24.875 1.00 87.56 371 ALA A O 1
ATOM 2872 N N . ALA A 1 372 ? 1.427 2.438 -26.242 1.00 88.88 372 ALA A N 1
ATOM 2873 C CA . ALA A 1 372 ? 0.425 2.809 -27.238 1.00 88.88 372 ALA A CA 1
ATOM 2874 C C . ALA A 1 372 ? -0.189 1.592 -27.951 1.00 88.88 372 ALA A C 1
ATOM 2876 O O . ALA A 1 372 ? -1.380 1.601 -28.229 1.00 88.88 372 ALA A O 1
ATOM 2877 N N . SER A 1 373 ? 0.599 0.544 -28.222 1.00 84.94 373 SER A N 1
ATOM 2878 C CA . SER A 1 373 ? 0.108 -0.690 -28.862 1.00 84.94 373 SER A CA 1
ATOM 2879 C C . SER A 1 373 ? -0.682 -1.618 -27.931 1.00 84.94 373 SER A C 1
ATOM 2881 O O . SER A 1 373 ? -1.429 -2.470 -28.398 1.00 84.94 373 SER A O 1
ATOM 2883 N N . ALA A 1 374 ? -0.485 -1.481 -26.616 1.00 76.75 374 ALA A N 1
ATOM 2884 C CA . ALA A 1 374 ? -1.145 -2.295 -25.596 1.00 76.75 374 ALA A CA 1
ATOM 2885 C C . ALA A 1 374 ? -2.493 -1.713 -25.124 1.00 76.75 374 ALA A C 1
ATOM 2887 O O . ALA A 1 374 ? -3.176 -2.356 -24.324 1.00 76.75 374 ALA A O 1
ATOM 2888 N N . SER A 1 375 ? -2.821 -0.495 -25.570 1.00 52.84 375 SER A N 1
ATOM 2889 C CA . SER A 1 375 ? -4.077 0.219 -25.302 1.00 52.84 375 SER A CA 1
ATOM 2890 C C . SER A 1 375 ? -5.112 -0.131 -26.362 1.00 52.84 375 SER A C 1
ATOM 2892 O O . SER A 1 375 ? -6.290 -0.317 -25.983 1.00 52.84 375 SER A O 1
#

Foldseek 3Di:
DLVVLVVQLVVQDQDFFDDDPPDDGDGHRPHPPSNVVSVVVNVVVVVLVVFFQLPQAQAPLFDRVLSSVLSVVVCVVPGGDDPLLVVCVVVVVQHFLEAEEAQEAPQAQPVVSVLSNLSNQVSNVFAEEEADADLVVLVVVQVVVCVSCVPFFGDRDELVVVVVVCLPPADTSYYYYHLLSLLVSCVPCLQNCQRHAEYEYAQLCQLPAPDPPNVSNVSNVSSLLSSCVSHLRHHYYYDHNPDPPRVVVQVVSCVSSPHVVVPHHGDYRNDHDHPDDDWDWDKDFDPVLQVVLLVLLVVCVVVDPDQFDDPVSQVVSWTFIKIWIACDPDPPDPDPVRIDIGRLDPGIDGWGADSVSDTGRPVVRVVVRSVVVVD

Secondary structure (DSSP, 8-state):
-HHHHHHHHHHTPPPSPB--TTSPPBP--SSHHHHHHHHHHHHHHHHHHHTBGGGPPPPTTS-HHHHHHHHHHHHTT--B--HHHHHHHHTTTTSTTEEEEE-PPTTS-HHHHHHHHHHHHHHTT-EEEEE-SSHHHHHHHHHHHHHH-TTS-EEE--HHHHHTT---SS--SEEEE-HHHHHHHHHH-SGGGTTEEEEEEETGGGGS-SSTT-HHHHHHHHHHHHHHHHSTT-EEEEE-TT-S-HHHHHHHHHHHHTTGGGT-EEEEE-----SSPPPEEEEE--HHHHHHHHHHHHHHHHT-SSSS--HHHHTT-EE--EEEEESSSSS----GGGEEEEES-SS-EE-EE-TTS-EE--HHHHHHHHHHHT-

Sequence (375 aa):
PAAIFRGVARSARPDDAIAIEGLTPMPIASFPGPFHLARLLETATSALLEAAVININPPDGVPADRWHHSMARIAKKRPYLWTNHLAAIRGGYLEPGTSCAVGFPTGAGKSTTAQLKIHAALLRNLKVVFLAPTHALVDQTARDLRAAFPNTNVKGQRAEEFEEGTLLEELPDILVMTPEACLYASHIEPDGFADVGLLIFDECHLIHPKTDGDRRAIDAMLCLIRFTRVAPEADLVLLSAMMKNTAEIAEWLGELTGGELKGRRSIPLDDVWKPTRQLRGCVVYQANEIERLNQKIGEAWRNKTTKFPPVGLKRDLHASPLGLFSLKQTWASMKRDDYALLSLLDHQVLLTANNYWSLTPNSGELASHIAASAS